Protein AF-0000000084547534 (afdb_homodimer)

Struc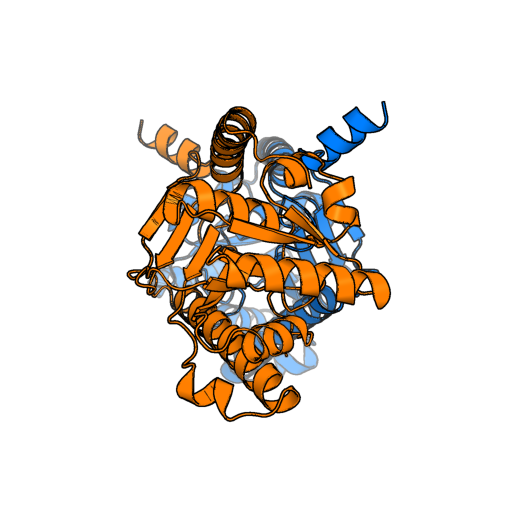ture (mmCIF, N/CA/C/O backbone):
data_AF-0000000084547534-model_v1
#
loop_
_entity.id
_entity.type
_entity.pdbx_description
1 polymer 'Phospholipid/glycerol acyltransferase domain-containing protein'
#
loop_
_atom_site.group_PDB
_atom_site.id
_atom_site.type_symbol
_atom_site.label_atom_id
_atom_site.label_alt_id
_atom_site.label_comp_id
_atom_site.label_asym_id
_atom_site.label_entity_id
_atom_site.label_seq_id
_atom_site.pdbx_PDB_ins_code
_atom_site.Cartn_x
_atom_site.Cartn_y
_atom_site.Cartn_z
_atom_site.occupancy
_atom_site.B_iso_or_equiv
_atom_site.auth_seq_id
_atom_site.auth_comp_id
_atom_site.auth_asym_id
_atom_site.auth_atom_id
_atom_site.pdbx_PDB_model_num
ATOM 1 N N . MET A 1 1 ? -9.727 -26.359 -22.875 1 49.19 1 MET A N 1
ATOM 2 C CA . MET A 1 1 ? -8.852 -25.266 -22.438 1 49.19 1 MET A CA 1
ATOM 3 C C . MET A 1 1 ? -8.078 -24.688 -23.6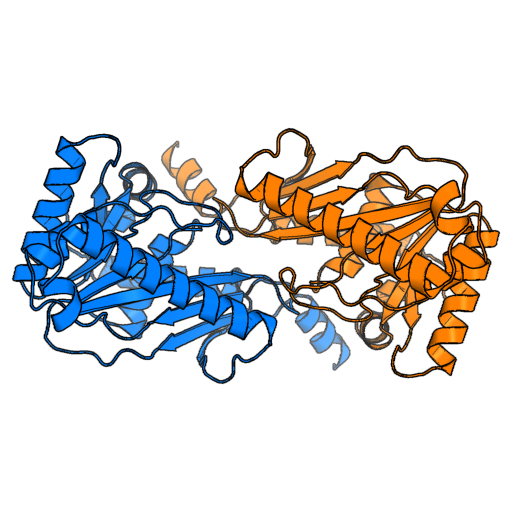25 1 49.19 1 MET A C 1
ATOM 5 O O . MET A 1 1 ? -7.5 -25.438 -24.406 1 49.19 1 MET A O 1
ATOM 9 N N . ASN A 1 2 ? -8.359 -23.5 -23.969 1 57.09 2 ASN A N 1
ATOM 10 C CA . ASN A 1 2 ? -7.879 -22.953 -25.234 1 57.09 2 ASN A CA 1
ATOM 11 C C . ASN A 1 2 ? -6.355 -22.969 -25.328 1 57.09 2 ASN A C 1
ATOM 13 O O . ASN A 1 2 ? -5.672 -22.922 -24.297 1 57.09 2 ASN A O 1
ATOM 17 N N . LYS A 1 3 ? -5.879 -23.359 -26.438 1 71.62 3 LYS A N 1
ATOM 18 C CA . LYS A 1 3 ? -4.461 -23.422 -26.766 1 71.62 3 LYS A CA 1
ATOM 19 C C . LYS A 1 3 ? -3.783 -22.062 -26.547 1 71.62 3 LYS A C 1
ATOM 21 O O . LYS A 1 3 ? -4.312 -21.031 -26.938 1 71.62 3 LYS A O 1
ATOM 26 N N . LYS A 1 4 ? -2.705 -22.062 -25.75 1 78.81 4 LYS A N 1
ATOM 27 C CA . LYS A 1 4 ? -1.879 -20.875 -25.547 1 78.81 4 LYS A CA 1
ATOM 28 C C . LYS A 1 4 ? -1.469 -20.25 -26.891 1 78.81 4 LYS A C 1
ATOM 30 O O . LYS A 1 4 ? -1.21 -20.969 -27.859 1 78.81 4 LYS A O 1
ATOM 35 N N . SER A 1 5 ? -1.654 -18.984 -27.047 1 79.81 5 SER A N 1
ATOM 36 C CA . SER A 1 5 ? -1.338 -18.25 -28.266 1 79.81 5 SER A CA 1
ATOM 37 C C . SER A 1 5 ? -0.101 -17.375 -28.078 1 79.81 5 SER A C 1
ATOM 39 O O . SER A 1 5 ? -0.114 -16.438 -27.281 1 79.81 5 SER A O 1
ATOM 41 N N . SER A 1 6 ? 0.976 -17.688 -28.812 1 81.5 6 SER A N 1
ATOM 42 C CA . SER A 1 6 ? 2.236 -16.953 -28.703 1 81.5 6 SER A CA 1
ATOM 43 C C . SER A 1 6 ? 2.053 -15.477 -29.047 1 81.5 6 SER A C 1
ATOM 45 O O . SER A 1 6 ? 2.682 -14.617 -28.438 1 81.5 6 SER A O 1
ATOM 47 N N . ARG A 1 7 ? 1.226 -15.227 -30.047 1 82.69 7 ARG A N 1
ATOM 48 C CA . ARG A 1 7 ? 0.942 -13.852 -30.438 1 82.69 7 ARG A CA 1
ATOM 49 C C . ARG A 1 7 ? 0.243 -13.094 -29.312 1 82.69 7 ARG A C 1
ATOM 51 O O . ARG A 1 7 ? 0.61 -11.961 -29 1 82.69 7 ARG A O 1
ATOM 58 N N . THR A 1 8 ? -0.712 -13.68 -28.766 1 83.12 8 THR A N 1
ATOM 59 C CA . THR A 1 8 ? -1.431 -13.078 -27.641 1 83.12 8 THR A CA 1
ATOM 60 C C . THR A 1 8 ? -0.485 -12.805 -26.484 1 83.12 8 THR A C 1
ATOM 62 O O . THR A 1 8 ? -0.557 -11.742 -25.859 1 83.12 8 THR A O 1
ATOM 65 N N . GLU A 1 9 ? 0.395 -13.727 -26.266 1 87.5 9 GLU A N 1
ATOM 66 C CA . GLU A 1 9 ? 1.342 -13.578 -25.156 1 87.5 9 GLU A CA 1
ATOM 67 C C . GLU A 1 9 ? 2.268 -12.383 -25.391 1 87.5 9 GLU A C 1
ATOM 69 O O . GLU A 1 9 ? 2.584 -11.648 -24.453 1 87.5 9 GLU A O 1
ATOM 74 N N . LEU A 1 10 ? 2.645 -12.219 -26.625 1 89.5 10 LEU A N 1
ATOM 75 C CA . LEU A 1 10 ? 3.541 -11.117 -26.953 1 89.5 10 LEU A CA 1
ATOM 76 C C . LEU A 1 10 ? 2.834 -9.773 -26.797 1 89.5 10 LEU A C 1
ATOM 78 O O . LEU A 1 10 ? 3.381 -8.852 -26.188 1 89.5 10 LEU A O 1
ATOM 82 N N . ILE A 1 11 ? 1.666 -9.656 -27.281 1 91.12 11 ILE A N 1
ATOM 83 C CA . ILE A 1 11 ? 0.901 -8.414 -27.234 1 91.12 11 ILE A CA 1
ATOM 84 C C . ILE A 1 11 ? 0.574 -8.055 -25.797 1 91.12 11 ILE A C 1
ATOM 86 O O . ILE A 1 11 ? 0.793 -6.922 -25.359 1 91.12 11 ILE A O 1
ATOM 90 N N . LEU A 1 12 ? 0.089 -9.07 -25.109 1 90.31 12 LEU A N 1
ATOM 91 C CA . LEU A 1 12 ? -0.252 -8.836 -23.719 1 90.31 12 LEU A CA 1
ATOM 92 C C . LEU A 1 12 ? 0.99 -8.492 -22.906 1 90.31 12 LEU A C 1
ATOM 94 O O . LEU A 1 12 ? 0.939 -7.633 -22.016 1 90.31 12 LEU A O 1
ATOM 98 N N . GLY A 1 13 ? 2.074 -9.18 -23.172 1 94 13 GLY A N 1
ATOM 99 C CA . GLY A 1 13 ? 3.324 -8.898 -22.484 1 94 13 GLY A CA 1
ATOM 100 C C . GLY A 1 13 ? 3.775 -7.457 -22.641 1 94 13 GLY A C 1
ATOM 101 O O . GLY A 1 13 ? 4.137 -6.809 -21.656 1 94 13 GLY A O 1
ATOM 102 N N . ASN A 1 14 ? 3.725 -6.953 -23.859 1 94.62 14 ASN A N 1
ATOM 103 C CA . ASN A 1 14 ? 4.121 -5.574 -24.125 1 94.62 14 ASN A CA 1
ATOM 104 C C . ASN A 1 14 ? 3.162 -4.578 -23.484 1 94.62 14 ASN A C 1
ATOM 106 O O . ASN A 1 14 ? 3.594 -3.568 -22.922 1 94.62 14 ASN A O 1
ATOM 110 N N . TYR A 1 15 ? 1.937 -4.887 -23.641 1 93.19 15 TYR A N 1
ATOM 111 C CA . TYR A 1 15 ? 0.923 -4.039 -23.031 1 93.19 15 TYR A CA 1
ATOM 112 C C . TYR A 1 15 ? 1.113 -3.973 -21.516 1 93.19 15 TYR A C 1
ATOM 114 O O . TYR A 1 15 ? 1.048 -2.895 -20.922 1 93.19 15 TYR A O 1
ATOM 122 N N . LEU A 1 16 ? 1.377 -5.121 -20.906 1 94.06 16 LEU A N 1
ATOM 123 C CA . LEU A 1 16 ? 1.543 -5.176 -19.453 1 94.06 16 LEU A CA 1
ATOM 124 C C . LEU A 1 16 ? 2.816 -4.453 -19.031 1 94.06 16 LEU A C 1
ATOM 126 O O . LEU A 1 16 ? 2.861 -3.844 -17.969 1 94.06 16 LEU A O 1
ATOM 130 N N . THR A 1 17 ? 3.836 -4.582 -19.844 1 96.88 17 THR A N 1
ATOM 131 C CA . THR A 1 17 ? 5.043 -3.814 -19.547 1 96.88 17 THR A CA 1
ATOM 132 C C . THR A 1 17 ? 4.73 -2.322 -19.469 1 96.88 17 THR A C 1
ATOM 134 O O . THR A 1 17 ? 5.148 -1.642 -18.531 1 96.88 17 THR A O 1
ATOM 137 N N . TRP A 1 18 ? 3.971 -1.902 -20.422 1 96.56 18 TRP A N 1
ATOM 138 C CA . TRP A 1 18 ? 3.562 -0.502 -20.453 1 96.56 18 TRP A CA 1
ATOM 139 C C . TRP A 1 18 ? 2.734 -0.153 -19.219 1 96.56 18 TRP A C 1
ATOM 141 O O . TRP A 1 18 ? 2.957 0.88 -18.578 1 96.56 18 TRP A O 1
ATOM 151 N N . GLN A 1 19 ? 1.779 -0.971 -18.891 1 95.38 19 GLN A N 1
ATOM 152 C CA . GLN A 1 19 ? 0.917 -0.733 -17.734 1 95.38 19 GLN A CA 1
ATOM 153 C C . GLN A 1 19 ? 1.727 -0.697 -16.453 1 95.38 19 GLN A C 1
ATOM 155 O O . GLN A 1 19 ? 1.469 0.13 -15.57 1 95.38 19 GLN A O 1
ATOM 160 N N . LEU A 1 20 ? 2.672 -1.656 -16.312 1 97.31 20 LEU A N 1
ATOM 161 C CA . LEU A 1 20 ? 3.502 -1.689 -15.102 1 97.31 20 LEU A CA 1
ATOM 162 C C . LEU A 1 20 ? 4.352 -0.427 -14.992 1 97.31 20 LEU A C 1
ATOM 164 O O . LEU A 1 20 ? 4.469 0.155 -13.914 1 97.31 20 LEU A O 1
ATOM 168 N N . LYS A 1 21 ? 4.898 0.03 -16.094 1 97.25 21 LYS A N 1
ATOM 169 C CA . LYS A 1 21 ? 5.688 1.258 -16.094 1 97.25 21 LYS A CA 1
ATOM 170 C C . LYS A 1 21 ? 4.828 2.465 -15.727 1 97.25 21 LYS A C 1
ATOM 172 O O . LYS A 1 21 ? 5.297 3.389 -15.062 1 97.25 21 LYS A O 1
ATOM 177 N N . LYS A 1 22 ? 3.662 2.457 -16.141 1 96.12 22 LYS A N 1
ATOM 178 C CA . LYS A 1 22 ? 2.738 3.57 -15.945 1 96.12 22 LYS A CA 1
ATOM 179 C C . LYS A 1 22 ? 2.266 3.648 -14.5 1 96.12 22 LYS A C 1
ATOM 181 O O . LYS A 1 22 ? 2.121 4.738 -13.945 1 96.12 22 LYS A O 1
ATOM 186 N N . HIS A 1 23 ? 2.066 2.543 -13.914 1 96.75 23 HIS A N 1
ATOM 187 C CA . HIS A 1 23 ? 1.337 2.539 -12.648 1 96.75 23 HIS A CA 1
ATOM 188 C C . HIS A 1 23 ? 2.283 2.352 -11.469 1 96.75 23 HIS A C 1
ATOM 190 O O . HIS A 1 23 ? 1.92 2.641 -10.328 1 96.75 23 HIS A O 1
ATOM 196 N N . PHE A 1 24 ? 3.467 1.826 -11.672 1 97.88 24 PHE A N 1
ATOM 197 C CA . PHE A 1 24 ? 4.418 1.584 -10.594 1 97.88 24 PHE A CA 1
ATOM 198 C C . PHE A 1 24 ? 5.707 2.363 -10.828 1 97.88 24 PHE A C 1
ATOM 200 O O . PHE A 1 24 ? 6.184 2.469 -11.961 1 97.88 24 PHE A O 1
ATOM 207 N N . TYR A 1 25 ? 6.223 2.945 -9.719 1 97.5 25 TYR A N 1
ATOM 208 C CA . TYR A 1 25 ? 7.52 3.607 -9.82 1 97.5 25 TYR A CA 1
ATOM 209 C C . TYR A 1 25 ? 8.625 2.607 -10.141 1 97.5 25 TYR A C 1
ATOM 211 O O . TYR A 1 25 ? 9.484 2.873 -10.984 1 97.5 25 TYR A O 1
ATOM 219 N N . ARG A 1 26 ? 8.586 1.495 -9.414 1 97.94 26 ARG A N 1
ATOM 220 C CA . ARG A 1 26 ? 9.508 0.391 -9.641 1 97.94 26 ARG A CA 1
ATOM 221 C C . ARG A 1 26 ? 8.867 -0.946 -9.289 1 97.94 26 ARG A C 1
ATOM 223 O O . ARG A 1 26 ? 8.039 -1.02 -8.383 1 97.94 26 ARG A O 1
ATOM 230 N N . VAL A 1 27 ? 9.227 -1.935 -10.008 1 98.69 27 VAL A N 1
ATOM 231 C CA . VAL A 1 27 ? 8.945 -3.322 -9.656 1 98.69 27 VAL A CA 1
ATOM 232 C C . VAL A 1 27 ? 10.25 -4.047 -9.344 1 98.69 27 VAL A C 1
ATOM 234 O O . VAL A 1 27 ? 11.164 -4.082 -10.172 1 98.69 27 VAL A O 1
ATOM 237 N N . TYR A 1 28 ? 10.32 -4.59 -8.141 1 98.75 28 TYR A N 1
ATOM 238 C CA . TYR A 1 28 ? 11.516 -5.277 -7.676 1 98.75 28 TYR A CA 1
ATOM 239 C C . TYR A 1 28 ? 11.273 -6.777 -7.551 1 98.75 28 TYR A C 1
ATOM 241 O O . TYR A 1 28 ? 10.172 -7.207 -7.199 1 98.75 28 TYR A O 1
ATOM 249 N N . VAL A 1 29 ? 12.352 -7.562 -7.82 1 98.69 29 VAL A N 1
ATOM 250 C CA . VAL A 1 29 ? 12.25 -9.016 -7.672 1 98.69 29 VAL A CA 1
ATOM 251 C C . VAL A 1 29 ? 13.438 -9.539 -6.867 1 98.69 29 VAL A C 1
ATOM 253 O O . VAL A 1 29 ? 14.586 -9.172 -7.137 1 98.69 29 VAL A O 1
ATOM 256 N N . LYS A 1 30 ? 13.148 -10.211 -5.855 1 98.56 30 LYS A N 1
ATOM 257 C CA . LYS A 1 30 ? 14.109 -11.07 -5.164 1 98.56 30 LYS A CA 1
ATOM 258 C C . LYS A 1 30 ? 13.875 -12.539 -5.508 1 98.56 30 LYS A C 1
ATOM 260 O O . LYS A 1 30 ? 12.852 -13.117 -5.141 1 98.56 30 LYS A O 1
ATOM 265 N N . ASN A 1 31 ? 14.734 -13.078 -6.223 1 96.88 31 ASN A N 1
ATOM 266 C CA . ASN A 1 31 ? 14.609 -14.453 -6.68 1 96.88 31 ASN A CA 1
ATOM 267 C C . ASN A 1 31 ? 15.617 -15.367 -6 1 96.88 31 ASN A C 1
ATOM 269 O O . ASN A 1 31 ? 16.812 -15.312 -6.305 1 96.88 31 ASN A O 1
ATOM 273 N N . GLU A 1 32 ? 15.141 -16.203 -5.113 1 94.12 32 GLU A N 1
ATOM 274 C CA . GLU A 1 32 ? 16 -17.141 -4.391 1 94.12 32 GLU A CA 1
ATOM 275 C C . GLU A 1 32 ? 15.836 -18.562 -4.918 1 94.12 32 GLU A C 1
ATOM 277 O O . GLU A 1 32 ? 16.484 -19.484 -4.418 1 94.12 32 GLU A O 1
ATOM 282 N N . TYR A 1 33 ? 15.008 -18.703 -5.875 1 91.12 33 TYR A N 1
ATOM 283 C CA . TYR A 1 33 ? 14.688 -20.016 -6.422 1 91.12 33 TYR A CA 1
ATOM 284 C C . TYR A 1 33 ? 15.641 -20.391 -7.547 1 91.12 33 TYR A C 1
ATOM 286 O O . TYR A 1 33 ? 15.898 -19.578 -8.445 1 91.12 33 TYR A O 1
ATOM 294 N N . GLN A 1 34 ? 16.172 -21.641 -7.445 1 86.56 34 GLN A N 1
ATOM 295 C CA . GLN A 1 34 ? 16.953 -22.219 -8.531 1 86.56 34 GLN A CA 1
ATOM 296 C C . GLN A 1 34 ? 16.125 -23.188 -9.359 1 86.56 34 GLN A C 1
ATOM 298 O O . GLN A 1 34 ? 15.719 -24.234 -8.867 1 86.56 34 GLN A O 1
ATOM 303 N N . SER A 1 35 ? 15.906 -22.875 -10.562 1 83.75 35 SER A N 1
ATOM 304 C CA . SER A 1 35 ? 15.039 -23.656 -11.445 1 83.75 35 SER A CA 1
ATOM 305 C C . SER A 1 35 ? 15.492 -25.094 -11.547 1 83.75 35 SER A C 1
ATOM 307 O O . SER A 1 35 ? 16.688 -25.391 -11.469 1 83.75 35 SER A O 1
ATOM 309 N N . SER A 1 36 ? 14.547 -25.969 -11.656 1 90.5 36 SER A N 1
ATOM 310 C CA . SER A 1 36 ? 14.781 -27.406 -11.836 1 90.5 36 SER A CA 1
ATOM 311 C C . SER A 1 36 ? 13.836 -27.984 -12.883 1 90.5 36 SER A C 1
ATOM 313 O O . SER A 1 36 ? 13 -27.281 -13.438 1 90.5 36 SER A O 1
ATOM 315 N N . GLU A 1 37 ? 14.055 -29.281 -13.125 1 92.31 37 GLU A N 1
ATOM 316 C CA . GLU A 1 37 ? 13.211 -29.953 -14.109 1 92.31 37 GLU A CA 1
ATOM 317 C C . GLU A 1 37 ? 11.969 -30.547 -13.453 1 92.31 37 GLU A C 1
ATOM 319 O O . GLU A 1 37 ? 11.109 -31.109 -14.133 1 92.31 37 GLU A O 1
ATOM 324 N N . ARG A 1 38 ? 11.891 -30.375 -12.219 1 94.44 38 ARG A N 1
ATOM 325 C CA . ARG A 1 38 ? 10.734 -30.906 -11.5 1 94.44 38 ARG A CA 1
ATOM 326 C C . ARG A 1 38 ? 9.492 -30.047 -11.75 1 94.44 38 ARG A C 1
ATOM 328 O O . ARG A 1 38 ? 9.602 -28.891 -12.172 1 94.44 38 ARG A O 1
ATOM 335 N N . ALA A 1 39 ? 8.406 -30.734 -11.562 1 96.19 39 ALA A N 1
ATOM 336 C CA . ALA A 1 39 ? 7.164 -29.953 -11.562 1 96.19 39 ALA A CA 1
ATOM 337 C C . ALA A 1 39 ? 7.18 -28.891 -10.469 1 96.19 39 ALA A C 1
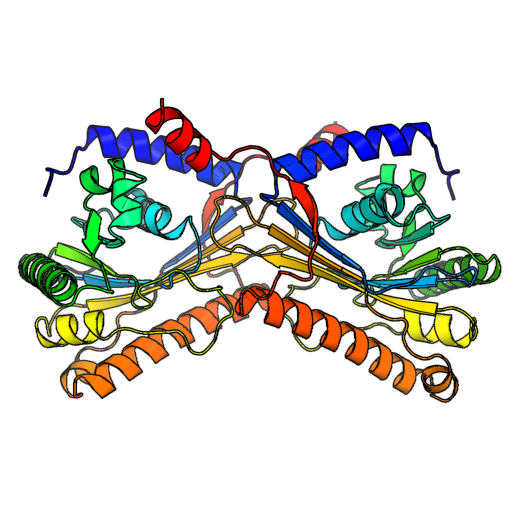ATOM 339 O O . ALA A 1 39 ? 7.75 -29.109 -9.398 1 96.19 39 ALA A O 1
ATOM 340 N N . LYS A 1 40 ? 6.598 -27.734 -10.766 1 97.81 40 LYS A N 1
ATOM 341 C CA . LYS A 1 40 ? 6.586 -26.625 -9.812 1 97.81 40 LYS A CA 1
ATOM 342 C C . LYS A 1 40 ? 5.156 -26.219 -9.469 1 97.81 40 LYS A C 1
ATOM 344 O O . LYS A 1 40 ? 4.324 -26.047 -10.359 1 97.81 40 LYS A O 1
ATOM 349 N N . LEU A 1 41 ? 4.902 -26.219 -8.258 1 98.19 41 LEU A N 1
ATOM 350 C CA . LEU A 1 41 ? 3.689 -25.609 -7.719 1 98.19 41 LEU A CA 1
ATOM 351 C C . LEU A 1 41 ? 4 -24.281 -7.035 1 98.19 41 LEU A C 1
ATOM 353 O O . LEU A 1 41 ? 4.531 -24.266 -5.922 1 98.19 41 LEU A O 1
ATOM 357 N N . TYR A 1 42 ? 3.662 -23.172 -7.719 1 98.38 42 TYR A N 1
ATOM 358 C CA . TYR A 1 42 ? 3.824 -21.844 -7.145 1 98.38 42 TYR A CA 1
ATOM 359 C C . TYR A 1 42 ? 2.604 -21.453 -6.32 1 98.38 42 TYR A C 1
ATOM 361 O O . TYR A 1 42 ? 1.476 -21.484 -6.82 1 98.38 42 TYR A O 1
ATOM 369 N N . ILE A 1 43 ? 2.816 -21.141 -5.07 1 98.56 43 ILE A N 1
ATOM 370 C CA . ILE A 1 43 ? 1.754 -20.594 -4.23 1 98.56 43 ILE A CA 1
ATOM 371 C C . ILE A 1 43 ? 2.02 -19.125 -3.953 1 98.56 43 ILE A C 1
ATOM 373 O O . ILE A 1 43 ? 3.084 -18.766 -3.443 1 98.56 43 ILE A O 1
ATOM 377 N N . MET A 1 44 ? 1.051 -18.25 -4.273 1 98.56 44 MET A N 1
ATOM 378 C CA . MET A 1 44 ? 1.232 -16.797 -4.203 1 98.56 44 MET A CA 1
ATOM 379 C C . MET A 1 44 ? 0.115 -16.156 -3.395 1 98.56 44 MET A C 1
ATOM 381 O O . MET A 1 44 ? -1.038 -16.578 -3.463 1 98.56 44 MET A O 1
ATOM 385 N N . ASN A 1 45 ? 0.481 -15.125 -2.59 1 98.38 45 ASN A N 1
ATOM 386 C CA . ASN A 1 45 ? -0.57 -14.375 -1.908 1 98.38 45 ASN A CA 1
ATOM 387 C C . ASN A 1 45 ? -1.462 -13.633 -2.898 1 98.38 45 ASN A C 1
ATOM 389 O O . ASN A 1 45 ? -1.023 -13.289 -3.998 1 98.38 45 ASN A O 1
ATOM 393 N N . HIS A 1 46 ? -2.672 -13.414 -2.535 1 97 46 HIS A N 1
ATOM 394 C CA . HIS A 1 46 ? -3.68 -12.805 -3.395 1 97 46 HIS A CA 1
ATOM 395 C C . HIS A 1 46 ? -4.285 -11.562 -2.738 1 97 46 HIS A C 1
ATOM 397 O O . HIS A 1 46 ? -5.25 -11.672 -1.978 1 97 46 HIS A O 1
ATOM 403 N N . SER A 1 47 ? -3.744 -10.383 -3.154 1 96.88 47 SER A N 1
ATOM 404 C CA . SER A 1 47 ? -4.18 -9.203 -2.416 1 96.88 47 SER A CA 1
ATOM 405 C C . SER A 1 47 ? -4.551 -8.062 -3.363 1 96.88 47 SER A C 1
ATOM 407 O O . SER A 1 47 ? -4.938 -6.98 -2.92 1 96.88 47 SER A O 1
ATOM 409 N N . SER A 1 48 ? -4.449 -8.297 -4.66 1 94.94 48 SER A N 1
ATOM 410 C CA . SER A 1 48 ? -4.625 -7.168 -5.566 1 94.94 48 SER A CA 1
ATOM 411 C C . SER A 1 48 ? -5.164 -7.621 -6.918 1 94.94 48 SER A C 1
ATOM 413 O O . SER A 1 48 ? -4.98 -8.773 -7.312 1 94.94 48 SER A O 1
ATOM 415 N N . TRP A 1 49 ? -5.699 -6.648 -7.625 1 91.81 49 TRP A N 1
ATOM 416 C CA . TRP A 1 49 ? -6.133 -6.793 -9.008 1 91.81 49 TRP A CA 1
ATOM 417 C C . TRP A 1 49 ? -4.969 -7.207 -9.906 1 91.81 49 TRP A C 1
ATOM 419 O O . TRP A 1 49 ? -5.156 -7.938 -10.883 1 91.81 49 TRP A O 1
ATOM 429 N N . TRP A 1 50 ? -3.793 -6.938 -9.586 1 94.75 50 TRP A N 1
ATOM 430 C CA . TRP A 1 50 ? -2.584 -7.109 -10.383 1 94.75 50 TRP A CA 1
ATOM 431 C C . TRP A 1 50 ? -2.09 -8.555 -10.32 1 94.75 50 TRP A C 1
ATOM 433 O O . TRP A 1 50 ? -1.315 -8.992 -11.172 1 94.75 50 TRP A O 1
ATOM 443 N N . ASP A 1 51 ? -2.506 -9.305 -9.391 1 95.62 51 ASP A N 1
ATOM 444 C CA . ASP A 1 51 ? -1.859 -10.57 -9.055 1 95.62 51 ASP A CA 1
ATOM 445 C C . ASP A 1 51 ? -1.856 -11.523 -10.25 1 95.62 51 ASP A C 1
ATOM 447 O O . ASP A 1 51 ? -0.81 -12.055 -10.617 1 95.62 51 ASP A O 1
ATOM 451 N N . GLY A 1 52 ? -3.031 -11.695 -10.859 1 93.44 52 GLY A N 1
ATOM 452 C CA . GLY A 1 52 ? -3.086 -12.586 -12.008 1 93.44 52 GLY A CA 1
ATOM 453 C C . GLY A 1 52 ? -2.211 -12.125 -13.156 1 93.44 52 GLY A C 1
ATOM 454 O O . GLY A 1 52 ? -1.57 -12.938 -13.82 1 93.44 52 GLY A O 1
ATOM 455 N N . LEU A 1 53 ? -2.119 -10.859 -13.391 1 94 53 LEU A N 1
ATOM 456 C CA . LEU A 1 53 ? -1.316 -10.266 -14.461 1 94 53 LEU A CA 1
ATOM 457 C C . LEU A 1 53 ? 0.172 -10.391 -14.156 1 94 53 LEU A C 1
ATOM 459 O O . LEU A 1 53 ? 0.979 -10.617 -15.062 1 94 53 LEU A O 1
ATOM 463 N N . ILE A 1 54 ? 0.504 -10.305 -12.867 1 96.62 54 ILE A N 1
ATOM 464 C CA . ILE A 1 54 ? 1.894 -10.43 -12.438 1 96.62 54 ILE A CA 1
ATOM 465 C C . ILE A 1 54 ? 2.369 -11.867 -12.641 1 96.62 54 ILE A C 1
ATOM 467 O O . ILE A 1 54 ? 3.516 -12.102 -13.031 1 96.62 54 ILE A O 1
ATOM 471 N N . VAL A 1 55 ? 1.467 -12.852 -12.367 1 96.56 55 VAL A N 1
ATOM 472 C CA . VAL A 1 55 ? 1.797 -14.25 -12.625 1 96.56 55 VAL A CA 1
ATOM 473 C C . VAL A 1 55 ? 2.186 -14.43 -14.094 1 96.56 55 VAL A C 1
ATOM 475 O O . VAL A 1 55 ? 3.236 -15 -14.398 1 96.56 55 VAL A O 1
ATOM 478 N N . PHE A 1 56 ? 1.366 -13.914 -14.977 1 94.06 56 PHE A N 1
ATOM 479 C CA . PHE A 1 56 ? 1.658 -14 -16.406 1 94.06 56 PHE A CA 1
ATOM 480 C C . PHE A 1 56 ? 2.979 -13.312 -16.734 1 94.06 56 PHE A C 1
ATOM 482 O O . PHE A 1 56 ? 3.812 -13.867 -17.453 1 94.06 56 PHE A O 1
ATOM 489 N N . TYR A 1 57 ? 3.131 -12.172 -16.203 1 96.06 57 TYR A N 1
ATOM 490 C CA . TYR A 1 57 ? 4.301 -11.359 -16.516 1 96.06 57 TYR A CA 1
ATOM 491 C C . TYR A 1 57 ? 5.582 -12.047 -16.047 1 96.06 57 TYR A C 1
ATOM 493 O O . TYR A 1 57 ? 6.57 -12.094 -16.781 1 96.06 57 TYR A O 1
ATOM 501 N N . LEU A 1 58 ? 5.59 -12.555 -14.836 1 96.62 58 LEU A N 1
ATOM 502 C CA . LEU A 1 58 ? 6.73 -13.281 -14.297 1 96.62 58 LEU A CA 1
ATOM 503 C C . LEU A 1 58 ? 7.059 -14.5 -15.156 1 96.62 58 LEU A C 1
ATOM 505 O O . LEU A 1 58 ? 8.227 -14.766 -15.438 1 96.62 58 LEU A O 1
ATOM 509 N N . ASN A 1 59 ? 5.984 -15.203 -15.5 1 94.94 59 ASN A N 1
ATOM 510 C CA . ASN A 1 59 ? 6.234 -16.406 -16.297 1 94.94 59 ASN A CA 1
ATOM 511 C C . ASN A 1 59 ? 6.84 -16.047 -17.656 1 94.94 59 ASN A C 1
ATOM 513 O O . ASN A 1 59 ? 7.754 -16.734 -18.125 1 94.94 59 ASN A O 1
ATOM 517 N N . ARG A 1 60 ? 6.367 -15.023 -18.281 1 94.25 60 ARG A N 1
ATOM 518 C CA . ARG A 1 60 ? 6.801 -14.641 -19.609 1 94.25 60 ARG A CA 1
ATOM 519 C C . ARG A 1 60 ? 8.234 -14.117 -19.594 1 94.25 60 ARG A C 1
ATOM 521 O O . ARG A 1 60 ? 9.023 -14.438 -20.484 1 94.25 60 ARG A O 1
ATOM 528 N N . TYR A 1 61 ? 8.562 -13.359 -18.578 1 96.19 61 TYR A N 1
ATOM 529 C CA . TYR A 1 61 ? 9.789 -12.586 -18.703 1 96.19 61 TYR A CA 1
ATOM 530 C C . TYR A 1 61 ? 10.844 -13.07 -17.719 1 96.19 61 TYR A C 1
ATOM 532 O O . TYR A 1 61 ? 12.008 -12.695 -17.812 1 96.19 61 TYR A O 1
ATOM 540 N N . LEU A 1 62 ? 10.469 -13.938 -16.828 1 95.56 62 LEU A N 1
ATOM 541 C CA . LEU A 1 62 ? 11.445 -14.406 -15.852 1 95.56 62 LEU A CA 1
ATOM 542 C C . LEU A 1 62 ? 11.57 -15.922 -15.891 1 95.56 62 LEU A C 1
ATOM 544 O O . LEU A 1 62 ? 12.641 -16.453 -16.203 1 95.56 62 LEU A O 1
ATOM 548 N N . PHE A 1 63 ? 10.414 -16.641 -15.688 1 94.62 63 PHE A N 1
ATOM 549 C CA . PHE A 1 63 ? 10.461 -18.078 -15.508 1 94.62 63 PHE A CA 1
ATOM 550 C C . PHE A 1 63 ? 10.516 -18.797 -16.859 1 94.62 63 PHE A C 1
ATOM 552 O O . PHE A 1 63 ? 11.227 -19.781 -17.016 1 94.62 63 PHE A O 1
ATOM 559 N N . GLN A 1 64 ? 9.695 -18.312 -17.859 1 93.12 64 GLN A N 1
ATOM 560 C CA . GLN A 1 64 ? 9.602 -18.875 -19.203 1 93.12 64 GLN A CA 1
ATOM 561 C C . GLN A 1 64 ? 9.312 -20.375 -19.141 1 93.12 64 GLN A C 1
ATOM 563 O O . GLN A 1 64 ? 9.992 -21.172 -19.797 1 93.12 64 GLN A O 1
ATOM 568 N N . GLU A 1 65 ? 8.367 -20.734 -18.375 1 94.12 65 GLU A N 1
ATOM 569 C CA . GLU A 1 65 ? 7.949 -22.125 -18.203 1 94.12 65 GLU A CA 1
ATOM 570 C C . GLU A 1 65 ? 6.609 -22.391 -18.875 1 94.12 65 GLU A C 1
ATOM 572 O O . GLU A 1 65 ? 5.922 -21.453 -19.297 1 94.12 65 GLU A O 1
ATOM 577 N N . ASP A 1 66 ? 6.363 -23.672 -19.156 1 94.25 66 ASP A N 1
ATOM 578 C CA . ASP A 1 66 ? 5.004 -24.078 -19.516 1 94.25 66 ASP A CA 1
ATOM 579 C C . ASP A 1 66 ? 4.098 -24.109 -18.281 1 94.25 66 ASP A C 1
ATOM 581 O O . ASP A 1 66 ? 4.016 -25.125 -17.594 1 94.25 66 ASP A O 1
ATOM 585 N N . ALA A 1 67 ? 3.426 -22.953 -18.062 1 95.12 67 ALA A N 1
ATOM 586 C CA . ALA A 1 67 ? 2.752 -22.766 -16.781 1 95.12 67 ALA A CA 1
ATOM 587 C C . ALA A 1 67 ? 1.249 -22.578 -16.969 1 95.12 67 ALA A C 1
ATOM 589 O O . ALA A 1 67 ? 0.806 -22.109 -18.016 1 95.12 67 ALA A O 1
ATOM 590 N N . TYR A 1 68 ? 0.552 -22.969 -15.977 1 95.81 68 TYR A N 1
ATOM 591 C CA . TYR A 1 68 ? -0.892 -22.812 -15.859 1 95.81 68 TYR A CA 1
ATOM 592 C C . TYR A 1 68 ? -1.254 -22.156 -14.531 1 95.81 68 TYR A C 1
ATOM 594 O O . TYR A 1 68 ? -0.635 -22.438 -13.5 1 95.81 68 TYR A O 1
ATOM 602 N N . ALA A 1 69 ? -2.295 -21.266 -14.586 1 96.12 69 ALA A N 1
ATOM 603 C CA . ALA A 1 69 ? -2.666 -20.547 -13.367 1 96.12 69 ALA A CA 1
ATOM 604 C C . ALA A 1 69 ? -4.152 -20.719 -13.055 1 96.12 69 ALA A C 1
ATOM 606 O O . ALA A 1 69 ? -5 -20.516 -13.93 1 96.12 69 ALA A O 1
ATOM 607 N N . MET A 1 70 ? -4.422 -21.188 -11.859 1 93.88 70 MET A N 1
ATOM 608 C CA . MET A 1 70 ? -5.797 -21.297 -11.391 1 93.88 70 MET A CA 1
ATOM 609 C C . MET A 1 70 ? -6.344 -19.922 -10.977 1 93.88 70 MET A C 1
ATOM 611 O O . MET A 1 70 ? -5.801 -19.281 -10.078 1 93.88 70 MET A O 1
ATOM 615 N N . MET A 1 71 ? -7.422 -19.516 -11.625 1 90.25 71 MET A N 1
ATOM 616 C CA . MET A 1 71 ? -8.016 -18.203 -11.391 1 90.25 71 MET A CA 1
ATOM 617 C C . MET A 1 71 ? -9.531 -18.297 -11.234 1 90.25 71 MET A C 1
ATOM 619 O O . MET A 1 71 ? -10.141 -19.25 -11.727 1 90.25 71 MET A O 1
ATOM 623 N N . SER A 1 72 ? -10.023 -17.297 -10.508 1 88.12 72 SER A N 1
ATOM 624 C CA . SER A 1 72 ? -11.469 -17.312 -10.32 1 88.12 72 SER A CA 1
ATOM 625 C C . SER A 1 72 ? -12.203 -17.281 -11.656 1 88.12 72 SER A C 1
ATOM 627 O O . SER A 1 72 ? -11.766 -16.625 -12.594 1 88.12 72 SER A O 1
ATOM 629 N N . LYS A 1 73 ? -13.312 -18 -11.617 1 85.06 73 LYS A N 1
ATOM 630 C CA . LYS A 1 73 ? -14.148 -18.016 -12.812 1 85.06 73 LYS A CA 1
ATOM 631 C C . LYS A 1 73 ? -14.547 -16.609 -13.234 1 85.06 73 LYS A C 1
ATOM 633 O O . LYS A 1 73 ? -14.484 -16.266 -14.414 1 85.06 73 LYS A O 1
ATOM 638 N N . ASP A 1 74 ? -14.891 -15.859 -12.312 1 81.69 74 ASP A N 1
ATOM 639 C CA . ASP A 1 74 ? -15.312 -14.484 -12.57 1 81.69 74 ASP A CA 1
ATOM 640 C C . ASP A 1 74 ? -14.18 -13.672 -13.203 1 81.69 74 ASP A C 1
ATOM 642 O O . ASP A 1 74 ? -14.406 -12.883 -14.117 1 81.69 74 ASP A O 1
ATOM 646 N N . GLY A 1 75 ? -12.977 -13.836 -12.75 1 80.69 75 GLY A N 1
ATOM 647 C CA . GLY A 1 75 ? -11.82 -13.156 -13.305 1 80.69 75 GLY A CA 1
ATOM 648 C C . GLY A 1 75 ? -11.555 -13.516 -14.758 1 80.69 75 GLY A C 1
ATOM 649 O O . GLY A 1 75 ? -11.305 -12.633 -15.586 1 80.69 75 GLY A O 1
ATOM 650 N N . ILE A 1 76 ? -11.711 -14.758 -15.023 1 84.06 76 ILE A N 1
ATOM 651 C CA . ILE A 1 76 ? -11.453 -15.227 -16.375 1 84.06 76 ILE A CA 1
ATOM 652 C C . ILE A 1 76 ? -12.555 -14.734 -17.312 1 84.06 76 ILE A C 1
ATOM 654 O O . ILE A 1 76 ? -12.289 -14.383 -18.469 1 84.06 76 ILE A O 1
ATOM 658 N N . GLU A 1 77 ? -13.734 -14.773 -16.75 1 81 77 GLU A N 1
ATOM 659 C CA . GLU A 1 77 ? -14.852 -14.289 -17.562 1 81 77 GLU A CA 1
ATOM 660 C C . GLU A 1 77 ? -14.719 -12.797 -17.844 1 81 77 GLU A C 1
ATOM 662 O O . GLU A 1 77 ? -15.031 -12.336 -18.938 1 81 77 GLU A O 1
ATOM 667 N N . LYS A 1 78 ? -14.234 -12.117 -16.906 1 78.75 78 LYS A N 1
ATOM 668 C CA . LYS A 1 78 ? -14.062 -10.68 -17.047 1 78.75 78 LYS A CA 1
ATOM 669 C C . LYS A 1 78 ? -12.906 -10.359 -18 1 78.75 78 LYS A C 1
ATOM 671 O O . LYS A 1 78 ? -12.977 -9.398 -18.766 1 78.75 78 LYS A O 1
ATOM 676 N N . PHE A 1 79 ? -11.906 -11.18 -17.875 1 80.75 79 PHE A N 1
ATOM 677 C CA . PHE A 1 79 ? -10.734 -10.984 -18.719 1 80.75 79 PHE A CA 1
ATOM 678 C C . PHE A 1 79 ? -10.422 -12.242 -19.516 1 80.75 79 PHE A C 1
ATOM 680 O O . PHE A 1 79 ? -9.57 -13.047 -19.125 1 80.75 79 PHE A O 1
ATOM 687 N N . SER A 1 80 ? -10.953 -12.367 -20.703 1 78.94 80 SER A N 1
ATOM 688 C CA . SER A 1 80 ? -10.961 -13.609 -21.469 1 78.94 80 SER A CA 1
ATOM 689 C C . SER A 1 80 ? -9.562 -13.953 -21.969 1 78.94 80 SER A C 1
ATOM 691 O O . SER A 1 80 ? -9.273 -15.109 -22.266 1 78.94 80 SER A O 1
ATOM 693 N N . PHE A 1 81 ? -8.734 -12.891 -22.016 1 79.75 81 PHE A N 1
ATOM 694 C CA . PHE A 1 81 ? -7.383 -13.172 -22.484 1 79.75 81 PHE A CA 1
ATOM 695 C C . PHE A 1 81 ? -6.656 -14.109 -21.531 1 79.75 81 PHE A C 1
ATOM 697 O O . PHE A 1 81 ? -5.672 -14.75 -21.906 1 79.75 81 PHE A O 1
ATOM 704 N N . PHE A 1 82 ? -7.105 -14.195 -20.297 1 83.69 82 PHE A N 1
ATOM 705 C CA . PHE A 1 82 ? -6.453 -15.055 -19.312 1 83.69 82 PHE A CA 1
ATOM 706 C C . PHE A 1 82 ? -6.484 -16.516 -19.766 1 83.69 82 PHE A C 1
ATOM 708 O O . PHE A 1 82 ? -5.535 -17.266 -19.531 1 83.69 82 PHE A O 1
ATOM 715 N N . SER A 1 83 ? -7.52 -16.891 -20.469 1 80.94 83 SER A N 1
ATOM 716 C CA . SER A 1 83 ? -7.637 -18.266 -20.938 1 80.94 83 SER A CA 1
ATOM 717 C C . SER A 1 83 ? -6.602 -18.562 -22.031 1 80.94 83 SER A C 1
ATOM 719 O O . SER A 1 83 ? -6.133 -19.703 -22.141 1 80.94 83 SER A O 1
ATOM 721 N N . LYS A 1 84 ? -6.203 -17.594 -22.656 1 81.94 84 LYS A N 1
ATOM 722 C CA . LYS A 1 84 ? -5.285 -17.766 -23.781 1 81.94 84 LYS A CA 1
ATOM 723 C C . LYS A 1 84 ? -3.838 -17.812 -23.297 1 81.94 84 LYS A C 1
ATOM 725 O O . LYS A 1 84 ? -2.926 -18.062 -24.094 1 81.94 84 LYS A O 1
ATOM 730 N N . ILE A 1 85 ? -3.729 -17.656 -22.047 1 80.94 85 ILE A N 1
ATOM 731 C CA . ILE A 1 85 ? -2.359 -17.641 -21.547 1 80.94 85 ILE A CA 1
ATOM 732 C C . ILE A 1 85 ? -2.215 -18.656 -20.422 1 80.94 85 ILE A C 1
ATOM 734 O O . ILE A 1 85 ? -1.338 -18.531 -19.562 1 80.94 85 ILE A O 1
ATOM 738 N N . GLY A 1 86 ? -3.105 -19.578 -20.344 1 87.06 86 GLY A N 1
ATOM 739 C CA . GLY A 1 86 ? -2.902 -20.719 -19.484 1 87.06 86 GLY A CA 1
ATOM 740 C C . GLY A 1 86 ? -3.67 -20.641 -18.172 1 87.06 86 GLY A C 1
ATOM 741 O O . GLY A 1 86 ? -3.453 -21.438 -17.266 1 87.06 86 GLY A O 1
ATOM 742 N N . ALA A 1 87 ? -4.59 -19.703 -18.078 1 90.75 87 ALA A N 1
ATOM 743 C CA . ALA A 1 87 ? -5.449 -19.641 -16.906 1 90.75 87 ALA A CA 1
ATOM 744 C C . ALA A 1 87 ? -6.609 -20.625 -17.016 1 90.75 87 ALA A C 1
ATOM 746 O O . ALA A 1 87 ? -7.141 -20.844 -18.109 1 90.75 87 ALA A O 1
ATOM 747 N N . PHE A 1 88 ? -6.918 -21.281 -15.938 1 91.75 88 PHE A N 1
ATOM 748 C CA . PHE A 1 88 ? -8.078 -22.156 -15.891 1 91.75 88 PHE A CA 1
ATOM 749 C C . PHE A 1 88 ? -8.953 -21.844 -14.688 1 91.75 88 PHE A C 1
ATOM 751 O O . PHE A 1 88 ? -8.453 -21.438 -13.633 1 91.75 88 PHE A O 1
ATOM 758 N N . PRO A 1 89 ? -10.227 -21.984 -14.828 1 91.31 89 PRO A N 1
ATOM 759 C CA . PRO A 1 89 ? -11.172 -21.422 -13.867 1 91.31 89 PRO A CA 1
ATOM 760 C C . PRO A 1 89 ? -11.367 -22.312 -12.641 1 91.31 89 PRO A C 1
ATOM 762 O O . PRO A 1 89 ? -11.25 -23.531 -12.734 1 91.31 89 PRO A O 1
ATOM 765 N N . VAL A 1 90 ? -11.664 -21.609 -11.609 1 92.94 90 VAL A N 1
ATOM 766 C CA . VAL A 1 90 ? -12.125 -22.266 -10.391 1 92.94 90 VAL A CA 1
ATOM 767 C C . VAL A 1 90 ? -13.242 -21.453 -9.75 1 92.94 90 VAL A C 1
ATOM 769 O O . VAL A 1 90 ? -13.25 -20.219 -9.852 1 92.94 90 VAL A O 1
ATOM 772 N N . ASP A 1 91 ? -14.211 -22.125 -9.18 1 90.69 91 ASP A N 1
ATOM 773 C CA . ASP A 1 91 ? -15.211 -21.531 -8.297 1 90.69 91 ASP A CA 1
ATOM 774 C C . ASP A 1 91 ? -15.148 -22.156 -6.906 1 90.69 91 ASP A C 1
ATOM 776 O O . ASP A 1 91 ? -15.656 -23.266 -6.691 1 90.69 91 ASP A O 1
ATOM 780 N N . PRO A 1 92 ? -14.602 -21.391 -6.023 1 86.5 92 PRO A N 1
ATOM 781 C CA . PRO A 1 92 ? -14.391 -21.984 -4.699 1 86.5 92 PRO A CA 1
ATOM 782 C C . PRO A 1 92 ? -15.703 -22.281 -3.969 1 86.5 92 PRO A C 1
ATOM 784 O O . PRO A 1 92 ? -15.703 -23 -2.977 1 86.5 92 PRO A O 1
ATOM 787 N N . SER A 1 93 ? -16.766 -21.734 -4.434 1 89.06 93 SER A N 1
ATOM 788 C CA . SER A 1 93 ? -18.062 -21.969 -3.795 1 89.06 93 SER A CA 1
ATOM 789 C C . SER A 1 93 ? -18.719 -23.234 -4.328 1 89.06 93 SER A C 1
ATOM 791 O O . SER A 1 93 ? -19.734 -23.688 -3.783 1 89.06 93 SER A O 1
ATOM 793 N N . SER A 1 94 ? -18.109 -23.844 -5.332 1 92.44 94 SER A N 1
ATOM 794 C CA . SER A 1 94 ? -18.625 -25.078 -5.945 1 92.44 94 SER A CA 1
ATOM 795 C C . SER A 1 94 ? -17.641 -26.234 -5.75 1 92.44 94 SER A C 1
ATOM 797 O O . SER A 1 94 ? -16.594 -26.281 -6.383 1 92.44 94 SER A O 1
ATOM 799 N N . PRO A 1 95 ? -18.078 -27.188 -4.938 1 92.31 95 PRO A N 1
ATOM 800 C CA . PRO A 1 95 ? -17.203 -28.328 -4.719 1 92.31 95 PRO A CA 1
ATOM 801 C C . PRO A 1 95 ? -16.812 -29.047 -6.02 1 92.31 95 PRO A C 1
ATOM 803 O O . PRO A 1 95 ? -15.664 -29.438 -6.199 1 92.31 95 PRO A O 1
ATOM 806 N N . LYS A 1 96 ? -17.781 -29.172 -6.871 1 94 96 LYS A N 1
ATOM 807 C CA . LYS A 1 96 ? -17.516 -29.828 -8.148 1 94 96 LYS A CA 1
ATOM 808 C C . LYS A 1 96 ? -16.484 -29.062 -8.953 1 94 96 LYS A C 1
ATOM 810 O O . LYS A 1 96 ? -15.57 -29.656 -9.531 1 94 96 LYS A O 1
ATOM 815 N N . SER A 1 97 ? -16.609 -27.781 -9 1 92.5 97 SER A N 1
ATOM 816 C CA . SER A 1 97 ? -15.656 -26.938 -9.711 1 92.5 97 SER A CA 1
ATOM 817 C C . SER A 1 97 ? -14.266 -27.016 -9.086 1 92.5 97 SER A C 1
ATOM 819 O O . SER A 1 97 ? -13.266 -27.094 -9.797 1 92.5 97 SER A O 1
ATOM 821 N N . LEU A 1 98 ? -14.258 -27.047 -7.812 1 93.25 98 LEU A N 1
ATOM 822 C CA . LEU A 1 98 ? -12.992 -27.125 -7.094 1 93.25 98 LEU A CA 1
ATOM 823 C C . LEU A 1 98 ? -12.266 -28.422 -7.426 1 93.25 98 LEU A C 1
ATOM 825 O O . LEU A 1 98 ? -11.078 -28.406 -7.742 1 93.25 98 LEU A O 1
ATOM 829 N N . ILE A 1 99 ? -12.977 -29.484 -7.414 1 94.75 99 ILE A N 1
ATOM 830 C CA . ILE A 1 99 ? -12.398 -30.797 -7.68 1 94.75 99 ILE A CA 1
ATOM 831 C C . ILE A 1 99 ? -11.883 -30.844 -9.117 1 94.75 99 ILE A C 1
ATOM 833 O O . ILE A 1 99 ? -10.766 -31.312 -9.367 1 94.75 99 ILE A O 1
ATOM 837 N N . ARG A 1 100 ? -12.672 -30.359 -9.992 1 95.5 100 ARG A N 1
ATOM 838 C CA . ARG A 1 100 ? -12.281 -30.359 -11.398 1 95.5 100 ARG A CA 1
ATOM 839 C C . ARG A 1 100 ? -11 -29.562 -11.609 1 95.5 100 ARG A C 1
ATOM 841 O O . ARG A 1 100 ? -10.102 -30 -12.328 1 95.5 100 ARG A O 1
ATOM 848 N N . SER A 1 101 ? -10.969 -28.406 -11.047 1 95.81 101 SER A N 1
ATOM 849 C CA . SER A 1 101 ? -9.797 -27.547 -11.188 1 95.81 101 SER A CA 1
ATOM 850 C C . SER A 1 101 ? -8.562 -28.203 -10.578 1 95.81 101 SER A C 1
ATOM 852 O O . SER A 1 101 ? -7.477 -28.141 -11.164 1 95.81 101 SER A O 1
ATOM 854 N N . LEU A 1 102 ? -8.75 -28.844 -9.461 1 97.19 102 LEU A N 1
ATOM 855 C CA . LEU A 1 102 ? -7.625 -29.5 -8.805 1 97.19 102 LEU A CA 1
ATOM 856 C C . LEU A 1 102 ? -7.141 -30.703 -9.609 1 97.19 102 LEU A C 1
ATOM 858 O O . LEU A 1 102 ? -5.941 -30.969 -9.672 1 97.19 102 LEU A O 1
ATOM 862 N N . GLN A 1 103 ? -8.055 -31.391 -10.188 1 97.56 103 GLN A N 1
ATOM 863 C CA . GLN A 1 103 ? -7.688 -32.531 -11.039 1 97.56 103 GLN A CA 1
ATOM 864 C C . GLN A 1 103 ? -6.891 -32.062 -12.258 1 97.56 103 GLN A C 1
ATOM 866 O O . GLN A 1 103 ? -5.918 -32.719 -12.648 1 97.56 103 GLN A O 1
ATOM 871 N N . PHE A 1 104 ? -7.348 -31.016 -12.797 1 96.69 104 PHE A N 1
ATOM 872 C CA . PHE A 1 104 ? -6.613 -30.438 -13.922 1 96.69 104 PHE A CA 1
ATOM 873 C C . PHE A 1 104 ? -5.203 -30.047 -13.508 1 96.69 104 PHE A C 1
ATOM 875 O O . PHE A 1 104 ? -4.23 -30.391 -14.18 1 96.69 104 PHE A O 1
ATOM 882 N N . ALA A 1 105 ? -5.07 -29.359 -12.422 1 97.81 105 ALA A N 1
ATOM 883 C CA . ALA A 1 105 ? -3.764 -28.969 -11.906 1 97.81 105 ALA A CA 1
ATOM 884 C C . ALA A 1 105 ? -2.881 -30.188 -11.641 1 97.81 105 ALA A C 1
ATOM 886 O O . ALA A 1 105 ? -1.691 -30.172 -11.969 1 97.81 105 ALA A O 1
ATOM 887 N N . ASP A 1 106 ? -3.484 -31.188 -11.078 1 98.19 106 ASP A N 1
ATOM 888 C CA . ASP A 1 106 ? -2.785 -32.438 -10.812 1 98.19 106 ASP A CA 1
ATOM 889 C C . ASP A 1 106 ? -2.221 -33.031 -12.094 1 98.19 106 ASP A C 1
ATOM 891 O O . ASP A 1 106 ? -1.054 -33.438 -12.141 1 98.19 106 ASP A O 1
ATOM 895 N N . GLN A 1 107 ? -3.057 -33.094 -13.086 1 98.06 107 GLN A N 1
ATOM 896 C CA . GLN A 1 107 ? -2.639 -33.625 -14.375 1 98.06 107 GLN A CA 1
ATOM 897 C C . GLN A 1 107 ? -1.469 -32.844 -14.953 1 98.06 107 GLN A C 1
ATOM 899 O O . GLN A 1 107 ? -0.511 -33.406 -15.469 1 98.06 107 GLN A O 1
ATOM 904 N N . LYS A 1 108 ? -1.505 -31.516 -14.891 1 97.25 108 LYS A N 1
ATOM 905 C CA . LYS A 1 108 ? -0.442 -30.672 -15.422 1 97.25 108 LYS A CA 1
ATOM 906 C C . LYS A 1 108 ? 0.862 -30.875 -14.656 1 97.25 108 LYS A C 1
ATOM 908 O O . LYS A 1 108 ? 1.94 -30.906 -15.25 1 97.25 108 LYS A O 1
ATOM 913 N N . LEU A 1 109 ? 0.784 -31.016 -13.359 1 98 109 LEU A N 1
ATOM 914 C CA . LEU A 1 109 ? 1.971 -31.281 -12.555 1 98 109 LEU A CA 1
ATOM 915 C C . LEU A 1 109 ? 2.6 -32.625 -12.93 1 98 109 LEU A C 1
ATOM 917 O O . LEU A 1 109 ? 3.824 -32.719 -13.016 1 98 109 LEU A O 1
ATOM 921 N N . LYS A 1 110 ? 1.787 -33.594 -13.203 1 97.75 110 LYS A N 1
ATOM 922 C CA . LYS A 1 110 ? 2.283 -34.906 -13.602 1 97.75 110 LYS A CA 1
ATOM 923 C C . LYS A 1 110 ? 2.977 -34.844 -14.961 1 97.75 110 LYS A C 1
ATOM 925 O O . LYS A 1 110 ? 3.881 -35.625 -15.234 1 97.75 110 LYS A O 1
ATOM 930 N N . GLU A 1 111 ? 2.537 -33.906 -15.742 1 96.62 111 GLU A N 1
ATOM 931 C CA . GLU A 1 111 ? 3.172 -33.656 -17.031 1 96.62 111 GLU A CA 1
ATOM 932 C C . GLU A 1 111 ? 4.414 -32.812 -16.891 1 96.62 111 GLU A C 1
ATOM 934 O O . GLU A 1 111 ? 4.961 -32.312 -17.875 1 96.62 111 GLU A O 1
ATOM 939 N N . LYS A 1 112 ? 4.832 -32.469 -15.648 1 96 112 LYS A N 1
ATOM 940 C CA . LYS A 1 112 ? 6.012 -31.703 -15.289 1 96 112 LYS A CA 1
ATOM 941 C C . LYS A 1 112 ? 5.859 -30.234 -15.711 1 96 112 LYS A C 1
ATOM 943 O O . LYS A 1 112 ? 6.84 -29.594 -16.094 1 96 112 LYS A O 1
ATOM 948 N N . LYS A 1 113 ? 4.613 -29.812 -15.773 1 95.56 113 LYS A N 1
ATOM 949 C CA . LYS A 1 113 ? 4.332 -28.391 -16.016 1 95.56 113 LYS A CA 1
ATOM 950 C C . LYS A 1 113 ? 4.242 -27.625 -14.711 1 95.56 113 LYS A C 1
ATOM 952 O O . LYS A 1 113 ? 4.191 -28.219 -13.633 1 95.56 113 LYS A O 1
ATOM 957 N N . SER A 1 114 ? 4.348 -26.297 -14.836 1 96.81 114 SER A N 1
ATOM 958 C CA . SER A 1 114 ? 4.234 -25.438 -13.664 1 96.81 114 SER A CA 1
ATOM 959 C C . SER A 1 114 ? 2.789 -25 -13.43 1 96.81 114 SER A C 1
ATOM 961 O O . SER A 1 114 ? 2.062 -24.719 -14.391 1 96.81 114 SER A O 1
ATOM 963 N N . VAL A 1 115 ? 2.406 -24.984 -12.164 1 98.06 115 VAL A N 1
ATOM 964 C CA . VAL A 1 115 ? 1.056 -24.562 -11.805 1 98.06 115 VAL A CA 1
ATOM 965 C C . VAL A 1 115 ? 1.123 -23.453 -10.758 1 98.06 115 VAL A C 1
ATOM 967 O O . VAL A 1 115 ? 1.891 -23.531 -9.797 1 98.06 115 VAL A O 1
ATOM 970 N N . TRP A 1 116 ? 0.339 -22.375 -10.992 1 98.19 116 TRP A N 1
ATOM 971 C CA . TRP A 1 116 ? 0.201 -21.266 -10.047 1 98.19 116 TRP A CA 1
ATOM 972 C C . TRP A 1 116 ? -1.151 -21.328 -9.344 1 98.19 116 TRP A C 1
ATOM 974 O O . TRP A 1 116 ? -2.186 -21.516 -9.992 1 98.19 116 TRP A O 1
ATOM 984 N N . ILE A 1 117 ? -1.122 -21.156 -8.039 1 97.5 117 ILE A N 1
ATOM 985 C CA . ILE A 1 117 ? -2.365 -21.141 -7.273 1 97.5 117 ILE A CA 1
ATOM 986 C C . ILE A 1 117 ? -2.312 -20.031 -6.223 1 97.5 117 ILE A C 1
ATOM 988 O O . ILE A 1 117 ? -1.255 -19.766 -5.652 1 97.5 117 ILE A O 1
ATOM 992 N N . PHE A 1 118 ? -3.459 -19.422 -6.02 1 97.31 118 PHE A N 1
ATOM 993 C CA . PHE A 1 118 ? -3.678 -18.531 -4.887 1 97.31 118 PHE A CA 1
ATOM 994 C C . PHE A 1 118 ? -4.398 -19.266 -3.758 1 97.31 118 PHE A C 1
ATOM 996 O O . PHE A 1 118 ? -5.629 -19.359 -3.758 1 97.31 118 PHE A O 1
ATOM 1003 N N . PRO A 1 119 ? -3.666 -19.625 -2.764 1 97.19 119 PRO A N 1
ATOM 1004 C CA . PRO A 1 119 ? -4.258 -20.5 -1.748 1 97.19 119 PRO A CA 1
ATOM 1005 C C . PRO A 1 119 ? -5.387 -19.828 -0.976 1 97.19 119 PRO A C 1
ATOM 1007 O O . PRO A 1 119 ? -6.227 -20.5 -0.381 1 97.19 119 PRO A O 1
ATOM 1010 N N . GLN A 1 120 ? -5.406 -18.516 -0.979 1 95.75 120 GLN A N 1
ATOM 1011 C CA . GLN A 1 120 ? -6.441 -17.781 -0.257 1 95.75 120 GLN A CA 1
ATOM 1012 C C . GLN A 1 120 ? -7.816 -18.016 -0.886 1 95.75 120 GLN A C 1
ATOM 1014 O O . GLN A 1 120 ? -8.844 -17.891 -0.212 1 95.75 120 GLN A O 1
ATOM 1019 N N . GLY A 1 121 ? -7.883 -18.219 -2.154 1 92.56 121 GLY A N 1
ATOM 1020 C CA . GLY A 1 121 ? -9.117 -18.453 -2.879 1 92.56 121 GLY A CA 1
ATOM 1021 C C . GLY A 1 121 ? -9.844 -17.172 -3.258 1 92.56 121 GLY A C 1
ATOM 1022 O O . GLY A 1 121 ? -10.75 -17.203 -4.098 1 92.56 121 GLY A O 1
ATOM 1023 N N . LYS A 1 122 ? -9.5 -16.109 -2.58 1 91.88 122 LYS A N 1
ATOM 1024 C CA . LYS A 1 122 ? -10.055 -14.781 -2.85 1 91.88 122 LYS A CA 1
ATOM 1025 C C . LYS A 1 122 ? -9.039 -13.688 -2.518 1 91.88 122 LYS A C 1
ATOM 1027 O O . LYS A 1 122 ? -8.078 -13.922 -1.783 1 91.88 122 LYS A O 1
ATOM 1032 N N . GLU A 1 123 ? -9.297 -12.594 -3.115 1 93.56 123 GLU A N 1
ATOM 1033 C CA . GLU A 1 123 ? -8.453 -11.445 -2.793 1 93.56 123 GLU A CA 1
ATOM 1034 C C . GLU A 1 123 ? -8.727 -10.945 -1.377 1 93.56 123 GLU A C 1
ATOM 1036 O O . GLU A 1 123 ? -9.875 -10.727 -1.002 1 93.56 123 GLU A O 1
ATOM 1041 N N . GLU A 1 124 ? -7.738 -10.898 -0.608 1 95.56 124 GLU A N 1
ATOM 1042 C CA . GLU A 1 124 ? -7.805 -10.305 0.724 1 95.56 124 GLU A CA 1
ATOM 1043 C C . GLU A 1 124 ? -6.742 -9.227 0.899 1 95.56 124 GLU A C 1
ATOM 1045 O O . GLU A 1 124 ? -5.711 -9.242 0.221 1 95.56 124 GLU A O 1
ATOM 1050 N N . HIS A 1 125 ? -7.043 -8.328 1.85 1 97.75 125 HIS A N 1
ATOM 1051 C CA . HIS A 1 125 ? -6.094 -7.242 2.064 1 97.75 125 HIS A CA 1
ATOM 1052 C C . HIS A 1 125 ? -4.707 -7.781 2.408 1 97.75 125 HIS A C 1
ATOM 1054 O O . HIS A 1 125 ? -4.582 -8.75 3.162 1 97.75 125 HIS A O 1
ATOM 1060 N N . LEU A 1 126 ? -3.719 -7.105 1.957 1 97.75 126 LEU A N 1
ATOM 1061 C CA . LEU A 1 126 ? -2.318 -7.504 2.043 1 97.75 126 LEU A CA 1
ATOM 1062 C C . LEU A 1 126 ? -1.903 -7.723 3.494 1 97.75 126 LEU A C 1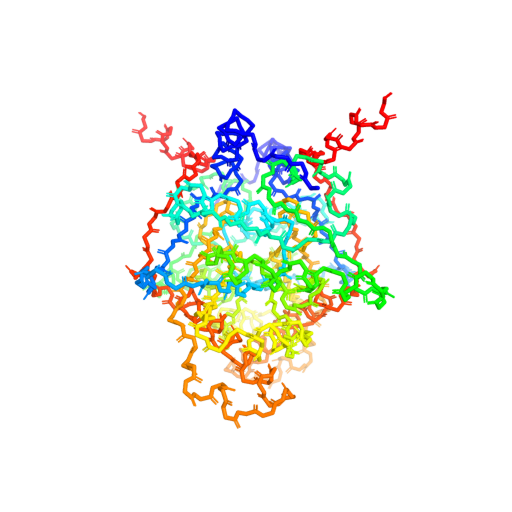
ATOM 1064 O O . LEU A 1 126 ? -1.05 -8.57 3.779 1 97.75 126 LEU A O 1
ATOM 1068 N N . GLU A 1 127 ? -2.535 -6.973 4.461 1 97.81 127 GLU A N 1
ATOM 1069 C CA . GLU A 1 127 ? -2.113 -6.992 5.859 1 97.81 127 GLU A CA 1
ATOM 1070 C C . GLU A 1 127 ? -2.998 -7.914 6.691 1 97.81 127 GLU A C 1
ATOM 1072 O O . GLU A 1 127 ? -2.801 -8.047 7.898 1 97.81 127 GLU A O 1
ATOM 1077 N N . LYS A 1 128 ? -3.969 -8.523 6.09 1 97.62 128 LYS A N 1
ATOM 1078 C CA . LYS A 1 128 ? -4.832 -9.422 6.852 1 97.62 128 LYS A CA 1
ATOM 1079 C C . LYS A 1 128 ? -4.062 -10.648 7.332 1 97.62 128 LYS A C 1
ATOM 1081 O O . LYS A 1 128 ? -3.314 -11.258 6.566 1 97.62 128 LYS A O 1
ATOM 1086 N N . ARG A 1 129 ? -4.277 -10.992 8.633 1 96.88 129 ARG A N 1
ATOM 1087 C CA . ARG A 1 129 ? -3.678 -12.164 9.266 1 96.88 129 ARG A CA 1
ATOM 1088 C C . ARG A 1 129 ? -4.68 -12.867 10.164 1 96.88 129 ARG A C 1
ATOM 1090 O O . ARG A 1 129 ? -5.543 -12.227 10.766 1 96.88 129 ARG A O 1
ATOM 1097 N N . PRO A 1 130 ? -4.531 -14.109 10.305 1 97 130 PRO A N 1
ATOM 1098 C CA . PRO A 1 130 ? -3.686 -14.969 9.477 1 97 130 PRO A CA 1
ATOM 1099 C C . PRO A 1 130 ? -4.16 -15.055 8.031 1 97 130 PRO A C 1
ATOM 1101 O O . PRO A 1 130 ? -5.297 -14.695 7.727 1 97 130 PRO A O 1
ATOM 1104 N N . LEU A 1 131 ? -3.266 -15.438 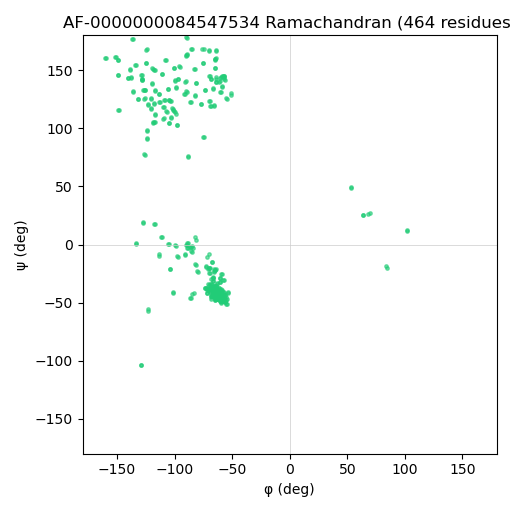7.137 1 97.25 131 LEU A N 1
ATOM 1105 C CA . LEU A 1 131 ? -3.688 -15.68 5.762 1 97.25 131 LEU A CA 1
ATOM 1106 C C . LEU A 1 131 ? -4.738 -16.781 5.699 1 97.25 131 LEU A C 1
ATOM 1108 O O . LEU A 1 131 ? -4.598 -17.828 6.355 1 97.25 131 LEU A O 1
ATOM 1112 N N . SER A 1 132 ? -5.781 -16.469 4.98 1 94.94 132 SER A N 1
ATOM 1113 C CA . SER A 1 132 ? -6.664 -17.562 4.602 1 94.94 132 SER A CA 1
ATOM 1114 C C . SER A 1 132 ? -5.953 -18.562 3.695 1 94.94 132 SER A C 1
ATOM 1116 O O . SER A 1 132 ? -5.156 -18.172 2.84 1 94.94 132 SER A O 1
ATOM 1118 N N . PHE A 1 133 ? -6.277 -19.812 3.906 1 96.25 133 PHE A N 1
ATOM 1119 C CA . PHE A 1 133 ? -5.559 -20.828 3.141 1 96.25 133 PHE A CA 1
ATOM 1120 C C . PHE A 1 133 ? -6.449 -22.031 2.871 1 96.25 133 PHE A C 1
ATOM 1122 O O . PHE A 1 133 ? -6.84 -22.75 3.801 1 96.25 133 PHE A O 1
ATOM 1129 N N . MET A 1 134 ? -6.75 -22.297 1.635 1 94.75 134 MET A N 1
ATOM 1130 C CA . MET A 1 134 ? -7.539 -23.469 1.233 1 94.75 134 MET A CA 1
ATOM 1131 C C . MET A 1 134 ? -6.652 -24.688 1.067 1 94.75 134 MET A C 1
ATOM 1133 O O . MET A 1 134 ? -5.43 -24.578 0.95 1 94.75 134 MET A O 1
ATOM 1137 N N . ASN A 1 135 ? -7.234 -25.859 0.937 1 95 135 ASN A N 1
ATOM 1138 C CA . ASN A 1 135 ? -6.504 -27.125 1.007 1 95 135 ASN A CA 1
ATOM 1139 C C . ASN A 1 135 ? -5.98 -27.547 -0.364 1 95 135 ASN A C 1
ATOM 1141 O O . ASN A 1 135 ? -5.281 -28.547 -0.482 1 95 135 ASN A O 1
ATOM 1145 N N . GLY A 1 136 ? -6.223 -26.75 -1.354 1 96 136 GLY A N 1
ATOM 1146 C CA . GLY A 1 136 ? -5.82 -27.094 -2.711 1 96 136 GLY A CA 1
ATOM 1147 C C . GLY A 1 136 ? -4.344 -27.406 -2.832 1 96 136 GLY A C 1
ATOM 1148 O O . GLY A 1 136 ? -3.977 -28.5 -3.301 1 96 136 GLY A O 1
ATOM 1149 N N . PRO A 1 137 ? -3.525 -26.562 -2.344 1 97.25 137 PRO A N 1
ATOM 1150 C CA . PRO A 1 137 ? -2.09 -26.828 -2.443 1 97.25 137 PRO A CA 1
ATOM 1151 C C . PRO A 1 137 ? -1.677 -28.109 -1.712 1 97.25 137 PRO A C 1
ATOM 1153 O O . PRO A 1 137 ? -0.85 -28.875 -2.215 1 97.25 137 PRO A O 1
ATOM 1156 N N . ALA A 1 138 ? -2.238 -28.359 -0.523 1 97.44 138 ALA A N 1
ATOM 1157 C CA . ALA A 1 138 ? -1.921 -29.562 0.226 1 97.44 138 ALA A CA 1
ATOM 1158 C C . ALA A 1 138 ? -2.354 -30.812 -0.54 1 97.44 138 ALA A C 1
ATOM 1160 O O . ALA A 1 138 ? -1.626 -31.812 -0.576 1 97.44 138 ALA A O 1
ATOM 1161 N N . TYR A 1 139 ? -3.492 -30.797 -1.135 1 97.19 139 TYR A N 1
ATOM 1162 C CA . TYR A 1 139 ? -3.98 -31.891 -1.975 1 97.19 139 TYR A CA 1
ATOM 1163 C C . TYR A 1 139 ? -3.012 -32.188 -3.115 1 97.19 139 TYR A C 1
ATOM 1165 O O . TYR A 1 139 ? -2.639 -33.344 -3.346 1 97.19 139 TYR A O 1
ATOM 1173 N N . LEU A 1 140 ? -2.605 -31.125 -3.797 1 97.88 140 LEU A N 1
ATOM 1174 C CA . LEU A 1 140 ? -1.708 -31.281 -4.938 1 97.88 140 LEU A CA 1
ATOM 1175 C C . LEU A 1 140 ? -0.342 -31.781 -4.492 1 97.88 140 LEU A C 1
ATOM 1177 O O . LEU A 1 140 ? 0.277 -32.594 -5.184 1 97.88 140 LEU A O 1
ATOM 1181 N N . ALA A 1 141 ? 0.09 -31.281 -3.355 1 96.94 141 ALA A N 1
ATOM 1182 C CA . ALA A 1 141 ? 1.36 -31.75 -2.809 1 96.94 141 ALA A CA 1
ATOM 1183 C C . ALA A 1 141 ? 1.311 -33.25 -2.502 1 96.94 141 ALA A C 1
ATOM 1185 O O . ALA A 1 141 ? 2.289 -33.969 -2.723 1 96.94 141 ALA A O 1
ATOM 1186 N N . GLU A 1 142 ? 0.225 -33.656 -1.984 1 96.44 142 GLU A N 1
ATOM 1187 C CA . GLU A 1 142 ? 0.042 -35.062 -1.658 1 96.44 142 GLU A CA 1
ATOM 1188 C C . GLU A 1 142 ? 0.084 -35.938 -2.912 1 96.44 142 GLU A C 1
ATOM 1190 O O . GLU A 1 142 ? 0.665 -37.031 -2.904 1 96.44 142 GLU A O 1
ATOM 1195 N N . LYS A 1 143 ? -0.484 -35.5 -3.961 1 96.88 143 LYS A N 1
ATOM 1196 C CA . LYS A 1 143 ? -0.591 -36.25 -5.207 1 96.88 143 LYS A CA 1
ATOM 1197 C C . LYS A 1 143 ? 0.701 -36.156 -6.016 1 96.88 143 LYS A C 1
ATOM 1199 O O . LYS A 1 143 ? 0.937 -37 -6.906 1 96.88 143 LYS A O 1
ATOM 1204 N N . ASN A 1 144 ? 1.47 -35.125 -5.766 1 97.19 144 ASN A N 1
ATOM 1205 C CA . ASN A 1 144 ? 2.707 -34.875 -6.496 1 97.19 144 ASN A CA 1
ATOM 1206 C C . ASN A 1 144 ? 3.889 -34.688 -5.547 1 97.19 144 ASN A C 1
ATOM 1208 O O . ASN A 1 144 ? 4.422 -33.562 -5.418 1 97.19 144 ASN A O 1
ATOM 1212 N N . GLN A 1 145 ? 4.418 -35.719 -5.008 1 95.38 145 GLN A N 1
ATOM 1213 C CA . GLN A 1 145 ? 5.367 -35.688 -3.898 1 95.38 145 GLN A CA 1
ATOM 1214 C C . GLN A 1 145 ? 6.73 -35.188 -4.348 1 95.38 145 GLN A C 1
ATOM 1216 O O . GLN A 1 145 ? 7.508 -34.688 -3.531 1 95.38 145 GLN A O 1
ATOM 1221 N N . ASP A 1 146 ? 6.965 -35.219 -5.617 1 95.25 146 ASP A N 1
ATOM 1222 C CA . ASP A 1 146 ? 8.266 -34.781 -6.121 1 95.25 146 ASP A CA 1
ATOM 1223 C C . ASP A 1 146 ? 8.219 -33.344 -6.609 1 95.25 146 ASP A C 1
ATOM 1225 O O . ASP A 1 146 ? 9.258 -32.75 -6.91 1 95.25 146 ASP A O 1
ATOM 1229 N N . ALA A 1 147 ? 7.051 -32.781 -6.711 1 96.81 147 ALA A N 1
ATOM 1230 C CA . ALA A 1 147 ? 6.91 -31.422 -7.195 1 96.81 147 ALA A CA 1
ATOM 1231 C C . ALA A 1 147 ? 7.48 -30.422 -6.191 1 96.81 147 ALA A C 1
ATOM 1233 O O . ALA A 1 147 ? 7.363 -30.609 -4.977 1 96.81 147 ALA A O 1
ATOM 1234 N N . GLU A 1 148 ? 8.109 -29.375 -6.652 1 97.5 148 GLU A N 1
ATOM 1235 C CA . GLU A 1 148 ? 8.57 -28.281 -5.801 1 97.5 148 GLU A CA 1
ATOM 1236 C C . GLU A 1 148 ? 7.441 -27.297 -5.516 1 97.5 148 GLU A C 1
ATOM 1238 O O . GLU A 1 148 ? 6.734 -26.875 -6.434 1 97.5 148 GLU A O 1
ATOM 1243 N N . ILE A 1 149 ? 7.266 -27.016 -4.254 1 97.94 149 ILE A N 1
ATOM 1244 C CA . ILE A 1 149 ? 6.285 -26.016 -3.852 1 97.94 149 ILE A CA 1
ATOM 1245 C C . ILE A 1 149 ? 6.996 -24.719 -3.498 1 97.94 149 ILE A C 1
ATOM 1247 O O . ILE A 1 149 ? 7.777 -24.656 -2.543 1 97.94 149 ILE A O 1
ATOM 1251 N N . ILE A 1 150 ? 6.75 -23.656 -4.207 1 98.25 150 ILE A N 1
ATOM 1252 C CA . ILE A 1 150 ? 7.535 -22.422 -4.121 1 98.25 150 ILE A CA 1
ATOM 1253 C C . ILE A 1 150 ? 6.633 -21.266 -3.713 1 98.25 150 ILE A C 1
ATOM 1255 O O . ILE A 1 150 ? 5.715 -20.891 -4.445 1 98.25 150 ILE A O 1
ATOM 1259 N N . PRO A 1 151 ? 6.898 -20.672 -2.562 1 98.56 151 PRO A N 1
ATOM 1260 C CA . PRO A 1 151 ? 6.152 -19.469 -2.186 1 98.56 151 PRO A CA 1
ATOM 1261 C C . PRO A 1 151 ? 6.57 -18.234 -2.984 1 98.56 151 PRO A C 1
ATOM 1263 O O . PRO A 1 151 ? 7.766 -18 -3.174 1 98.56 151 PRO A O 1
ATOM 1266 N N . VAL A 1 152 ? 5.609 -17.516 -3.471 1 98.81 152 VAL A N 1
ATOM 1267 C CA . VAL A 1 152 ? 5.836 -16.25 -4.172 1 98.81 152 VAL A CA 1
ATOM 1268 C C . VAL A 1 152 ? 5.012 -15.141 -3.523 1 98.81 152 VAL A C 1
ATOM 1270 O O . VAL A 1 152 ? 3.836 -15.336 -3.211 1 98.81 152 VAL A O 1
ATOM 1273 N N . ILE A 1 153 ? 5.66 -14.023 -3.289 1 98.88 153 ILE A N 1
ATOM 1274 C CA . ILE A 1 153 ? 4.996 -12.906 -2.621 1 98.88 153 ILE A CA 1
ATOM 1275 C C . ILE A 1 153 ? 4.93 -11.711 -3.564 1 98.88 153 ILE A C 1
ATOM 1277 O O . ILE A 1 153 ? 5.902 -11.398 -4.254 1 98.88 153 ILE A O 1
ATOM 1281 N N . ALA A 1 154 ? 3.811 -11.109 -3.666 1 98.75 154 ALA A N 1
ATOM 1282 C CA . ALA A 1 154 ? 3.664 -9.758 -4.203 1 98.75 154 ALA A CA 1
ATOM 1283 C C . ALA A 1 154 ? 3.285 -8.766 -3.107 1 98.75 154 ALA A C 1
ATOM 1285 O O . ALA A 1 154 ? 2.264 -8.938 -2.438 1 98.75 154 ALA A O 1
ATOM 1286 N N . TYR A 1 155 ? 4.105 -7.809 -2.865 1 98.81 155 TYR A N 1
ATOM 1287 C CA . TYR A 1 155 ? 3.916 -6.797 -1.831 1 98.81 155 TYR A CA 1
ATOM 1288 C C . TYR A 1 155 ? 3.807 -5.406 -2.441 1 98.81 155 TYR A C 1
ATOM 1290 O O . TYR A 1 155 ? 4.809 -4.832 -2.879 1 98.81 155 TYR A O 1
ATOM 1298 N N . TYR A 1 156 ? 2.605 -4.859 -2.486 1 98.69 156 TYR A N 1
ATOM 1299 C CA . TYR A 1 156 ? 2.305 -3.537 -3.031 1 98.69 156 TYR A CA 1
ATOM 1300 C C . TYR A 1 156 ? 2.377 -2.471 -1.944 1 98.69 156 TYR A C 1
ATOM 1302 O O . TYR A 1 156 ? 1.742 -2.6 -0.896 1 98.69 156 TYR A O 1
ATOM 1310 N N . THR A 1 157 ? 3.127 -1.382 -2.209 1 98.12 157 THR A N 1
ATOM 1311 C CA . THR A 1 157 ? 3.27 -0.403 -1.137 1 98.12 157 THR A CA 1
ATOM 1312 C C . THR A 1 157 ? 3.689 0.954 -1.695 1 98.12 157 THR A C 1
ATOM 1314 O O . THR A 1 157 ? 4.113 1.052 -2.85 1 98.12 157 THR A O 1
ATOM 1317 N N . PHE A 1 158 ? 3.441 1.957 -0.88 1 97.5 158 PHE A N 1
ATOM 1318 C CA . PHE A 1 158 ? 4.02 3.277 -1.104 1 97.5 158 PHE A CA 1
ATOM 1319 C C . PHE A 1 158 ? 5.27 3.469 -0.254 1 97.5 158 PHE A C 1
ATOM 1321 O O . PHE A 1 158 ? 5.328 3.01 0.889 1 97.5 158 PHE A O 1
ATOM 1328 N N . ARG A 1 159 ? 6.246 4.117 -0.785 1 94.56 159 ARG A N 1
ATOM 1329 C CA . ARG A 1 159 ? 7.43 4.535 -0.046 1 94.56 159 ARG A CA 1
ATOM 1330 C C . ARG A 1 159 ? 7.715 6.02 -0.263 1 94.56 159 ARG A C 1
ATOM 1332 O O . ARG A 1 159 ? 6.938 6.875 0.165 1 94.56 159 ARG A O 1
ATOM 1339 N N . HIS A 1 160 ? 8.672 6.383 -1.061 1 92.38 160 HIS A N 1
ATOM 1340 C CA . HIS A 1 160 ? 9.141 7.762 -1.069 1 92.38 160 HIS A CA 1
ATOM 1341 C C . HIS A 1 160 ? 8.781 8.461 -2.377 1 92.38 160 HIS A C 1
ATOM 1343 O O . HIS A 1 160 ? 9.25 9.57 -2.643 1 92.38 160 HIS A O 1
ATOM 1349 N N . ASP A 1 161 ? 8 7.816 -3.252 1 93.12 161 ASP A N 1
ATOM 1350 C CA . ASP A 1 161 ? 7.727 8.375 -4.57 1 93.12 161 ASP A CA 1
ATOM 1351 C C . ASP A 1 161 ? 6.223 8.508 -4.812 1 93.12 161 ASP A C 1
ATOM 1353 O O . ASP A 1 161 ? 5.418 8.008 -4.02 1 93.12 161 ASP A O 1
ATOM 1357 N N . GLN A 1 162 ? 5.895 9.219 -5.863 1 94.56 162 GLN A N 1
ATOM 1358 C CA . GLN A 1 162 ? 4.516 9.516 -6.246 1 94.56 162 GLN A CA 1
ATOM 1359 C C . GLN A 1 162 ? 3.75 8.227 -6.555 1 94.56 162 GLN A C 1
ATOM 1361 O O . GLN A 1 162 ? 2.588 8.086 -6.168 1 94.56 162 GLN A O 1
ATOM 1366 N N . ARG A 1 163 ? 4.402 7.355 -7.203 1 97.06 163 ARG A N 1
ATOM 1367 C CA . ARG A 1 163 ? 3.766 6.094 -7.562 1 97.06 163 ARG A CA 1
ATOM 1368 C C . ARG A 1 163 ? 4.176 4.98 -6.609 1 97.06 163 ARG A C 1
ATOM 1370 O O . ARG A 1 163 ? 5.246 5.039 -6 1 97.06 163 ARG A O 1
ATOM 1377 N N . PRO A 1 164 ? 3.275 3.965 -6.441 1 97.94 164 PRO A N 1
ATOM 1378 C CA . PRO A 1 164 ? 3.631 2.844 -5.57 1 97.94 164 PRO A CA 1
ATOM 1379 C C . PRO A 1 164 ? 4.73 1.962 -6.164 1 97.94 164 PRO A C 1
ATOM 1381 O O . PRO A 1 164 ? 5.105 2.139 -7.324 1 97.94 164 PRO A O 1
ATOM 1384 N N . GLU A 1 165 ? 5.262 1.14 -5.367 1 98.38 165 GLU A N 1
ATOM 1385 C CA . GLU A 1 165 ? 6.238 0.128 -5.758 1 98.38 165 GLU A CA 1
ATOM 1386 C C . GLU A 1 165 ? 5.707 -1.279 -5.504 1 98.38 165 GLU A C 1
ATOM 1388 O O . GLU A 1 165 ? 4.859 -1.48 -4.629 1 98.38 165 GLU A O 1
ATOM 1393 N N . LEU A 1 166 ? 6.16 -2.174 -6.301 1 98.81 166 LEU A N 1
ATOM 1394 C CA . LEU A 1 166 ? 5.832 -3.59 -6.164 1 98.81 166 LEU A CA 1
ATOM 1395 C C . LEU A 1 166 ? 7.086 -4.414 -5.891 1 98.81 166 LEU A C 1
ATOM 1397 O O . LEU A 1 166 ? 8.055 -4.352 -6.652 1 98.81 166 LEU A O 1
ATOM 1401 N N . PHE A 1 167 ? 7.078 -5.117 -4.75 1 98.88 167 PHE A N 1
ATOM 1402 C CA . PHE A 1 167 ? 8.141 -6.055 -4.414 1 98.88 167 PHE A CA 1
ATOM 1403 C C . PHE A 1 167 ? 7.676 -7.496 -4.598 1 98.88 167 PHE A C 1
ATOM 1405 O O . PHE A 1 167 ? 6.66 -7.902 -4.031 1 98.88 167 PHE A O 1
ATOM 1412 N N . ILE A 1 168 ? 8.391 -8.227 -5.375 1 98.88 168 ILE A N 1
ATOM 1413 C CA . ILE A 1 168 ? 8.109 -9.641 -5.609 1 98.88 168 ILE A CA 1
ATOM 1414 C C . ILE A 1 168 ? 9.234 -10.492 -5.035 1 98.88 168 ILE A C 1
ATOM 1416 O O . ILE A 1 168 ? 10.414 -10.219 -5.277 1 98.88 168 ILE A O 1
ATOM 1420 N N . SER A 1 169 ? 8.891 -11.469 -4.258 1 98.81 169 SER A N 1
ATOM 1421 C CA . SER A 1 169 ? 9.875 -12.391 -3.699 1 98.81 169 SER A CA 1
ATOM 1422 C C . SER A 1 169 ? 9.562 -13.836 -4.078 1 98.81 169 SER A C 1
ATOM 1424 O O . SER A 1 169 ? 8.453 -14.312 -3.834 1 98.81 169 SER A O 1
ATOM 1426 N N . ILE A 1 170 ? 10.453 -14.453 -4.73 1 98.56 170 ILE A N 1
ATOM 1427 C CA . ILE A 1 170 ? 10.391 -15.883 -5.039 1 98.56 170 ILE A CA 1
ATOM 1428 C C . ILE A 1 170 ? 11.258 -16.656 -4.055 1 98.56 170 ILE A C 1
ATOM 1430 O O . ILE A 1 170 ? 12.484 -16.562 -4.082 1 98.56 170 ILE A O 1
ATOM 1434 N N . GLY A 1 171 ? 10.578 -17.453 -3.25 1 97.56 171 GLY A N 1
ATOM 1435 C CA . GLY A 1 171 ? 11.281 -18.094 -2.154 1 97.56 171 GLY A CA 1
ATOM 1436 C C . GLY A 1 171 ? 11.859 -19.453 -2.537 1 97.56 171 GLY A C 1
ATOM 1437 O O . GLY A 1 171 ? 11.703 -19.906 -3.672 1 97.56 171 GLY A O 1
ATOM 1438 N N . HIS A 1 172 ? 12.586 -20.109 -1.524 1 96.12 172 HIS A N 1
ATOM 1439 C CA . HIS A 1 172 ? 13.023 -21.484 -1.666 1 96.12 172 HIS A CA 1
ATOM 1440 C C . HIS A 1 172 ? 11.844 -22.453 -1.609 1 96.12 172 HIS A C 1
ATOM 1442 O O . HIS A 1 172 ? 10.859 -22.188 -0.915 1 96.12 172 HIS A O 1
ATOM 1448 N N . PRO A 1 173 ? 11.977 -23.531 -2.408 1 97.06 173 PRO A N 1
ATOM 1449 C CA . PRO A 1 173 ? 10.922 -24.531 -2.275 1 97.06 173 PRO A CA 1
ATOM 1450 C C . PRO A 1 173 ? 10.773 -25.047 -0.846 1 97.06 173 PRO A C 1
ATOM 1452 O O . PRO A 1 173 ? 11.773 -25.203 -0.131 1 97.06 173 PRO A O 1
ATOM 1455 N N . VAL A 1 174 ? 9.484 -25.266 -0.49 1 97.06 174 VAL A N 1
ATOM 1456 C CA . VAL A 1 174 ? 9.242 -25.969 0.764 1 97.06 174 VAL A CA 1
ATOM 1457 C C . VAL A 1 174 ? 9.797 -27.391 0.676 1 97.06 174 VAL A C 1
ATOM 1459 O O . VAL A 1 174 ? 9.625 -28.062 -0.342 1 97.06 174 VAL A O 1
ATOM 1462 N N . ARG A 1 175 ? 10.414 -27.922 1.724 1 92.81 175 ARG A N 1
ATOM 1463 C CA . ARG A 1 175 ? 11.07 -29.219 1.72 1 92.81 175 ARG A CA 1
ATOM 1464 C C . ARG A 1 175 ? 10.055 -30.359 1.597 1 92.81 175 ARG A C 1
ATOM 1466 O O . ARG A 1 175 ? 9.25 -30.578 2.502 1 92.81 175 ARG A O 1
ATOM 1473 N N . ASN A 1 176 ? 10.234 -31.047 0.559 1 92.94 176 ASN A N 1
ATOM 1474 C CA . ASN A 1 176 ? 9.32 -32.156 0.319 1 92.94 176 ASN A CA 1
ATOM 1475 C C . ASN A 1 176 ? 9.414 -33.219 1.419 1 92.94 176 ASN A C 1
ATOM 1477 O O . ASN A 1 176 ? 8.414 -33.844 1.785 1 92.94 176 ASN A O 1
ATOM 1481 N N . GLU A 1 177 ? 10.602 -33.375 1.924 1 93.38 177 GLU A N 1
ATOM 1482 C CA . GLU A 1 177 ? 10.828 -34.375 2.959 1 93.38 177 GLU A CA 1
ATOM 1483 C C . GLU A 1 177 ? 9.977 -34.094 4.191 1 93.38 177 GLU A C 1
ATOM 1485 O O . GLU A 1 177 ? 9.594 -35.031 4.91 1 93.38 177 GLU A O 1
ATOM 1490 N N . VAL A 1 178 ? 9.695 -32.875 4.387 1 93.06 178 VAL A N 1
ATOM 1491 C CA . VAL A 1 178 ? 8.883 -32.469 5.531 1 93.06 178 VAL A CA 1
ATOM 1492 C C . VAL A 1 178 ? 7.402 -32.562 5.18 1 93.06 178 VAL A C 1
ATOM 1494 O O . VAL A 1 178 ? 6.633 -33.219 5.906 1 93.06 178 VAL A O 1
ATOM 1497 N N . THR A 1 179 ? 7.039 -32.062 4.035 1 93.75 179 THR A N 1
ATOM 1498 C CA . THR A 1 179 ? 5.633 -32 3.656 1 93.75 179 THR A CA 1
ATOM 1499 C C . THR A 1 179 ? 5.082 -33.406 3.416 1 93.75 179 THR A C 1
ATOM 1501 O O . THR A 1 179 ? 3.928 -33.688 3.74 1 93.75 179 THR A O 1
ATOM 1504 N N . ASN A 1 180 ? 5.926 -34.281 2.898 1 94.38 180 ASN A N 1
ATOM 1505 C CA . ASN A 1 180 ? 5.457 -35.594 2.52 1 94.38 180 ASN A CA 1
ATOM 1506 C C . ASN A 1 180 ? 5.102 -36.438 3.744 1 94.38 180 ASN A C 1
ATOM 1508 O O . ASN A 1 180 ? 4.34 -37.406 3.643 1 94.38 180 ASN A O 1
ATOM 1512 N N . LYS A 1 181 ? 5.598 -36.094 4.871 1 95.31 181 LYS A N 1
ATOM 1513 C CA . LYS A 1 181 ? 5.375 -36.875 6.09 1 95.31 181 LYS A CA 1
ATOM 1514 C C . LYS A 1 181 ? 4.137 -36.375 6.832 1 95.31 181 LYS A C 1
ATOM 1516 O O . LYS A 1 181 ? 3.68 -37 7.785 1 95.31 181 LYS A O 1
ATOM 1521 N N . LEU A 1 182 ? 3.648 -35.344 6.398 1 95.81 182 LEU A N 1
ATOM 1522 C CA . LEU A 1 182 ? 2.549 -34.719 7.121 1 95.81 182 LEU A CA 1
ATOM 1523 C C . LEU A 1 182 ? 1.203 -35.125 6.535 1 95.81 182 LEU A C 1
ATOM 1525 O O . LEU A 1 182 ? 1.115 -35.469 5.352 1 95.81 182 LEU A O 1
ATOM 1529 N N . LYS A 1 183 ? 0.231 -35.062 7.418 1 94.81 183 LYS A N 1
ATOM 1530 C CA . LYS A 1 183 ? -1.146 -35.219 6.953 1 94.81 183 LYS A CA 1
ATOM 1531 C C . LYS A 1 183 ? -1.626 -33.938 6.254 1 94.81 183 LYS A C 1
ATOM 1533 O O . LYS A 1 183 ? -0.981 -32.906 6.34 1 94.81 183 LYS A O 1
ATOM 1538 N N . ARG A 1 184 ? -2.723 -34.094 5.621 1 93.62 184 ARG A N 1
ATOM 1539 C CA . ARG A 1 184 ? -3.197 -33.031 4.738 1 93.62 184 ARG A CA 1
ATOM 1540 C C . ARG A 1 184 ? -3.363 -31.719 5.504 1 93.62 184 ARG A C 1
ATOM 1542 O O . ARG A 1 184 ? -2.863 -30.672 5.074 1 93.62 184 ARG A O 1
ATOM 1549 N N . ASN A 1 185 ? -4.02 -31.781 6.652 1 94.12 185 ASN A N 1
ATOM 1550 C CA . ASN A 1 185 ? -4.262 -30.562 7.418 1 94.12 185 ASN A CA 1
ATOM 1551 C C . ASN A 1 185 ? -2.957 -29.953 7.918 1 94.12 185 ASN A C 1
ATOM 1553 O O . ASN A 1 185 ? -2.805 -28.719 7.918 1 94.12 185 ASN A O 1
ATOM 1557 N N . GLU A 1 186 ? -2.076 -30.766 8.328 1 96.81 186 GLU A N 1
ATOM 1558 C CA . GLU A 1 186 ? -0.766 -30.297 8.773 1 96.81 186 GLU A CA 1
ATOM 1559 C C . GLU A 1 186 ? 0.043 -29.734 7.613 1 96.81 186 GLU A C 1
ATOM 1561 O O . GLU A 1 186 ? 0.79 -28.766 7.785 1 96.81 186 GLU A O 1
ATOM 1566 N N . LYS A 1 187 ? -0.107 -30.375 6.473 1 96.81 187 LYS A N 1
ATOM 1567 C CA . LYS A 1 187 ? 0.543 -29.891 5.258 1 96.81 187 LYS A CA 1
ATOM 1568 C C . LYS A 1 187 ? 0.051 -28.5 4.891 1 96.81 187 LYS A C 1
ATOM 1570 O O . LYS A 1 187 ? 0.851 -27.609 4.578 1 96.81 187 LYS A O 1
ATOM 1575 N N . SER A 1 188 ? -1.247 -28.344 4.984 1 97.19 188 SER A N 1
ATOM 1576 C CA . SER A 1 188 ? -1.849 -27.047 4.695 1 97.19 188 SER A CA 1
ATOM 1577 C C . SER A 1 188 ? -1.327 -25.969 5.641 1 97.19 188 SER A C 1
ATOM 1579 O O . SER A 1 188 ? -0.979 -24.875 5.207 1 97.19 188 SER A O 1
ATOM 1581 N N . ASP A 1 189 ? -1.225 -26.328 6.914 1 97.5 189 ASP A N 1
ATOM 1582 C CA . ASP A 1 189 ? -0.735 -25.391 7.914 1 97.5 189 ASP A CA 1
ATOM 1583 C C . ASP A 1 189 ? 0.723 -25.016 7.652 1 97.5 189 ASP A C 1
ATOM 1585 O O . ASP A 1 189 ? 1.105 -23.844 7.785 1 97.5 189 ASP A O 1
ATOM 1589 N N . LEU A 1 190 ? 1.47 -25.984 7.32 1 97.69 190 LEU A N 1
ATOM 1590 C CA . LEU A 1 190 ? 2.879 -25.734 7.027 1 97.69 190 LEU A CA 1
ATOM 1591 C C . LEU A 1 190 ? 3.037 -24.812 5.828 1 97.69 190 LEU A C 1
ATOM 1593 O O . LEU A 1 190 ? 3.846 -23.891 5.859 1 97.69 190 LEU A O 1
ATOM 1597 N N . LEU A 1 191 ? 2.283 -25.016 4.754 1 98.12 191 LEU A N 1
ATOM 1598 C CA . LEU A 1 191 ? 2.357 -24.203 3.545 1 98.12 191 LEU A CA 1
ATOM 1599 C C . LEU A 1 191 ? 1.879 -22.781 3.816 1 98.12 191 LEU A C 1
ATOM 1601 O O . LEU A 1 191 ? 2.467 -21.828 3.32 1 98.12 191 LEU A O 1
ATOM 1605 N N . ARG A 1 192 ? 0.839 -22.703 4.621 1 98.19 192 ARG A N 1
ATOM 1606 C CA . ARG A 1 192 ? 0.356 -21.391 5.023 1 98.19 192 ARG A CA 1
ATOM 1607 C C . ARG A 1 192 ? 1.436 -20.609 5.77 1 98.19 192 ARG A C 1
ATOM 1609 O O . ARG A 1 192 ? 1.673 -19.438 5.484 1 98.19 192 ARG A O 1
ATOM 1616 N N . GLN A 1 193 ? 2.037 -21.281 6.723 1 98 193 GLN A N 1
ATOM 1617 C CA . GLN A 1 193 ? 3.086 -20.656 7.52 1 98 193 GLN A CA 1
ATOM 1618 C C . GLN A 1 193 ? 4.266 -20.234 6.645 1 98 193 GLN A C 1
ATOM 1620 O O . GLN A 1 193 ? 4.836 -19.156 6.836 1 98 193 GLN A O 1
ATOM 1625 N N . ALA A 1 194 ? 4.602 -21.031 5.688 1 98 194 ALA A N 1
ATOM 1626 C CA . ALA A 1 194 ? 5.703 -20.719 4.777 1 98 194 ALA A CA 1
ATOM 1627 C C . ALA A 1 194 ? 5.402 -19.469 3.963 1 98 194 ALA A C 1
ATOM 1629 O O . ALA A 1 194 ? 6.258 -18.594 3.82 1 98 194 ALA A O 1
ATOM 1630 N N . LEU A 1 195 ? 4.188 -19.406 3.467 1 98.44 195 LEU A N 1
ATOM 1631 C CA . LEU A 1 195 ? 3.783 -18.25 2.688 1 98.44 195 LEU A CA 1
ATOM 1632 C C . LEU A 1 195 ? 3.736 -17 3.559 1 98.44 195 LEU A C 1
ATOM 1634 O O . LEU A 1 195 ? 4.227 -15.938 3.16 1 98.44 195 LEU A O 1
ATOM 1638 N N . GLU A 1 196 ? 3.225 -17.125 4.75 1 98.38 196 GLU A N 1
ATOM 1639 C CA . GLU A 1 196 ? 3.115 -16.016 5.676 1 98.38 196 GLU A CA 1
ATOM 1640 C C . GLU A 1 196 ? 4.492 -15.516 6.113 1 98.38 196 GLU A C 1
ATOM 1642 O O . GLU A 1 196 ? 4.727 -14.312 6.203 1 98.38 196 GLU A O 1
ATOM 1647 N N . GLU A 1 197 ? 5.332 -16.453 6.41 1 98.19 197 GLU A N 1
ATOM 1648 C CA . GLU A 1 197 ? 6.691 -16.078 6.797 1 98.19 197 GLU A CA 1
ATOM 1649 C C . GLU A 1 197 ? 7.406 -15.336 5.676 1 98.19 197 GLU A C 1
ATOM 1651 O O . GLU A 1 197 ? 8.117 -14.367 5.926 1 98.19 197 GLU A O 1
ATOM 1656 N N . SER A 1 198 ? 7.242 -15.781 4.461 1 98.31 198 SER A N 1
ATOM 1657 C CA . SER A 1 198 ? 7.812 -15.094 3.307 1 98.31 198 SER A CA 1
ATOM 1658 C C . SER A 1 198 ? 7.246 -13.688 3.166 1 98.31 198 SER A C 1
ATOM 1660 O O . SER A 1 198 ? 7.992 -12.734 2.916 1 98.31 198 SER A O 1
ATOM 1662 N N . LEU A 1 199 ? 5.961 -13.547 3.342 1 98.62 199 LEU A N 1
ATOM 1663 C CA . LEU A 1 199 ? 5.301 -12.25 3.262 1 98.62 199 LEU A CA 1
ATOM 1664 C C . LEU A 1 199 ? 5.82 -11.305 4.344 1 98.62 199 LEU A C 1
ATOM 1666 O O . LEU A 1 199 ? 6.105 -10.141 4.066 1 98.62 199 LEU A O 1
ATOM 1670 N N . ASN A 1 200 ? 5.969 -11.836 5.547 1 98.38 200 ASN A N 1
ATOM 1671 C CA . ASN A 1 200 ? 6.477 -11.039 6.66 1 98.38 200 ASN A CA 1
ATOM 1672 C C . ASN A 1 200 ? 7.918 -10.609 6.422 1 98.38 200 ASN A C 1
ATOM 1674 O O . ASN A 1 200 ? 8.312 -9.508 6.824 1 98.38 200 ASN A O 1
ATOM 1678 N N . GLN A 1 201 ? 8.664 -11.453 5.84 1 98.38 201 GLN A N 1
ATOM 1679 C CA . GLN A 1 201 ? 10.055 -11.109 5.547 1 98.38 201 GLN A CA 1
ATOM 1680 C C . GLN A 1 201 ? 10.141 -9.977 4.527 1 98.38 201 GLN A C 1
ATOM 1682 O O . GLN A 1 201 ? 10.938 -9.055 4.684 1 98.38 201 GLN A O 1
ATOM 1687 N N . VAL A 1 202 ? 9.328 -10.031 3.479 1 98.62 202 VAL A N 1
ATOM 1688 C CA . VAL A 1 202 ? 9.312 -8.961 2.486 1 98.62 202 VAL A CA 1
ATOM 1689 C C . VAL A 1 202 ? 8.891 -7.648 3.15 1 98.62 202 VAL A C 1
ATOM 1691 O O . VAL A 1 202 ? 9.516 -6.609 2.936 1 98.62 202 VAL A O 1
ATOM 1694 N N . LYS A 1 203 ? 7.844 -7.746 3.93 1 98.5 203 LYS A N 1
ATOM 1695 C CA . LYS A 1 203 ? 7.375 -6.578 4.676 1 98.5 203 LYS A CA 1
ATOM 1696 C C . LYS A 1 203 ? 8.492 -5.984 5.523 1 98.5 203 LYS A C 1
ATOM 1698 O O . LYS A 1 203 ? 8.711 -4.773 5.516 1 98.5 203 LYS A O 1
ATOM 1703 N N . ALA A 1 204 ? 9.188 -6.836 6.238 1 98.5 204 ALA A N 1
ATOM 1704 C CA . ALA A 1 204 ? 10.273 -6.387 7.102 1 98.5 204 ALA A CA 1
ATOM 1705 C C . ALA A 1 204 ? 11.383 -5.723 6.289 1 98.5 204 ALA A C 1
ATOM 1707 O O . ALA A 1 204 ? 11.93 -4.695 6.695 1 98.5 204 ALA A O 1
ATOM 1708 N N . ASP A 1 205 ? 11.734 -6.301 5.176 1 98.56 205 ASP A N 1
ATOM 1709 C CA . ASP A 1 205 ? 12.758 -5.734 4.301 1 98.56 205 ASP A CA 1
ATOM 1710 C C . ASP A 1 205 ? 12.367 -4.332 3.84 1 98.56 205 ASP A C 1
ATOM 1712 O O . ASP A 1 205 ? 13.188 -3.412 3.865 1 98.56 205 ASP A O 1
ATOM 1716 N N . VAL A 1 206 ? 11.102 -4.199 3.449 1 98.31 206 VAL A N 1
ATOM 1717 C CA . VAL A 1 206 ? 10.617 -2.936 2.908 1 98.31 206 VAL A CA 1
ATOM 1718 C C . VAL A 1 206 ? 10.578 -1.88 4.008 1 98.31 206 VAL A C 1
ATOM 1720 O O . VAL A 1 206 ? 11.039 -0.753 3.812 1 98.31 206 VAL A O 1
ATOM 1723 N N . ILE A 1 207 ? 10.086 -2.256 5.191 1 97.81 207 ILE A N 1
ATOM 1724 C CA . ILE A 1 207 ? 9.961 -1.341 6.324 1 97.81 207 ILE A CA 1
ATOM 1725 C C . ILE A 1 207 ? 11.344 -0.839 6.73 1 97.81 207 ILE A C 1
ATOM 1727 O O . ILE A 1 207 ? 11.523 0.346 7.02 1 97.81 207 ILE A O 1
ATOM 1731 N N . SER A 1 208 ? 12.312 -1.714 6.695 1 97.25 208 SER A N 1
ATOM 1732 C CA . SER A 1 208 ? 13.648 -1.377 7.16 1 97.25 208 SER A CA 1
ATOM 1733 C C . SER A 1 208 ? 14.5 -0.802 6.027 1 97.25 208 SER A C 1
ATOM 1735 O O . SER A 1 208 ? 15.672 -0.476 6.223 1 97.25 208 SER A O 1
ATOM 1737 N N . GLU A 1 209 ? 13.93 -0.761 4.859 1 96.88 209 GLU A N 1
ATOM 1738 C CA . GLU A 1 209 ? 14.609 -0.263 3.67 1 96.88 209 GLU A CA 1
ATOM 1739 C C . GLU A 1 209 ? 15.812 -1.133 3.32 1 96.88 209 GLU A C 1
ATOM 1741 O O . GLU A 1 209 ? 16.828 -0.629 2.844 1 96.88 209 GLU A O 1
ATOM 1746 N N . ASN A 1 210 ? 15.766 -2.381 3.74 1 97.44 210 ASN A N 1
ATOM 1747 C CA . ASN A 1 210 ? 16.766 -3.373 3.354 1 97.44 210 ASN A CA 1
ATOM 1748 C C . ASN A 1 210 ? 16.391 -4.07 2.051 1 97.44 210 ASN A C 1
ATOM 1750 O O . ASN A 1 210 ? 15.977 -5.23 2.061 1 97.44 210 ASN A O 1
ATOM 1754 N N . ILE A 1 211 ? 16.578 -3.326 0.929 1 97.56 211 ILE A N 1
ATOM 1755 C CA . ILE A 1 211 ? 16.031 -3.834 -0.325 1 97.56 211 ILE A CA 1
ATOM 1756 C C . ILE A 1 211 ? 17.172 -4.109 -1.309 1 97.56 211 ILE A C 1
ATOM 1758 O O . ILE A 1 211 ? 16.938 -4.262 -2.51 1 97.56 211 ILE A O 1
ATOM 1762 N N . ASP A 1 212 ? 18.391 -4.203 -0.819 1 96.94 212 ASP A N 1
ATOM 1763 C CA . ASP A 1 212 ? 19.547 -4.41 -1.674 1 96.94 212 ASP A CA 1
ATOM 1764 C C . ASP A 1 212 ? 19.5 -5.773 -2.359 1 96.94 212 ASP A C 1
ATOM 1766 O O . ASP A 1 212 ? 20.109 -5.965 -3.416 1 96.94 212 ASP A O 1
ATOM 1770 N N . HIS A 1 213 ? 18.766 -6.68 -1.754 1 96.31 213 HIS A N 1
ATOM 1771 C CA . HIS A 1 213 ? 18.703 -8.031 -2.291 1 96.31 213 HIS A CA 1
ATOM 1772 C C . HIS A 1 213 ? 17.641 -8.141 -3.379 1 96.31 213 HIS A C 1
ATOM 1774 O O . HIS A 1 213 ? 17.453 -9.195 -3.982 1 96.31 213 HIS A O 1
ATOM 1780 N N . TYR A 1 214 ? 16.953 -7.043 -3.623 1 98.19 214 TYR A N 1
ATOM 1781 C CA . TYR A 1 214 ? 15.961 -6.992 -4.691 1 98.19 214 TYR A CA 1
ATOM 1782 C C . TYR A 1 214 ? 16.531 -6.34 -5.941 1 98.19 214 TYR A C 1
ATOM 1784 O O . TYR A 1 214 ? 17.219 -5.312 -5.859 1 98.19 214 TYR A O 1
ATOM 1792 N N . LYS A 1 215 ? 16.312 -6.898 -7.059 1 98 215 LYS A N 1
ATOM 1793 C CA . LYS A 1 215 ? 16.75 -6.332 -8.328 1 98 215 LYS A CA 1
ATOM 1794 C C . LYS A 1 215 ? 15.602 -5.609 -9.031 1 98 215 LYS A C 1
ATOM 1796 O O . LYS A 1 215 ? 14.469 -6.09 -9.023 1 98 215 LYS A O 1
ATOM 1801 N N . LYS A 1 216 ? 15.938 -4.52 -9.625 1 97.44 216 LYS A N 1
ATOM 1802 C CA . LYS A 1 216 ? 14.938 -3.803 -10.406 1 97.44 216 LYS A CA 1
ATOM 1803 C C . LYS A 1 216 ? 14.508 -4.621 -11.625 1 97.44 216 LYS A C 1
ATOM 1805 O O . LYS A 1 216 ? 15.336 -4.992 -12.453 1 97.44 216 LYS A O 1
ATOM 1810 N N . PHE A 1 217 ? 13.266 -4.941 -11.719 1 97.88 217 PHE A N 1
ATOM 1811 C CA . PHE A 1 217 ? 12.695 -5.758 -12.781 1 97.88 217 PHE A CA 1
ATOM 1812 C C . PHE A 1 217 ? 11.992 -4.887 -13.812 1 97.88 217 PHE A C 1
ATOM 1814 O O . PHE A 1 217 ? 12.086 -5.145 -15.016 1 97.88 217 PHE A O 1
ATOM 1821 N N . VAL A 1 218 ? 11.242 -3.848 -13.383 1 97.19 218 VAL A N 1
ATOM 1822 C CA . VAL A 1 218 ? 10.594 -2.838 -14.219 1 97.19 218 VAL A CA 1
ATOM 1823 C C . VAL A 1 218 ? 10.812 -1.453 -13.609 1 97.19 218 VAL A C 1
ATOM 1825 O O . VAL A 1 218 ? 10.656 -1.269 -12.398 1 97.19 218 VAL A O 1
ATOM 1828 N N . SER A 1 219 ? 11.234 -0.475 -14.391 1 95.62 219 SER A N 1
ATOM 1829 C CA . SER A 1 219 ? 11.328 0.921 -13.969 1 95.62 219 SER A CA 1
ATOM 1830 C C . SER A 1 219 ? 10.18 1.744 -14.547 1 95.62 219 SER A C 1
ATOM 1832 O O . SER A 1 219 ? 9.969 1.764 -15.758 1 95.62 219 SER A O 1
ATOM 1834 N N . GLY A 1 220 ? 9.5 2.34 -13.664 1 93.06 220 GLY A N 1
ATOM 1835 C CA . GLY A 1 220 ? 8.383 3.162 -14.094 1 93.06 220 GLY A CA 1
ATOM 1836 C C . GLY A 1 220 ? 8.805 4.355 -14.93 1 93.06 220 GLY A C 1
ATOM 1837 O O . GLY A 1 220 ? 9.992 4.68 -15.008 1 93.06 220 GLY A O 1
ATOM 1838 N N . PHE A 1 221 ? 7.789 4.98 -15.57 1 88.88 221 PHE A N 1
ATOM 1839 C CA . PHE A 1 221 ? 8.023 6.242 -16.266 1 88.88 221 PHE A CA 1
ATOM 1840 C C . PHE A 1 221 ? 8.414 7.332 -15.273 1 88.88 221 PHE A C 1
ATOM 1842 O O . PHE A 1 221 ? 8.18 7.199 -14.07 1 88.88 221 PHE A O 1
ATOM 1849 N N . LYS A 1 222 ? 9.031 8.375 -15.742 1 82.31 222 LYS A N 1
ATOM 1850 C CA . LYS A 1 222 ? 9.375 9.5 -14.875 1 82.31 222 LYS A CA 1
ATOM 1851 C C . LYS A 1 222 ? 8.125 10.125 -14.266 1 82.31 222 LYS A C 1
ATOM 1853 O O . LYS A 1 222 ? 7.094 10.25 -14.93 1 82.31 222 LYS A O 1
ATOM 1858 N N . THR A 1 223 ? 8.203 10.516 -13.016 1 80 223 THR A N 1
ATOM 1859 C CA . THR A 1 223 ? 7.086 11.117 -12.305 1 80 223 THR A CA 1
ATOM 1860 C C . THR A 1 223 ? 7.074 12.633 -12.484 1 80 223 THR A C 1
ATOM 1862 O O . THR A 1 223 ? 8.039 13.211 -12.984 1 80 223 THR A O 1
ATOM 1865 N N . SER A 1 224 ? 5.863 13.188 -12.141 1 69.5 224 SER A N 1
ATOM 1866 C CA . SER A 1 224 ? 5.734 14.641 -12.242 1 69.5 224 SER A CA 1
ATOM 1867 C C . SER A 1 224 ? 6.832 15.352 -11.461 1 69.5 224 SER A C 1
ATOM 1869 O O . SER A 1 224 ? 7.391 16.344 -11.93 1 69.5 224 SER A O 1
ATOM 1871 N N . SER A 1 225 ? 7.086 14.82 -10.289 1 64.38 225 SER A N 1
ATOM 1872 C CA . SER A 1 225 ? 8.125 15.445 -9.477 1 64.38 225 SER A CA 1
ATOM 1873 C C . SER A 1 225 ? 9.477 15.383 -10.172 1 64.38 225 SER A C 1
ATOM 1875 O O . SER A 1 225 ? 10.227 16.359 -10.164 1 64.38 225 SER A O 1
ATOM 1877 N N . GLU A 1 226 ? 9.688 14.312 -10.672 1 69.81 226 GLU A N 1
ATOM 1878 C CA . GLU A 1 226 ? 10.961 14.141 -11.367 1 69.81 226 GLU A CA 1
ATOM 1879 C C . GLU A 1 226 ? 11.031 15.008 -12.617 1 69.81 226 GLU A C 1
ATOM 1881 O O . GLU A 1 226 ? 12.086 15.539 -12.953 1 69.81 226 GLU A O 1
ATOM 1886 N N . TRP A 1 227 ? 9.766 15.156 -13.062 1 55.12 227 TRP A N 1
ATOM 1887 C CA . TRP A 1 227 ? 9.727 16.016 -14.242 1 55.12 227 TRP A CA 1
ATOM 1888 C C . TRP A 1 227 ? 10 17.469 -13.875 1 55.12 227 TRP A C 1
ATOM 1890 O O . TRP A 1 227 ? 10.766 18.141 -14.562 1 55.12 227 TRP A O 1
ATOM 1900 N N . LEU A 1 228 ? 9.391 17.828 -12.766 1 57.88 228 LEU A N 1
ATOM 1901 C CA . LEU A 1 228 ? 9.602 19.203 -12.305 1 57.88 228 LEU A CA 1
ATOM 1902 C C . LEU A 1 228 ? 11.055 19.422 -11.914 1 57.88 228 LEU A C 1
ATOM 1904 O O . LEU A 1 228 ? 11.617 20.484 -12.18 1 57.88 228 LEU A O 1
ATOM 1908 N N . GLU A 1 229 ? 11.68 18.422 -11.344 1 61.12 229 GLU A N 1
ATOM 1909 C CA . GLU A 1 229 ? 13.086 18.516 -10.977 1 61.12 229 GLU A CA 1
ATOM 1910 C C . GLU A 1 229 ? 13.977 18.609 -12.211 1 61.12 229 GLU A C 1
ATOM 1912 O O . GLU A 1 229 ? 14.945 19.375 -12.227 1 61.12 229 GLU A O 1
ATOM 1917 N N . VAL A 1 230 ? 13.602 17.844 -13.18 1 50.69 230 VAL A N 1
ATOM 1918 C CA . VAL A 1 230 ? 14.352 17.875 -14.43 1 50.69 230 VAL A CA 1
ATOM 1919 C C . VAL A 1 230 ? 14.219 19.25 -15.086 1 50.69 230 VAL A C 1
ATOM 1921 O O . VAL A 1 230 ? 15.195 19.781 -15.609 1 50.69 230 VAL A O 1
ATOM 1924 N N . LEU A 1 231 ? 13.086 19.703 -14.969 1 43.81 231 LEU A N 1
ATOM 1925 C CA . LEU A 1 231 ? 12.844 21.016 -15.555 1 43.81 231 LEU A CA 1
ATOM 1926 C C . LEU A 1 231 ? 13.57 22.109 -14.781 1 43.81 231 LEU A C 1
ATOM 1928 O O . LEU A 1 231 ? 14.023 23.094 -15.359 1 43.81 231 LEU A O 1
ATOM 1932 N N . LYS A 1 232 ? 13.711 22 -13.516 1 50 232 LYS A N 1
ATOM 1933 C CA . LYS A 1 232 ? 14.445 22.969 -12.695 1 50 232 LYS A CA 1
ATOM 1934 C C . LYS A 1 232 ? 15.938 22.906 -12.992 1 50 232 LYS A C 1
ATOM 1936 O O . LYS A 1 232 ? 16.641 23.922 -12.883 1 50 232 LYS A O 1
ATOM 1941 N N . ARG A 1 233 ? 16.516 21.703 -13.164 1 46.5 233 ARG A N 1
ATOM 1942 C CA . ARG A 1 233 ? 17.938 21.562 -13.43 1 46.5 233 ARG A CA 1
ATOM 1943 C C . ARG A 1 233 ? 18.297 22.062 -14.82 1 46.5 233 ARG A C 1
ATOM 1945 O O . ARG A 1 233 ? 19.469 22.219 -15.156 1 46.5 233 ARG A O 1
ATOM 1952 N N . LYS A 1 234 ? 17.219 22.344 -15.5 1 41.5 234 LYS A N 1
ATOM 1953 C CA . LYS A 1 234 ? 17.562 22.969 -16.766 1 41.5 234 LYS A CA 1
ATOM 1954 C C . LYS A 1 234 ? 17.406 24.5 -16.672 1 41.5 234 LYS A C 1
ATOM 1956 O O . LYS A 1 234 ? 18.25 25.234 -17.172 1 41.5 234 LYS A O 1
ATOM 1961 N N . MET B 1 1 ? 8.195 34.812 5.258 1 49.91 1 MET B N 1
ATOM 1962 C CA . MET B 1 1 ? 7.328 33.75 4.758 1 49.91 1 MET B CA 1
ATOM 1963 C C . MET B 1 1 ? 6.41 34.281 3.656 1 49.91 1 MET B C 1
ATOM 1965 O O . MET B 1 1 ? 5.816 35.344 3.791 1 49.91 1 MET B O 1
ATOM 1969 N N . ASN B 1 2 ? 6.598 33.719 2.508 1 56.75 2 ASN B N 1
ATOM 1970 C CA . ASN B 1 2 ? 5.93 34.312 1.346 1 56.75 2 ASN B CA 1
ATOM 1971 C C . ASN B 1 2 ? 4.414 34.344 1.52 1 56.75 2 ASN B C 1
ATOM 1973 O O . ASN B 1 2 ? 3.854 33.469 2.211 1 56.75 2 ASN B O 1
ATOM 1977 N N . LYS B 1 3 ? 3.838 35.438 1.179 1 70.25 3 LYS B N 1
ATOM 1978 C CA . LYS B 1 3 ? 2.396 35.656 1.203 1 70.25 3 LYS B CA 1
ATOM 1979 C C . LYS B 1 3 ? 1.657 34.594 0.4 1 70.25 3 LYS B C 1
ATOM 1981 O O . LYS B 1 3 ? 2.055 34.25 -0.721 1 70.25 3 LYS B O 1
ATOM 1986 N N . LYS B 1 4 ? 0.691 33.906 1.027 1 78.88 4 LYS B N 1
ATOM 1987 C CA . LYS B 1 4 ? -0.184 32.969 0.343 1 78.88 4 LYS B CA 1
ATOM 1988 C C . LYS B 1 4 ? -0.817 33.594 -0.895 1 78.88 4 LYS B C 1
ATOM 1990 O O . LYS B 1 4 ? -1.16 34.781 -0.889 1 78.88 4 LYS B O 1
ATOM 1995 N N . SER B 1 5 ? -0.74 32.969 -2.01 1 79.38 5 SER B N 1
ATOM 1996 C CA . SER B 1 5 ? -1.274 33.438 -3.285 1 79.38 5 SER B CA 1
ATOM 1997 C C . SER B 1 5 ? -2.529 32.656 -3.674 1 79.38 5 SER B C 1
ATOM 1999 O O . SER B 1 5 ? -2.471 31.438 -3.92 1 79.38 5 SER B O 1
ATOM 2001 N N . SER B 1 6 ? -3.682 33.344 -3.715 1 81.31 6 SER B N 1
ATOM 2002 C CA . SER B 1 6 ? -4.961 32.719 -4.043 1 81.31 6 SER B CA 1
ATOM 2003 C C . SER B 1 6 ? -4.926 32.062 -5.43 1 81.31 6 SER B C 1
ATOM 2005 O O . SER B 1 6 ? -5.52 31.016 -5.645 1 81.31 6 SER B O 1
ATOM 2007 N N . ARG B 1 7 ? -4.262 32.75 -6.344 1 82.19 7 ARG B N 1
ATOM 2008 C CA . ARG B 1 7 ? -4.129 32.219 -7.695 1 82.19 7 ARG B CA 1
ATOM 2009 C C . ARG B 1 7 ? -3.328 30.938 -7.695 1 82.19 7 ARG B C 1
ATOM 2011 O O . ARG B 1 7 ? -3.723 29.953 -8.336 1 82.19 7 ARG B O 1
ATOM 2018 N N . THR B 1 8 ? -2.271 30.922 -7.043 1 82.88 8 THR B N 1
ATOM 2019 C CA . THR B 1 8 ? -1.444 29.719 -6.934 1 82.88 8 THR B CA 1
ATOM 2020 C C . THR B 1 8 ? -2.232 28.578 -6.305 1 82.88 8 THR B C 1
ATOM 2022 O O . THR B 1 8 ? -2.141 27.438 -6.758 1 82.88 8 THR B O 1
ATOM 2025 N N . GLU B 1 9 ? -3.012 28.938 -5.328 1 87.38 9 GLU B N 1
ATOM 2026 C CA . GLU B 1 9 ? -3.801 27.906 -4.637 1 87.38 9 GLU B CA 1
ATOM 2027 C C . GLU B 1 9 ? -4.828 27.281 -5.574 1 87.38 9 GLU B C 1
ATOM 2029 O O . GLU B 1 9 ? -5.059 26.078 -5.535 1 87.38 9 GLU B O 1
ATOM 2034 N N . LEU B 1 10 ? -5.379 28.125 -6.406 1 89.5 10 LEU B N 1
ATOM 2035 C CA . LEU B 1 10 ? -6.383 27.641 -7.34 1 89.5 10 LEU B CA 1
ATOM 2036 C C . LEU B 1 10 ? -5.75 26.719 -8.383 1 89.5 10 LEU B C 1
ATOM 2038 O O . LEU B 1 10 ? -6.266 25.641 -8.656 1 89.5 10 LEU B O 1
ATOM 2042 N N . ILE B 1 11 ? -4.676 27.109 -8.938 1 91.06 11 ILE B N 1
ATOM 2043 C CA . ILE B 1 11 ? -3.998 26.344 -9.984 1 91.06 11 ILE B CA 1
ATOM 2044 C C . ILE B 1 11 ? -3.496 25.016 -9.43 1 91.06 11 ILE B C 1
ATOM 2046 O O . ILE B 1 11 ? -3.727 23.969 -10.016 1 91.06 11 ILE B O 1
ATOM 2050 N N . LEU B 1 12 ? -2.854 25.156 -8.297 1 90.56 12 LEU B N 1
ATOM 2051 C CA . LEU B 1 12 ? -2.336 23.938 -7.668 1 90.56 12 LEU B CA 1
ATOM 2052 C C . LEU B 1 12 ? -3.471 23.016 -7.266 1 90.56 12 LEU B C 1
ATOM 2054 O O . LEU B 1 12 ? -3.354 21.781 -7.402 1 90.56 12 LEU B O 1
ATOM 2058 N N . GLY B 1 13 ? -4.535 23.594 -6.75 1 94 13 GLY B N 1
ATOM 2059 C CA . GLY B 1 13 ? -5.691 22.797 -6.379 1 94 13 GLY B CA 1
ATOM 2060 C C . GLY B 1 13 ? -6.254 21.984 -7.531 1 94 13 GLY B C 1
ATOM 2061 O O . GLY B 1 13 ? -6.52 20.781 -7.387 1 94 13 GLY B O 1
ATOM 2062 N N . ASN B 1 14 ? -6.406 22.609 -8.68 1 94.62 14 ASN B N 1
ATOM 2063 C CA . ASN B 1 14 ? -6.926 21.938 -9.859 1 94.62 14 ASN B CA 1
ATOM 2064 C C . ASN B 1 14 ? -5.957 20.875 -10.375 1 94.62 14 ASN B C 1
ATOM 2066 O O . ASN B 1 14 ? -6.371 19.781 -10.758 1 94.62 14 ASN B O 1
ATOM 2070 N N . TYR B 1 15 ? -4.754 21.297 -10.398 1 93.25 15 TYR B N 1
ATOM 2071 C CA . TYR B 1 15 ? -3.721 20.344 -10.82 1 93.25 15 TYR B CA 1
ATOM 2072 C C . TYR B 1 15 ? -3.703 19.125 -9.922 1 93.25 15 TYR B C 1
ATOM 2074 O O . TYR B 1 15 ? -3.625 17.984 -10.414 1 93.25 15 TYR B O 1
ATOM 2082 N N . LEU B 1 16 ? -3.797 19.344 -8.633 1 94.12 16 LEU B N 1
ATOM 2083 C CA . LEU B 1 16 ? -3.754 18.234 -7.684 1 94.12 16 LEU B CA 1
ATOM 2084 C C . LEU B 1 16 ? -5 17.359 -7.805 1 94.12 16 LEU B C 1
ATOM 2086 O O . LEU B 1 16 ? -4.938 16.141 -7.621 1 94.12 16 LEU B O 1
ATOM 2090 N N . THR B 1 17 ? -6.117 18 -8.047 1 96.88 17 THR B N 1
ATOM 2091 C CA . THR B 1 17 ? -7.32 17.219 -8.305 1 96.88 17 THR B CA 1
ATOM 2092 C C . THR B 1 17 ? -7.098 16.25 -9.461 1 96.88 17 THR B C 1
ATOM 2094 O O . THR B 1 17 ? -7.426 15.07 -9.359 1 96.88 17 THR B O 1
ATOM 2097 N N . TRP B 1 18 ? -6.512 16.781 -10.477 1 96.56 18 TRP B N 1
ATOM 2098 C CA . TRP B 1 18 ? -6.203 15.953 -11.641 1 96.56 18 TRP B CA 1
ATOM 2099 C C . TRP B 1 18 ? -5.234 14.828 -11.273 1 96.56 18 TRP B C 1
ATOM 2101 O O . TRP B 1 18 ? -5.438 13.68 -11.664 1 96.56 18 TRP B O 1
ATOM 2111 N N . GLN B 1 19 ? -4.191 15.156 -10.57 1 95.5 19 GLN B N 1
ATOM 2112 C CA . GLN B 1 19 ? -3.195 14.164 -10.172 1 95.5 19 GLN B CA 1
ATOM 2113 C C . GLN B 1 19 ? -3.818 13.078 -9.297 1 95.5 19 GLN B C 1
ATOM 2115 O O . GLN B 1 19 ? -3.498 11.898 -9.445 1 95.5 19 GLN B O 1
ATOM 2120 N N . LEU B 1 20 ? -4.664 13.492 -8.336 1 97.38 20 LEU B N 1
ATOM 2121 C CA . LEU B 1 20 ? -5.316 12.523 -7.461 1 97.38 20 LEU B CA 1
ATOM 2122 C C . LEU B 1 20 ? -6.223 11.594 -8.258 1 97.38 20 LEU B C 1
ATOM 2124 O O . LEU B 1 20 ? 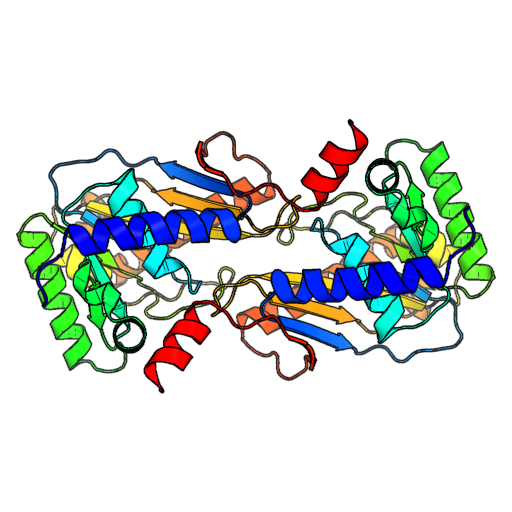-6.23 10.383 -8.039 1 97.38 20 LEU B O 1
ATOM 2128 N N . LYS B 1 21 ? -6.949 12.133 -9.203 1 97.19 21 LYS B N 1
ATOM 2129 C CA . LYS B 1 21 ? -7.812 11.32 -10.055 1 97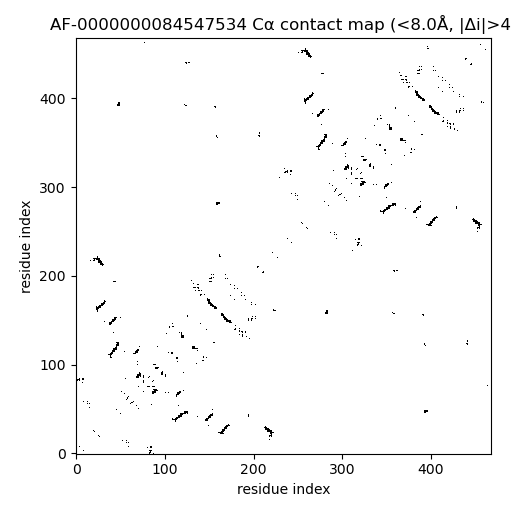.19 21 LYS B CA 1
ATOM 2130 C C . LYS B 1 21 ? -6.996 10.344 -10.898 1 97.19 21 LYS B C 1
ATOM 2132 O O . LYS B 1 21 ? -7.43 9.219 -11.148 1 97.19 21 LYS B O 1
ATOM 2137 N N . LYS B 1 22 ? -5.898 10.75 -11.305 1 96.12 22 LYS B N 1
ATOM 2138 C CA . LYS B 1 22 ? -5.035 9.969 -12.18 1 96.12 22 LYS B CA 1
ATOM 2139 C C . LYS B 1 22 ? -4.375 8.82 -11.422 1 96.12 22 LYS B C 1
ATOM 2141 O O . LYS B 1 22 ? -4.227 7.719 -11.961 1 96.12 22 LYS B O 1
ATOM 2146 N N . HIS B 1 23 ? -4.023 9.055 -10.234 1 96.81 23 HIS B N 1
ATOM 2147 C CA . HIS B 1 23 ? -3.131 8.117 -9.562 1 96.81 23 HIS B CA 1
ATOM 2148 C C . HIS B 1 23 ? -3.895 7.25 -8.57 1 96.81 23 HIS B C 1
ATOM 2150 O O . HIS B 1 23 ? -3.402 6.199 -8.148 1 96.81 23 HIS B O 1
ATOM 2156 N N . PHE B 1 24 ? -5.055 7.66 -8.117 1 97.88 24 PHE B N 1
ATOM 2157 C CA . PHE B 1 24 ? -5.832 6.906 -7.141 1 97.88 24 PHE B CA 1
ATOM 2158 C C . PHE B 1 24 ? -7.188 6.516 -7.711 1 97.88 24 PHE B C 1
ATOM 2160 O O . PHE B 1 24 ? -7.82 7.305 -8.414 1 97.88 24 PHE B O 1
ATOM 2167 N N . TYR B 1 25 ? -7.594 5.262 -7.418 1 97.44 25 TYR B N 1
ATOM 2168 C CA . TYR B 1 25 ? -8.938 4.836 -7.809 1 97.44 25 TYR B CA 1
ATOM 2169 C C . TYR B 1 25 ? -10 5.641 -7.07 1 97.44 25 TYR B C 1
ATOM 2171 O O . TYR B 1 25 ? -10.984 6.078 -7.668 1 97.44 25 TYR B O 1
ATOM 2179 N N . ARG B 1 26 ? -9.781 5.758 -5.758 1 97.94 26 ARG B N 1
ATOM 2180 C CA . ARG B 1 26 ? -10.648 6.562 -4.91 1 97.94 26 ARG B CA 1
ATOM 2181 C C . ARG B 1 26 ? -9.875 7.16 -3.74 1 97.94 26 ARG B C 1
ATOM 2183 O O . ARG B 1 26 ? -8.922 6.555 -3.246 1 97.94 26 ARG B O 1
ATOM 2190 N N . VAL B 1 27 ? -10.266 8.312 -3.365 1 98.69 27 VAL B N 1
ATOM 2191 C CA . VAL B 1 27 ? -9.852 8.922 -2.105 1 98.69 27 VAL B CA 1
ATOM 2192 C C . VAL B 1 27 ? -11.047 9.039 -1.167 1 98.69 27 VAL B C 1
ATOM 2194 O O . VAL B 1 27 ? -12.062 9.648 -1.518 1 98.69 27 VAL B O 1
ATOM 2197 N N . TYR B 1 28 ? -10.906 8.438 0.001 1 98.75 28 TYR B N 1
ATOM 2198 C CA . TYR B 1 28 ? -11.984 8.422 0.988 1 98.75 28 TYR B CA 1
ATOM 2199 C C . TYR B 1 28 ? -11.625 9.273 2.199 1 98.75 28 TYR B C 1
ATOM 2201 O O . TYR B 1 28 ? -10.461 9.336 2.598 1 98.75 28 TYR B O 1
ATOM 2209 N N . VAL B 1 29 ? -12.68 9.898 2.797 1 98.69 29 VAL B N 1
ATOM 2210 C CA . VAL B 1 29 ? -12.453 10.688 4.004 1 98.69 29 VAL B CA 1
ATOM 2211 C C . VAL B 1 29 ? -13.484 10.312 5.066 1 98.69 29 VAL B C 1
ATOM 2213 O O . VAL B 1 29 ? -14.68 10.211 4.777 1 98.69 29 VAL B O 1
ATOM 2216 N N . LYS B 1 30 ? -13.016 9.961 6.176 1 98.56 30 LYS B N 1
ATOM 2217 C CA . LYS B 1 30 ? -13.812 9.891 7.395 1 98.56 30 LYS B CA 1
ATOM 2218 C C . LYS B 1 30 ? -13.539 11.086 8.305 1 98.56 30 LYS B C 1
ATOM 2220 O O . LYS B 1 30 ? -12.438 11.234 8.828 1 98.56 30 LYS B O 1
ATOM 2225 N N . ASN B 1 31 ? -14.438 11.922 8.406 1 96.88 31 ASN B N 1
ATOM 2226 C CA . ASN B 1 31 ? -14.281 13.148 9.188 1 96.88 31 ASN B CA 1
ATOM 2227 C C . ASN B 1 31 ? -15.125 13.109 10.453 1 96.88 31 ASN B C 1
ATOM 2229 O O . ASN B 1 31 ? -16.359 13.234 10.398 1 96.88 31 ASN B O 1
ATOM 2233 N N . GLU B 1 32 ? -14.477 12.977 11.578 1 94.06 32 GLU B N 1
ATOM 2234 C CA . GLU B 1 32 ? -15.164 12.93 12.867 1 94.06 32 GLU B CA 1
ATOM 2235 C C . GLU B 1 32 ? -14.977 14.242 13.633 1 94.06 32 GLU B C 1
ATOM 2237 O O . GLU B 1 32 ? -15.469 14.383 14.758 1 94.06 32 GLU B O 1
ATOM 2242 N N . TYR B 1 33 ? -14.289 15.141 13.047 1 91.25 33 TYR B N 1
ATOM 2243 C CA . TYR B 1 33 ? -13.961 16.406 13.695 1 91.25 33 TYR B CA 1
ATOM 2244 C C . TYR B 1 33 ? -15.031 17.453 13.422 1 91.25 33 TYR B C 1
ATOM 2246 O O . TYR B 1 33 ? -15.453 17.625 12.273 1 91.25 33 TYR B O 1
ATOM 2254 N N . GLN B 1 34 ? -15.445 18.125 14.523 1 86.69 34 GLN B N 1
ATOM 2255 C CA . GLN B 1 34 ? -16.328 19.281 14.414 1 86.69 34 GLN B CA 1
ATOM 2256 C C . GLN B 1 34 ? -15.555 20.578 14.547 1 86.69 34 GLN B C 1
ATOM 2258 O O . GLN B 1 34 ? -15.016 20.875 15.617 1 86.69 34 GLN B O 1
ATOM 2263 N N . SER B 1 35 ? -15.531 21.344 13.547 1 84 35 SER B N 1
ATOM 2264 C CA . SER B 1 35 ? -14.734 22.578 13.484 1 84 35 SER B CA 1
ATOM 2265 C C . SER B 1 35 ? -15.109 23.531 14.617 1 84 35 SER B C 1
ATOM 2267 O O . SER B 1 35 ? -16.266 23.562 15.047 1 84 35 SER B O 1
ATOM 2269 N N . SER B 1 36 ? -14.133 24.203 15.109 1 90.69 36 SER B N 1
ATOM 2270 C CA . SER B 1 36 ? -14.297 25.219 16.141 1 90.69 36 SER B CA 1
ATOM 2271 C C . SER B 1 36 ? -13.469 26.469 15.828 1 90.69 36 SER B C 1
ATOM 2273 O O . SER B 1 36 ? -12.766 26.516 14.82 1 90.69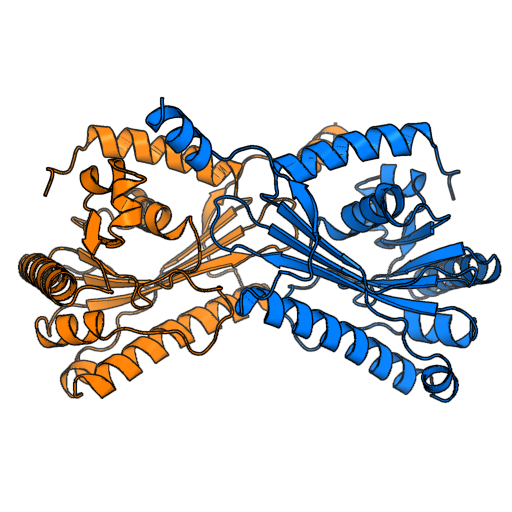 36 SER B O 1
ATOM 2275 N N . GLU B 1 37 ? -13.633 27.453 16.719 1 92.44 37 GLU B N 1
ATOM 2276 C CA . GLU B 1 37 ? -12.883 28.688 16.531 1 92.44 37 GLU B CA 1
ATOM 2277 C C . GLU B 1 37 ? -11.531 28.641 17.219 1 92.44 37 GLU B C 1
ATOM 2279 O O . GLU B 1 37 ? -10.734 29.578 17.141 1 92.44 37 GLU B O 1
ATOM 2284 N N . ARG B 1 38 ? -11.297 27.562 17.828 1 94.62 38 ARG B N 1
ATOM 2285 C CA . ARG B 1 38 ? -10.023 27.406 18.516 1 94.62 38 ARG B CA 1
ATOM 2286 C C . ARG B 1 38 ? -8.883 27.156 17.531 1 94.62 38 ARG B C 1
ATOM 2288 O O . ARG B 1 38 ? -9.125 26.766 16.391 1 94.62 38 ARG B O 1
ATOM 2295 N N . ALA B 1 39 ? -7.742 27.5 18.047 1 96.25 39 ALA B N 1
ATOM 2296 C CA . ALA B 1 39 ? -6.566 27.109 17.266 1 96.25 39 ALA B CA 1
ATOM 2297 C C . ALA B 1 39 ? -6.5 25.594 17.109 1 96.25 39 ALA B C 1
ATOM 2299 O O . ALA B 1 39 ? -6.902 24.844 18 1 96.25 39 ALA B O 1
ATOM 2300 N N . LYS B 1 40 ? -6.047 25.141 15.938 1 97.81 40 LYS B N 1
ATOM 2301 C CA . LYS B 1 40 ? -5.977 23.703 15.656 1 97.81 40 LYS B CA 1
ATOM 2302 C C . LYS B 1 40 ? -4.547 23.281 15.344 1 97.81 40 LYS B C 1
ATOM 2304 O O . LYS B 1 40 ? -3.855 23.922 14.555 1 97.81 40 LYS B O 1
ATOM 2309 N N . LEU B 1 41 ? -4.117 22.344 16.047 1 98.19 41 LEU B N 1
ATOM 2310 C CA . LEU B 1 41 ? -2.885 21.625 15.734 1 98.19 41 LEU B CA 1
ATOM 2311 C C . LEU B 1 41 ? -3.189 20.25 15.156 1 98.19 41 LEU B C 1
ATOM 2313 O O . LEU B 1 41 ? -3.564 19.344 15.898 1 98.19 41 LEU B O 1
ATOM 2317 N N . TYR B 1 42 ? -3.025 20.125 13.844 1 98.38 42 TYR B N 1
ATOM 2318 C CA . TYR B 1 42 ? -3.193 18.844 13.18 1 98.38 42 TYR B CA 1
ATOM 2319 C C . TYR B 1 42 ? -1.899 18.031 13.211 1 98.38 42 TYR B C 1
ATOM 2321 O O . TYR B 1 42 ? -0.852 18.516 12.773 1 98.38 42 TYR B O 1
ATOM 2329 N N . ILE B 1 43 ? -1.959 16.844 13.758 1 98.56 43 ILE B N 1
ATOM 2330 C CA . ILE B 1 43 ? -0.831 15.922 13.703 1 98.56 43 ILE B CA 1
ATOM 2331 C C . ILE B 1 43 ? -1.154 14.773 12.758 1 98.56 43 ILE B C 1
ATOM 2333 O O . ILE B 1 43 ? -2.158 14.078 12.93 1 98.56 43 ILE B O 1
ATOM 2337 N N . MET B 1 44 ? -0.303 14.539 11.742 1 98.56 44 MET B N 1
ATOM 2338 C CA . MET B 1 44 ? -0.57 13.578 10.68 1 98.56 44 MET B CA 1
ATOM 2339 C C . MET B 1 44 ? 0.601 12.609 10.516 1 98.56 44 MET B C 1
ATOM 2341 O O . MET B 1 44 ? 1.76 13.008 10.656 1 98.56 44 MET B O 1
ATOM 2345 N N . ASN B 1 45 ? 0.277 11.32 10.258 1 98.38 45 ASN B N 1
ATOM 2346 C CA . ASN B 1 45 ? 1.358 10.391 9.938 1 98.38 45 ASN B CA 1
ATOM 2347 C C . ASN B 1 45 ? 2.053 10.766 8.633 1 98.38 45 ASN B C 1
ATOM 2349 O O . ASN B 1 45 ? 1.446 11.383 7.754 1 98.38 45 ASN B O 1
ATOM 2353 N N . HIS B 1 46 ? 3.285 10.43 8.508 1 97 46 HIS B N 1
ATOM 2354 C CA . HIS B 1 46 ? 4.121 10.781 7.371 1 97 46 HIS B CA 1
ATOM 2355 C C . HIS B 1 46 ? 4.727 9.539 6.723 1 97 46 HIS B C 1
ATOM 2357 O O . HIS B 1 46 ? 5.789 9.078 7.145 1 97 46 HIS B O 1
ATOM 2363 N N . SER B 1 47 ? 4.062 9.094 5.617 1 96.88 47 SER B N 1
ATOM 2364 C CA . SER B 1 47 ? 4.512 7.809 5.09 1 96.88 47 SER B CA 1
ATOM 2365 C C . SER B 1 47 ? 4.68 7.859 3.576 1 96.88 47 SER B C 1
ATOM 2367 O O . SER B 1 47 ? 5.059 6.867 2.953 1 96.88 47 SER B O 1
ATOM 2369 N N . SER B 1 48 ? 4.41 9.008 2.986 1 95 48 SER B N 1
ATOM 2370 C CA . SER B 1 48 ? 4.387 9.023 1.527 1 95 48 SER B CA 1
ATOM 2371 C C . SER B 1 48 ? 4.766 10.391 0.978 1 95 48 SER B C 1
ATOM 2373 O O . SER B 1 48 ? 4.609 11.406 1.66 1 95 48 SER B O 1
ATOM 2375 N N . TRP B 1 49 ? 5.137 10.375 -0.289 1 91.81 49 TRP B N 1
ATOM 2376 C CA . TRP B 1 49 ? 5.387 11.57 -1.085 1 91.81 49 TRP B CA 1
ATOM 2377 C C . TRP B 1 49 ? 4.148 12.453 -1.146 1 91.81 49 TRP B C 1
ATOM 2379 O O . TRP B 1 49 ? 4.254 13.68 -1.201 1 91.81 49 TRP B O 1
ATOM 2389 N N . TRP B 1 50 ? 2.998 11.961 -0.997 1 94.88 50 TRP B N 1
ATOM 2390 C CA . TRP B 1 50 ? 1.708 12.617 -1.186 1 94.88 50 TRP B CA 1
ATOM 2391 C C . TRP B 1 50 ? 1.324 13.43 0.046 1 94.88 50 TRP B C 1
ATOM 2393 O O . TRP B 1 50 ? 0.472 14.32 -0.029 1 94.88 50 TRP B O 1
ATOM 2403 N N . ASP B 1 51 ? 1.914 13.211 1.143 1 95.69 51 ASP B N 1
ATOM 2404 C CA . ASP B 1 51 ? 1.405 13.688 2.424 1 95.69 51 ASP B CA 1
ATOM 2405 C C . ASP B 1 51 ? 1.299 15.211 2.436 1 95.69 51 ASP B C 1
ATOM 2407 O O . ASP B 1 51 ? 0.247 15.766 2.768 1 95.69 51 ASP B O 1
ATOM 2411 N N . GLY B 1 52 ? 2.385 15.875 2.035 1 93.5 52 GLY B N 1
ATOM 2412 C CA . GLY B 1 52 ? 2.336 17.328 2.02 1 93.5 52 GLY B CA 1
ATOM 2413 C C . GLY B 1 52 ? 1.282 17.875 1.079 1 93.5 52 GLY B C 1
ATOM 2414 O O . GLY B 1 52 ? 0.61 18.859 1.399 1 93.5 52 GLY B O 1
ATOM 2415 N N . LEU B 1 53 ? 1.074 17.266 -0.038 1 94 53 LEU B N 1
ATOM 2416 C CA . LEU B 1 53 ? 0.095 17.672 -1.038 1 94 53 LEU B CA 1
ATOM 2417 C C . LEU B 1 53 ? -1.325 17.422 -0.546 1 94 53 LEU B C 1
ATOM 2419 O O . LEU B 1 53 ? -2.234 18.203 -0.813 1 94 53 LEU B O 1
ATOM 2423 N N . ILE B 1 54 ? -1.48 16.344 0.221 1 96.69 54 ILE B N 1
ATOM 2424 C CA . ILE B 1 54 ? -2.785 15.992 0.772 1 96.69 54 ILE B CA 1
ATOM 2425 C C . ILE B 1 54 ? -3.186 17.016 1.837 1 96.69 54 ILE B C 1
ATOM 2427 O O . ILE B 1 54 ? -4.355 17.391 1.938 1 96.69 54 ILE B O 1
ATOM 2431 N N . VAL B 1 55 ? -2.191 17.469 2.646 1 96.56 55 VAL B N 1
ATOM 2432 C CA . VAL B 1 55 ? -2.457 18.516 3.627 1 96.56 55 VAL B CA 1
ATOM 2433 C C . VAL B 1 55 ? -3.029 19.75 2.926 1 96.56 55 VAL B C 1
ATOM 2435 O O . VAL B 1 55 ? -4.07 20.266 3.33 1 96.56 55 VAL B O 1
ATOM 2438 N N . PHE B 1 56 ? -2.373 20.188 1.868 1 94.12 56 PHE B N 1
ATOM 2439 C CA . PHE B 1 56 ? -2.852 21.328 1.104 1 94.12 56 PHE B CA 1
ATOM 2440 C C . PHE B 1 56 ? -4.246 21.062 0.553 1 94.12 56 PHE B C 1
ATOM 2442 O O . PHE B 1 56 ? -5.133 21.922 0.663 1 94.12 56 PHE B O 1
ATOM 2449 N N . TYR B 1 57 ? -4.402 19.922 0.007 1 96.06 57 TYR B N 1
ATOM 2450 C CA . TYR B 1 57 ? -5.66 19.594 -0.657 1 96.06 57 TYR B CA 1
ATOM 2451 C C . TYR B 1 57 ? -6.812 19.562 0.34 1 96.06 57 TYR B C 1
ATOM 2453 O O . TYR B 1 57 ? -7.891 20.109 0.069 1 96.06 57 TYR B O 1
ATOM 2461 N N . LEU B 1 58 ? -6.621 18.938 1.48 1 96.69 58 LEU B N 1
ATOM 2462 C CA . LEU B 1 58 ? -7.629 18.891 2.535 1 96.69 58 LEU B CA 1
ATOM 2463 C C . LEU B 1 58 ? -7.984 20.297 3.002 1 96.69 58 LEU B C 1
ATOM 2465 O O . LEU B 1 58 ? -9.164 20.609 3.201 1 96.69 58 LEU B O 1
ATOM 2469 N N . ASN B 1 59 ? -6.93 21.078 3.193 1 95 59 ASN B N 1
ATOM 2470 C CA . ASN B 1 59 ? -7.207 22.438 3.67 1 95 59 ASN B CA 1
ATOM 2471 C C . ASN B 1 59 ? -8.016 23.234 2.652 1 95 59 ASN B C 1
ATOM 2473 O O . ASN B 1 59 ? -8.938 23.969 3.02 1 95 59 ASN B O 1
ATOM 2477 N N . ARG B 1 60 ? -7.703 23.109 1.398 1 94.31 60 ARG B N 1
ATOM 2478 C CA . ARG B 1 60 ? -8.344 23.891 0.342 1 94.31 60 ARG B CA 1
ATOM 2479 C C . ARG B 1 60 ? -9.789 23.453 0.143 1 94.31 60 ARG B C 1
ATOM 2481 O O . ARG B 1 60 ? -10.672 24.297 -0.045 1 94.31 60 ARG B O 1
ATOM 2488 N N . TYR B 1 61 ? -10.016 22.172 0.228 1 96.19 61 TYR B N 1
ATOM 2489 C CA . TYR B 1 61 ? -11.305 21.688 -0.282 1 96.19 61 TYR B CA 1
ATOM 2490 C C . TYR B 1 61 ? -12.172 21.156 0.846 1 96.19 61 TYR B C 1
ATOM 2492 O O . TYR B 1 61 ? -13.367 20.906 0.656 1 96.19 61 TYR B O 1
ATOM 2500 N N . LEU B 1 62 ? -11.625 21.016 2.014 1 95.5 62 LEU B N 1
ATOM 2501 C CA . LEU B 1 62 ? -12.43 20.469 3.109 1 95.5 62 LEU B CA 1
ATOM 2502 C C . LEU B 1 62 ? -12.461 21.438 4.285 1 95.5 62 LEU B C 1
ATOM 2504 O O . LEU B 1 62 ? -13.523 21.938 4.66 1 95.5 62 LEU B O 1
ATOM 2508 N N . PHE B 1 63 ? -11.242 21.828 4.801 1 94.69 63 PHE B N 1
ATOM 2509 C CA . PHE B 1 63 ? -11.172 22.578 6.043 1 94.69 63 PHE B CA 1
ATOM 2510 C C . PHE B 1 63 ? -11.359 24.062 5.785 1 94.69 63 PHE B C 1
ATOM 2512 O O . PHE B 1 63 ? -12.023 24.766 6.555 1 94.69 63 PHE B O 1
ATOM 2519 N N . GLN B 1 64 ? -10.711 24.609 4.691 1 93.12 64 GLN B N 1
ATOM 2520 C CA . GLN B 1 64 ? -10.766 26.016 4.305 1 93.12 64 GLN B CA 1
ATOM 2521 C C . GLN B 1 64 ? -10.375 26.922 5.469 1 93.12 64 GLN B C 1
ATOM 2523 O O . GLN B 1 64 ? -11.086 27.875 5.777 1 93.12 64 GLN B O 1
ATOM 2528 N N . GLU B 1 65 ? -9.297 26.609 6.07 1 94.12 65 GLU B N 1
ATOM 2529 C CA . GLU B 1 65 ? -8.766 27.359 7.207 1 94.12 65 GLU B CA 1
ATOM 2530 C C . GLU B 1 65 ? -7.52 28.141 6.812 1 94.12 65 GLU B C 1
ATOM 2532 O O . GLU B 1 65 ? -6.961 27.938 5.734 1 94.12 65 GLU B O 1
ATOM 2537 N N . ASP B 1 66 ? -7.227 29.172 7.613 1 94.25 66 ASP B N 1
ATOM 2538 C CA . ASP B 1 66 ? -5.906 29.797 7.516 1 94.25 66 ASP B CA 1
ATOM 2539 C C . ASP B 1 66 ? -4.844 28.922 8.172 1 94.25 66 ASP B C 1
ATOM 2541 O O . ASP B 1 66 ? -4.594 29.016 9.375 1 94.25 66 ASP B O 1
ATOM 2545 N N . ALA B 1 67 ? -4.23 28.062 7.32 1 95.12 67 ALA B N 1
ATOM 2546 C CA . ALA B 1 67 ? -3.404 26.984 7.855 1 95.12 67 ALA B CA 1
ATOM 2547 C C . ALA B 1 67 ? -1.958 27.125 7.387 1 95.12 67 ALA B C 1
ATOM 2549 O O . ALA B 1 67 ? -1.695 27.688 6.32 1 95.12 67 ALA B O 1
ATOM 2550 N N . TYR B 1 68 ? -1.104 26.641 8.203 1 95.88 68 TYR B N 1
ATOM 2551 C CA . TYR B 1 68 ? 0.328 26.547 7.953 1 95.88 68 TYR B CA 1
ATOM 2552 C C . TYR B 1 68 ? 0.828 25.125 8.203 1 95.88 68 TYR B C 1
ATOM 2554 O O . TYR B 1 68 ? 0.381 24.469 9.141 1 95.88 68 TYR B O 1
ATOM 2562 N N . ALA B 1 69 ? 1.787 24.688 7.332 1 96.19 69 ALA B N 1
ATOM 2563 C CA . ALA B 1 69 ? 2.277 23.328 7.473 1 96.19 69 ALA B CA 1
ATOM 2564 C C . ALA B 1 69 ? 3.797 23.297 7.594 1 96.19 69 ALA B C 1
ATOM 2566 O O . ALA B 1 69 ? 4.504 23.891 6.777 1 96.19 69 ALA B O 1
ATOM 2567 N N . MET B 1 70 ? 4.258 22.656 8.648 1 93.94 70 MET B N 1
ATOM 2568 C CA . MET B 1 70 ? 5.691 22.453 8.836 1 93.94 70 MET B CA 1
ATOM 2569 C C . MET B 1 70 ? 6.199 21.328 7.945 1 93.94 70 MET B C 1
ATOM 2571 O O . MET B 1 70 ? 5.742 20.188 8.062 1 93.94 70 MET B O 1
ATOM 2575 N N . MET B 1 71 ? 7.16 21.641 7.082 1 90.31 71 MET B N 1
ATOM 2576 C CA . MET B 1 71 ? 7.695 20.688 6.121 1 90.31 71 MET B CA 1
ATOM 2577 C C . MET B 1 71 ? 9.219 20.734 6.098 1 90.31 71 MET B C 1
ATOM 2579 O O . MET B 1 71 ? 9.82 21.75 6.445 1 90.31 71 MET B O 1
ATOM 2583 N N . SER B 1 72 ? 9.742 19.578 5.684 1 88.38 72 SER B N 1
ATOM 2584 C CA . SER B 1 72 ? 11.203 19.547 5.613 1 88.38 72 SER B CA 1
ATOM 2585 C C . SER B 1 72 ? 11.734 20.609 4.672 1 88.38 72 SER B C 1
ATOM 2587 O O . SER B 1 72 ? 11.125 20.906 3.635 1 88.38 72 SER B O 1
ATOM 2589 N N . LYS B 1 73 ? 12.883 21.109 5.086 1 85.12 73 LYS B N 1
ATOM 2590 C CA . LYS B 1 73 ? 13.539 22.109 4.254 1 85.12 73 LYS B CA 1
ATOM 2591 C C . LYS B 1 73 ? 13.781 21.578 2.844 1 85.12 73 LYS B C 1
ATOM 2593 O O . LYS B 1 73 ? 13.523 22.281 1.858 1 85.12 73 LYS B O 1
ATOM 2598 N N . ASP B 1 74 ? 14.211 20.422 2.773 1 81.88 74 ASP B N 1
ATOM 2599 C CA . ASP B 1 74 ? 14.5 19.797 1.488 1 81.88 74 ASP B CA 1
ATOM 2600 C C . ASP B 1 74 ? 13.242 19.703 0.631 1 81.88 74 ASP B C 1
ATOM 2602 O O . ASP B 1 74 ? 13.289 19.922 -0.58 1 81.88 74 ASP B O 1
ATOM 2606 N N . GLY B 1 75 ? 12.125 19.359 1.208 1 80.88 75 GLY B N 1
ATOM 2607 C CA . GLY B 1 75 ? 10.867 19.281 0.496 1 80.88 75 GLY B CA 1
ATOM 2608 C C . GLY B 1 75 ? 10.414 20.609 -0.076 1 80.88 75 GLY B C 1
ATOM 2609 O O . GLY B 1 75 ? 9.992 20.688 -1.231 1 80.88 75 GLY B O 1
ATOM 2610 N N . ILE B 1 76 ? 10.602 21.609 0.706 1 84 76 ILE B N 1
ATOM 2611 C CA . ILE B 1 76 ? 10.18 22.938 0.277 1 84 76 ILE B CA 1
ATOM 2612 C C . ILE B 1 76 ? 11.102 23.438 -0.833 1 84 76 ILE B C 1
ATOM 2614 O O . ILE B 1 76 ? 10.648 24.094 -1.78 1 84 76 ILE B O 1
ATOM 2618 N N . GLU B 1 77 ? 12.359 23.109 -0.635 1 80.94 77 GLU B N 1
ATOM 2619 C CA . GLU B 1 77 ? 13.312 23.516 -1.664 1 80.94 77 GLU B CA 1
ATOM 2620 C C . GLU B 1 77 ? 13.047 22.797 -2.98 1 80.94 77 GLU B C 1
ATOM 2622 O O . GLU B 1 77 ? 13.164 23.391 -4.055 1 80.94 77 GLU B O 1
ATOM 2627 N N . LYS B 1 78 ? 12.664 21.594 -2.857 1 78.81 78 LYS B N 1
ATOM 2628 C CA . LYS B 1 78 ? 12.383 20.797 -4.043 1 78.81 78 LYS B CA 1
ATOM 2629 C C . LYS B 1 78 ? 11.086 21.266 -4.715 1 78.81 78 LYS B C 1
ATOM 2631 O O . LYS B 1 78 ? 10.984 21.25 -5.945 1 78.81 78 LYS B O 1
ATOM 2636 N N . PHE B 1 79 ? 10.172 21.609 -3.865 1 80.69 79 PHE B N 1
ATOM 2637 C CA . PHE B 1 79 ? 8.875 22.062 -4.367 1 80.69 79 PHE B CA 1
ATOM 2638 C C . PHE B 1 79 ? 8.531 23.453 -3.838 1 80.69 79 PHE B C 1
ATOM 2640 O O . PHE B 1 79 ? 7.805 23.578 -2.854 1 80.69 79 PHE B O 1
ATOM 2647 N N . SER B 1 80 ? 8.906 24.484 -4.547 1 78.69 80 SER B N 1
ATOM 2648 C CA . SER B 1 80 ? 8.891 25.844 -4.059 1 78.69 80 SER B CA 1
ATOM 2649 C C . SER B 1 80 ? 7.461 26.359 -3.906 1 78.69 80 SER B C 1
ATOM 2651 O O . SER B 1 80 ? 7.211 27.297 -3.145 1 78.69 80 SER B O 1
ATOM 2653 N N . PHE B 1 81 ? 6.574 25.656 -4.625 1 79.69 81 PHE B N 1
ATOM 2654 C CA . PHE B 1 81 ? 5.191 26.109 -4.508 1 79.69 81 PHE B CA 1
ATOM 2655 C C . PHE B 1 81 ? 4.676 25.922 -3.088 1 79.69 81 PHE B C 1
ATOM 2657 O O . PHE B 1 81 ? 3.691 26.547 -2.689 1 79.69 81 PHE B O 1
ATOM 2664 N N . PHE B 1 82 ? 5.293 25.047 -2.336 1 83.81 82 PHE B N 1
ATOM 2665 C CA . PHE B 1 82 ? 4.844 24.781 -0.974 1 83.81 82 PHE B CA 1
ATOM 2666 C C . PHE B 1 82 ? 4.918 26.047 -0.123 1 83.81 82 PHE B C 1
ATOM 2668 O O . PHE B 1 82 ? 4.066 26.266 0.741 1 83.81 82 PHE B O 1
ATOM 2675 N N . SER B 1 83 ? 5.855 26.891 -0.403 1 81 83 SER B N 1
ATOM 2676 C CA . SER B 1 83 ? 6.004 28.125 0.359 1 81 83 SER B CA 1
ATOM 2677 C C . SER B 1 83 ? 4.855 29.094 0.076 1 81 83 SER B C 1
ATOM 2679 O O . SER B 1 83 ? 4.457 29.875 0.949 1 81 83 SER B O 1
ATOM 2681 N N . LYS B 1 84 ? 4.293 28.938 -1.019 1 81.75 84 LYS B N 1
ATOM 2682 C CA . LYS B 1 84 ? 3.24 29.859 -1.446 1 81.75 84 LYS B CA 1
ATOM 2683 C C . LYS B 1 84 ? 1.878 29.422 -0.913 1 81.75 84 LYS B C 1
ATOM 2685 O O . LYS B 1 84 ? 0.884 30.141 -1.081 1 81.75 84 LYS B O 1
ATOM 2690 N N . ILE B 1 85 ? 1.937 28.344 -0.248 1 80.81 85 ILE B N 1
ATOM 2691 C CA . ILE B 1 85 ? 0.652 27.859 0.241 1 80.81 85 ILE B CA 1
ATOM 2692 C C . ILE B 1 85 ? 0.734 27.609 1.745 1 80.81 85 ILE B C 1
ATOM 2694 O O . ILE B 1 85 ? -0.019 26.797 2.287 1 80.81 85 ILE B O 1
ATOM 2698 N N . GLY B 1 86 ? 1.685 28.172 2.377 1 86.88 86 GLY B N 1
ATOM 2699 C CA . GLY B 1 86 ? 1.681 28.219 3.832 1 86.88 86 GLY B CA 1
ATOM 2700 C C . GLY B 1 86 ? 2.613 27.188 4.457 1 86.88 86 GLY B C 1
ATOM 2701 O O . GLY B 1 86 ? 2.576 26.969 5.668 1 86.88 86 GLY B O 1
ATOM 2702 N N . ALA B 1 87 ? 3.471 26.594 3.652 1 90.69 87 ALA B N 1
ATOM 2703 C CA . ALA B 1 87 ? 4.477 25.703 4.215 1 90.69 87 ALA B CA 1
ATOM 2704 C C . ALA B 1 87 ? 5.668 26.484 4.758 1 90.69 87 ALA B C 1
ATOM 2706 O O . ALA B 1 87 ? 6.062 27.5 4.188 1 90.69 87 ALA B O 1
ATOM 2707 N N . PHE B 1 88 ? 6.168 26.078 5.891 1 91.62 88 PHE B N 1
ATOM 2708 C CA . PHE B 1 88 ? 7.375 26.656 6.453 1 91.62 88 PHE B CA 1
ATOM 2709 C C . PHE B 1 88 ? 8.383 25.578 6.82 1 91.62 88 PHE B C 1
ATOM 2711 O O . PHE B 1 88 ? 8.008 24.484 7.211 1 91.62 88 PHE B O 1
ATOM 2718 N N . PRO B 1 89 ? 9.641 25.875 6.672 1 91.31 89 PRO B N 1
ATOM 2719 C CA . PRO B 1 89 ? 10.664 24.828 6.691 1 91.31 89 PRO B CA 1
ATOM 2720 C C . PRO B 1 89 ? 11.086 24.438 8.109 1 91.31 89 PRO B C 1
ATOM 2722 O O . PRO B 1 89 ? 11.039 25.266 9.016 1 91.31 89 PRO B O 1
ATOM 2725 N N . VAL B 1 90 ? 11.469 23.219 8.156 1 92.94 90 VAL B N 1
ATOM 2726 C CA . VAL B 1 90 ? 12.141 22.719 9.352 1 92.94 90 VAL B CA 1
ATOM 2727 C C . VAL B 1 90 ? 13.273 21.781 8.953 1 92.94 90 VAL B C 1
ATOM 2729 O O . VAL B 1 90 ? 13.188 21.078 7.93 1 92.94 90 VAL B O 1
ATOM 2732 N N . ASP B 1 91 ? 14.352 21.828 9.688 1 90.62 91 ASP B N 1
ATOM 2733 C CA . ASP B 1 91 ? 15.43 20.844 9.633 1 90.62 91 ASP B CA 1
ATOM 2734 C C . ASP B 1 91 ? 15.602 20.141 10.977 1 90.62 91 ASP B C 1
ATOM 2736 O O . ASP B 1 91 ? 16.203 20.688 11.898 1 90.62 91 ASP B O 1
ATOM 2740 N N . PRO B 1 92 ? 15.141 18.938 10.992 1 86.44 92 PRO B N 1
ATOM 2741 C CA . PRO B 1 92 ? 15.148 18.25 12.289 1 86.44 92 PRO B CA 1
ATOM 2742 C C . PRO B 1 92 ? 16.562 17.953 12.781 1 86.44 92 PRO B C 1
ATOM 2744 O O . PRO B 1 92 ? 16.75 17.641 13.961 1 86.44 92 PRO B O 1
ATOM 2747 N N . SER B 1 93 ? 17.516 18.047 11.93 1 88.88 93 SER B N 1
ATOM 2748 C CA . SER B 1 93 ? 18.906 17.797 12.32 1 88.88 93 SER B CA 1
ATOM 2749 C C . SER B 1 93 ? 19.562 19.031 12.898 1 88.88 93 SER B C 1
ATOM 2751 O O . SER B 1 93 ? 20.672 18.969 13.445 1 88.88 93 SER B O 1
ATOM 2753 N N . SER B 1 94 ? 18.859 20.172 12.852 1 92.44 94 SER B N 1
ATOM 2754 C CA . SER B 1 94 ? 19.359 21.453 13.359 1 92.44 94 SER B CA 1
ATOM 2755 C C . SER B 1 94 ? 18.5 21.953 14.516 1 92.44 94 SER B C 1
ATOM 2757 O O . SER B 1 94 ? 17.375 22.391 14.312 1 92.44 94 SER B O 1
ATOM 2759 N N . PRO B 1 95 ? 19.125 21.938 15.688 1 92.38 95 PRO B N 1
ATOM 2760 C CA . PRO B 1 95 ? 18.359 22.422 16.828 1 92.38 95 PRO B CA 1
ATOM 2761 C C . PRO B 1 95 ? 17.844 23.844 16.641 1 92.38 95 PRO B C 1
ATOM 2763 O O . PRO B 1 95 ? 16.703 24.156 17 1 92.38 95 PRO B O 1
ATOM 2766 N N . LYS B 1 96 ? 18.672 24.672 16.109 1 94 96 LYS B N 1
ATOM 2767 C CA . LYS B 1 96 ? 18.281 26.047 15.867 1 94 96 LYS B CA 1
ATOM 2768 C C . LYS B 1 96 ? 17.094 26.125 14.914 1 94 96 LYS B C 1
ATOM 2770 O O . LYS B 1 96 ? 16.141 26.891 15.156 1 94 96 LYS B O 1
ATOM 2775 N N . SER B 1 97 ? 17.141 25.375 13.867 1 92.62 97 SER B N 1
ATOM 2776 C CA . SER B 1 97 ? 16.047 25.328 12.906 1 92.62 97 SER B CA 1
ATOM 2777 C C . SER B 1 97 ? 14.758 24.812 13.547 1 92.62 97 SER B C 1
ATOM 2779 O O . SER B 1 97 ? 13.672 25.344 13.305 1 92.62 97 SER B O 1
ATOM 2781 N N . LEU B 1 98 ? 14.93 23.828 14.344 1 93.38 98 LEU B N 1
ATOM 2782 C CA . LEU B 1 98 ? 13.789 23.234 15.031 1 93.38 98 LEU B CA 1
ATOM 2783 C C . LEU B 1 98 ? 13.102 24.25 15.938 1 93.38 98 LEU B C 1
ATOM 2785 O O . LEU B 1 98 ? 11.883 24.406 15.898 1 93.38 98 LEU B O 1
ATOM 2789 N N . ILE B 1 99 ? 13.875 24.953 16.672 1 94.81 99 ILE B N 1
ATOM 2790 C CA . ILE B 1 99 ? 13.352 25.938 17.609 1 94.81 99 ILE B CA 1
ATOM 2791 C C . ILE B 1 99 ? 12.641 27.047 16.859 1 94.81 99 ILE B C 1
ATOM 2793 O O . ILE B 1 99 ? 11.531 27.453 17.219 1 94.81 99 ILE B O 1
ATOM 2797 N N . ARG B 1 100 ? 13.273 27.484 15.828 1 95.56 100 ARG B N 1
ATOM 2798 C CA . ARG B 1 100 ? 12.688 28.547 15.016 1 95.56 100 ARG B CA 1
ATOM 2799 C C . ARG B 1 100 ? 11.344 28.125 14.445 1 95.56 100 ARG B C 1
ATOM 2801 O O . ARG B 1 100 ? 10.375 28.891 14.469 1 95.56 100 ARG B O 1
ATOM 2808 N N . SER B 1 101 ? 11.32 26.953 13.891 1 95.88 101 SER B N 1
ATOM 2809 C CA . SER B 1 101 ? 10.086 26.453 13.297 1 95.88 101 SER B CA 1
ATOM 2810 C C . SER B 1 101 ? 8.992 26.297 14.352 1 95.88 101 SER B C 1
ATOM 2812 O O . SER B 1 101 ? 7.832 26.641 14.102 1 95.88 101 SER B O 1
ATOM 2814 N N . LEU B 1 102 ? 9.375 25.844 15.508 1 97.19 102 LEU B N 1
ATOM 2815 C CA . LEU B 1 102 ? 8.398 25.672 16.578 1 97.19 102 LEU B CA 1
ATOM 2816 C C . LEU B 1 102 ? 7.887 27.016 17.078 1 97.19 102 LEU B C 1
ATOM 2818 O O . LEU B 1 102 ? 6.711 27.141 17.422 1 97.19 102 LEU B O 1
ATOM 2822 N N . GLN B 1 103 ? 8.75 27.953 17.156 1 97.62 103 GLN B N 1
ATOM 2823 C CA . GLN B 1 103 ? 8.344 29.297 17.562 1 97.62 103 GLN B CA 1
ATOM 2824 C C . GLN B 1 103 ? 7.359 29.906 16.562 1 97.62 103 GLN B C 1
ATOM 2826 O O . GLN B 1 103 ? 6.387 30.547 16.969 1 97.62 103 GLN B O 1
ATOM 2831 N N . PHE B 1 104 ? 7.672 29.703 15.352 1 96.75 104 PHE B N 1
ATOM 2832 C CA . PHE B 1 104 ? 6.754 30.172 14.32 1 96.75 104 PHE B CA 1
ATOM 2833 C C . PHE B 1 104 ? 5.391 29.5 14.461 1 96.75 104 PHE B C 1
ATOM 2835 O O . PHE B 1 104 ? 4.359 30.172 14.445 1 96.75 104 PHE B O 1
ATOM 2842 N N . ALA B 1 105 ? 5.367 28.234 14.609 1 97.81 105 ALA B N 1
ATOM 2843 C CA . ALA B 1 105 ? 4.125 27.484 14.797 1 97.81 105 ALA B CA 1
ATOM 2844 C C . ALA B 1 105 ? 3.367 27.984 16.031 1 97.81 105 ALA B C 1
ATOM 2846 O O . ALA B 1 105 ? 2.146 28.156 15.984 1 97.81 105 ALA B O 1
ATOM 2847 N N . ASP B 1 106 ? 4.102 28.203 17.062 1 98.19 106 ASP B N 1
ATOM 2848 C CA . ASP B 1 106 ? 3.531 28.719 18.297 1 98.19 106 ASP B CA 1
ATOM 2849 C C . ASP B 1 106 ? 2.834 30.062 18.062 1 98.19 106 ASP B C 1
ATOM 2851 O O . ASP B 1 106 ? 1.701 30.266 18.5 1 98.19 106 ASP B O 1
ATOM 2855 N N . GLN B 1 107 ? 3.525 30.922 17.375 1 98.12 107 GLN B N 1
ATOM 2856 C CA . GLN B 1 107 ? 2.969 32.25 17.078 1 98.12 107 GLN B CA 1
ATOM 2857 C C . GLN B 1 107 ? 1.684 32.125 16.266 1 98.12 107 GLN B C 1
ATOM 2859 O O . GLN B 1 107 ? 0.703 32.812 16.531 1 98.12 107 GLN B O 1
ATOM 2864 N N . LYS B 1 108 ? 1.64 31.234 15.258 1 97.25 108 LYS B N 1
ATOM 2865 C CA . LYS B 1 108 ? 0.461 31.062 14.422 1 97.25 108 LYS B CA 1
ATOM 2866 C C . LYS B 1 108 ? -0.709 30.5 15.227 1 97.25 108 LYS B C 1
ATOM 2868 O O . LYS B 1 108 ? -1.854 30.922 15.031 1 97.25 108 LYS B O 1
ATOM 2873 N N . LEU B 1 109 ? -0.445 29.594 16.109 1 98 109 LEU B N 1
ATOM 2874 C CA . LEU B 1 109 ? -1.489 29.047 16.969 1 98 109 LEU B CA 1
ATOM 2875 C C . LEU B 1 109 ? -2.074 30.125 17.875 1 98 109 LEU B C 1
ATOM 2877 O O . LEU B 1 109 ? -3.291 30.188 18.078 1 98 109 LEU B O 1
ATOM 2881 N N . LYS B 1 110 ? -1.245 31 18.359 1 97.81 110 LYS B N 1
ATOM 2882 C CA . LYS B 1 110 ? -1.703 32.094 19.219 1 97.81 110 LYS B CA 1
ATOM 2883 C C . LYS B 1 110 ? -2.58 33.062 18.438 1 97.81 110 LYS B C 1
ATOM 2885 O O . LYS B 1 110 ? -3.463 33.719 19 1 97.81 110 LYS B O 1
ATOM 2890 N N . GLU B 1 111 ? -2.312 33.125 17.156 1 96.75 111 GLU B N 1
ATOM 2891 C CA . GLU B 1 111 ? -3.137 33.938 16.266 1 96.75 111 GLU B CA 1
ATOM 2892 C C . GLU B 1 111 ? -4.402 33.188 15.852 1 96.75 111 GLU B C 1
ATOM 2894 O O . GLU B 1 111 ? -5.109 33.625 14.938 1 96.75 111 GLU B O 1
ATOM 2899 N N . LYS B 1 112 ? -4.656 32 16.422 1 96.06 112 LYS B N 1
ATOM 2900 C CA . LYS B 1 112 ? -5.824 31.156 16.188 1 96.06 112 LYS B CA 1
ATOM 2901 C C . LYS B 1 112 ? -5.828 30.594 14.773 1 96.06 112 LYS B C 1
ATOM 2903 O O . LYS B 1 112 ? -6.891 30.406 14.172 1 96.06 112 LYS B O 1
ATOM 2908 N N . LYS B 1 113 ? -4.641 30.469 14.219 1 95.62 113 LYS B N 1
ATOM 2909 C CA . LYS B 1 113 ? -4.488 29.797 12.938 1 95.62 113 LYS B CA 1
ATOM 2910 C C . LYS B 1 113 ? -4.273 28.297 13.117 1 95.62 113 LYS B C 1
ATOM 2912 O O . LYS B 1 113 ? -4.039 27.828 14.234 1 95.62 113 LYS B O 1
ATOM 2917 N N . SER B 1 114 ? -4.48 27.578 12.023 1 96.81 114 SER B N 1
ATOM 2918 C CA . SER B 1 114 ? -4.258 26.125 12.047 1 96.81 114 SER B CA 1
ATOM 2919 C C . SER B 1 114 ? -2.828 25.781 11.656 1 96.81 114 SER B C 1
ATOM 2921 O O . SER B 1 114 ? -2.26 26.406 10.75 1 96.81 114 SER B O 1
ATOM 2923 N N . VAL B 1 115 ? -2.273 24.797 12.352 1 98.06 115 VAL B N 1
ATOM 2924 C CA . VAL B 1 115 ? -0.917 24.344 12.062 1 98.06 115 VAL B CA 1
ATOM 2925 C C . VAL B 1 115 ? -0.912 22.828 11.844 1 98.06 115 VAL B C 1
ATOM 2927 O O . VAL B 1 115 ? -1.531 22.094 12.602 1 98.06 115 VAL B O 1
ATOM 2930 N N . TRP B 1 116 ? -0.245 22.406 10.758 1 98.19 116 TRP B N 1
ATOM 2931 C CA . TRP B 1 116 ? -0.052 20.984 10.461 1 98.19 116 TRP B CA 1
ATOM 2932 C C . TRP B 1 116 ? 1.385 20.562 10.742 1 98.19 116 TRP B C 1
ATOM 2934 O O . TRP B 1 116 ? 2.33 21.25 10.359 1 98.19 116 TRP B O 1
ATOM 2944 N N . ILE B 1 117 ? 1.525 19.438 11.414 1 97.5 117 ILE B N 1
ATOM 2945 C CA . ILE B 1 117 ? 2.857 18.922 11.688 1 97.5 117 ILE B CA 1
ATOM 2946 C C . ILE B 1 117 ? 2.875 17.406 11.477 1 97.5 117 ILE B C 1
ATOM 2948 O O . ILE B 1 117 ? 1.888 16.719 11.758 1 97.5 117 ILE B O 1
ATOM 2952 N N . PHE B 1 118 ? 3.988 16.938 10.969 1 97.31 118 PHE B N 1
ATOM 2953 C CA . PHE B 1 118 ? 4.301 15.508 10.945 1 97.31 118 PHE B CA 1
ATOM 2954 C C . PHE B 1 118 ? 5.215 15.133 12.102 1 97.31 118 PHE B C 1
ATOM 2956 O O . PHE B 1 118 ? 6.434 15.273 12.008 1 97.31 118 PHE B O 1
ATOM 2963 N N . PRO B 1 119 ? 4.652 14.539 13.086 1 97.19 119 PRO B N 1
ATOM 2964 C CA . PRO B 1 119 ? 5.434 14.328 14.305 1 97.19 119 PRO B CA 1
ATOM 2965 C C . PRO B 1 119 ? 6.617 13.383 14.094 1 97.19 119 PRO B C 1
ATOM 2967 O O . PRO B 1 119 ? 7.57 13.398 14.875 1 97.19 119 PRO B O 1
ATOM 2970 N N . GLN B 1 120 ? 6.543 12.57 13.07 1 95.75 120 GLN B N 1
ATOM 2971 C CA . GLN B 1 120 ? 7.617 11.617 12.797 1 95.75 120 GLN B CA 1
ATOM 2972 C C . GLN B 1 120 ? 8.898 12.344 12.391 1 95.75 120 GLN B C 1
ATOM 2974 O O . GLN B 1 120 ? 10 11.805 12.562 1 95.75 120 GLN B O 1
ATOM 2979 N N . GLY B 1 121 ? 8.805 13.461 11.766 1 92.5 121 GLY B N 1
ATOM 2980 C CA . GLY B 1 121 ? 9.945 14.258 11.336 1 92.5 121 GLY B CA 1
ATOM 2981 C C . GLY B 1 121 ? 10.516 13.812 10.008 1 92.5 121 GLY B C 1
ATOM 2982 O O . GLY B 1 121 ? 11.281 14.547 9.375 1 92.5 121 GLY B O 1
ATOM 2983 N N . LYS B 1 122 ? 10.211 12.594 9.641 1 91.94 122 LYS B N 1
ATOM 2984 C CA . LYS B 1 122 ? 10.625 12.016 8.359 1 91.94 122 LYS B CA 1
ATOM 2985 C C . LYS B 1 122 ? 9.602 11.008 7.855 1 91.94 122 LYS B C 1
ATOM 2987 O O . LYS B 1 122 ? 8.773 10.516 8.625 1 91.94 122 LYS B O 1
ATOM 2992 N N . GLU B 1 123 ? 9.688 10.812 6.598 1 93.56 123 GLU B N 1
ATOM 2993 C CA . GLU B 1 123 ? 8.828 9.789 6.023 1 93.56 123 GLU B CA 1
ATOM 2994 C C . GLU B 1 123 ? 9.258 8.391 6.465 1 93.56 123 GLU B C 1
ATOM 2996 O O . GLU B 1 123 ? 10.438 8.039 6.371 1 93.56 123 GLU B O 1
ATOM 3001 N N . GLU B 1 124 ? 8.391 7.695 7.031 1 95.5 124 GLU B N 1
ATOM 3002 C CA . GLU B 1 124 ? 8.602 6.293 7.379 1 95.5 124 GLU B CA 1
ATOM 3003 C C . GLU B 1 124 ? 7.504 5.406 6.785 1 95.5 124 GLU B C 1
ATOM 3005 O O . GLU B 1 124 ? 6.395 5.875 6.531 1 95.5 124 GLU B O 1
ATOM 3010 N N . HIS B 1 125 ? 7.879 4.121 6.621 1 97.69 125 HIS B N 1
ATOM 3011 C CA . HIS B 1 125 ? 6.902 3.211 6.043 1 97.69 125 HIS B CA 1
ATOM 3012 C C . HIS B 1 125 ? 5.617 3.184 6.863 1 97.69 125 HIS B C 1
ATOM 3014 O O . HIS B 1 125 ? 5.664 3.191 8.094 1 97.69 125 HIS B O 1
ATOM 3020 N N . LEU B 1 126 ? 4.531 3.055 6.195 1 97.75 126 LEU B N 1
ATOM 3021 C CA . LEU B 1 126 ? 3.188 3.141 6.754 1 97.75 126 LEU B CA 1
ATOM 3022 C C . LEU B 1 126 ? 2.996 2.115 7.867 1 97.75 126 LEU B C 1
ATOM 3024 O O . LEU B 1 126 ? 2.25 2.359 8.82 1 97.75 126 LEU B O 1
ATOM 3028 N N . GLU B 1 127 ? 3.697 0.938 7.789 1 97.75 127 GLU B N 1
ATOM 3029 C CA . GLU B 1 127 ? 3.48 -0.173 8.711 1 97.75 127 GLU B CA 1
ATOM 3030 C C . GLU B 1 127 ? 4.531 -0.183 9.82 1 97.75 127 GLU B C 1
ATOM 3032 O O . GLU B 1 127 ? 4.512 -1.056 10.695 1 97.75 127 GLU B O 1
ATOM 3037 N N . LYS B 1 128 ? 5.441 0.731 9.789 1 97.62 128 LYS B N 1
ATOM 3038 C CA . LYS B 1 128 ? 6.465 0.756 10.836 1 97.62 128 LYS B CA 1
ATOM 3039 C C . LYS B 1 128 ? 5.855 1.099 12.188 1 97.62 128 LYS B C 1
ATOM 3041 O O . LYS B 1 128 ? 5.055 2.031 12.297 1 97.62 128 LYS B O 1
ATOM 3046 N N . ARG B 1 129 ? 6.254 0.314 13.234 1 96.88 129 ARG B N 1
ATOM 3047 C CA . ARG B 1 129 ? 5.82 0.514 14.609 1 96.88 129 ARG B CA 1
ATOM 3048 C C . ARG B 1 129 ? 6.98 0.319 15.578 1 96.88 129 ARG B C 1
ATOM 3050 O O . ARG B 1 129 ? 7.871 -0.497 15.336 1 96.88 129 ARG B O 1
ATOM 3057 N N . PRO B 1 130 ? 6.93 0.975 16.641 1 97.06 130 PRO B N 1
ATOM 3058 C CA . PRO B 1 130 ? 6.035 2.098 16.938 1 97.06 130 PRO B CA 1
ATOM 3059 C C . PRO B 1 130 ? 6.309 3.312 16.047 1 97.06 130 PRO B C 1
ATOM 3061 O O . PRO B 1 130 ? 7.371 3.402 15.43 1 97.06 130 PRO B O 1
ATOM 3064 N N . LEU B 1 131 ? 5.328 4.195 15.922 1 97.31 131 LEU B N 1
ATOM 3065 C CA . LEU B 1 131 ? 5.574 5.445 15.219 1 97.31 131 LEU B CA 1
ATOM 3066 C C . LEU B 1 131 ? 6.68 6.246 15.898 1 97.31 131 LEU B C 1
ATOM 3068 O O . LEU B 1 131 ? 6.695 6.371 17.125 1 97.31 131 LEU B O 1
ATOM 3072 N N . SER B 1 132 ? 7.598 6.684 15.078 1 95.12 132 SER B N 1
ATOM 3073 C CA . SER B 1 132 ? 8.492 7.719 15.586 1 95.12 132 SER B CA 1
ATOM 3074 C C . SER B 1 132 ? 7.73 9 15.906 1 95.12 132 SER B C 1
ATOM 3076 O O . SER B 1 132 ? 6.793 9.367 15.195 1 95.12 132 SER B O 1
ATOM 3078 N N . PHE B 1 133 ? 8.164 9.648 16.953 1 96.31 133 PHE B N 1
ATOM 3079 C CA . PHE B 1 133 ? 7.422 10.828 17.375 1 96.31 133 PHE B CA 1
ATOM 3080 C C . PHE B 1 133 ? 8.352 11.852 18.031 1 96.31 133 PHE B C 1
ATOM 3082 O O . PHE B 1 133 ? 8.906 11.594 19.094 1 96.31 133 PHE B O 1
ATOM 3089 N N . MET B 1 134 ? 8.492 12.992 17.438 1 94.81 134 MET B N 1
ATOM 3090 C CA . MET B 1 134 ? 9.289 14.078 17.984 1 94.81 134 MET B CA 1
ATOM 3091 C C . MET B 1 134 ? 8.477 14.914 18.969 1 94.81 134 MET B C 1
ATOM 3093 O O . MET B 1 134 ? 7.246 14.852 18.984 1 94.81 134 MET B O 1
ATOM 3097 N N . ASN B 1 135 ? 9.125 15.781 19.719 1 95.06 135 ASN B N 1
ATOM 3098 C CA . ASN B 1 135 ? 8.492 16.453 20.844 1 95.06 135 ASN B CA 1
ATOM 3099 C C . ASN B 1 135 ? 7.816 17.75 20.406 1 95.06 135 ASN B C 1
ATOM 3101 O O . ASN B 1 135 ? 7.172 18.422 21.219 1 95.06 135 ASN B O 1
ATOM 3105 N N . GLY B 1 136 ? 7.863 18.062 19.156 1 96 136 GLY B N 1
ATOM 3106 C CA . GLY B 1 136 ? 7.297 19.297 18.656 1 96 136 GLY B CA 1
ATOM 3107 C C . GLY B 1 136 ? 5.844 19.5 19.031 1 96 136 GLY B C 1
ATOM 3108 O O . GLY B 1 136 ? 5.484 20.5 19.641 1 96 136 GLY B O 1
ATOM 3109 N N . PRO B 1 137 ? 5.047 18.531 18.781 1 97.25 137 PRO B N 1
ATOM 3110 C CA . PRO B 1 137 ? 3.629 18.672 19.125 1 97.25 137 PRO B CA 1
ATOM 3111 C C . PRO B 1 137 ? 3.406 18.875 20.625 1 97.25 137 PRO B C 1
ATOM 3113 O O . PRO B 1 137 ? 2.566 19.688 21.016 1 97.25 137 PRO B O 1
ATOM 3116 N N . ALA B 1 138 ? 4.141 18.141 21.453 1 97.5 138 ALA B N 1
ATOM 3117 C CA . ALA B 1 138 ? 4.012 18.281 22.906 1 97.5 138 ALA B CA 1
ATOM 3118 C C . ALA B 1 138 ? 4.414 19.688 23.344 1 97.5 138 ALA B C 1
ATOM 3120 O O . ALA B 1 138 ? 3.754 20.281 24.203 1 97.5 138 ALA B O 1
ATOM 3121 N N . TYR B 1 139 ? 5.457 20.219 22.828 1 97.19 139 TYR B N 1
ATOM 3122 C CA . TYR B 1 139 ? 5.891 21.594 23.094 1 97.19 139 TYR B CA 1
ATOM 3123 C C . TYR B 1 139 ? 4.793 22.594 22.75 1 97.19 139 TYR B C 1
ATOM 3125 O O . TYR B 1 139 ? 4.469 23.469 23.562 1 97.19 139 TYR B O 1
ATOM 3133 N N . LEU B 1 140 ? 4.234 22.438 21.578 1 97.88 140 LEU B N 1
ATOM 3134 C CA . LEU B 1 140 ? 3.197 23.359 21.109 1 97.88 140 LEU B CA 1
ATOM 3135 C C . LEU B 1 140 ? 1.943 23.234 21.969 1 97.88 140 LEU B C 1
ATOM 3137 O O . LEU B 1 140 ? 1.29 24.234 22.281 1 97.88 140 LEU B O 1
ATOM 3141 N N . ALA B 1 141 ? 1.635 22 22.344 1 97 141 ALA B N 1
ATOM 3142 C CA . ALA B 1 141 ? 0.487 21.781 23.219 1 97 141 ALA B CA 1
ATOM 3143 C C . ALA B 1 141 ? 0.677 22.469 24.562 1 97 141 ALA B C 1
ATOM 3145 O O . ALA B 1 141 ? -0.272 23.031 25.125 1 97 141 ALA B O 1
ATOM 3146 N N . GLU B 1 142 ? 1.853 22.391 25.031 1 96.44 142 GLU B N 1
ATOM 3147 C CA . GLU B 1 142 ? 2.172 23.031 26.312 1 96.44 142 GLU B CA 1
ATOM 3148 C C . GLU B 1 142 ? 2.014 24.547 26.234 1 96.44 142 GLU B C 1
ATOM 3150 O O . GLU B 1 142 ? 1.513 25.172 27.156 1 96.44 142 GLU B O 1
ATOM 3155 N N . LYS B 1 143 ? 2.414 25.125 25.172 1 96.94 143 LYS B N 1
ATOM 3156 C CA . LYS B 1 143 ? 2.396 26.578 24.984 1 96.94 143 LYS B CA 1
ATOM 3157 C C . LYS B 1 143 ? 1.002 27.062 24.609 1 96.94 143 LYS B C 1
ATOM 3159 O O . LYS B 1 143 ? 0.699 28.25 24.734 1 96.94 143 LYS B O 1
ATOM 3164 N N . ASN B 1 144 ? 0.206 26.172 24.047 1 97.25 144 ASN B N 1
ATOM 3165 C CA . ASN B 1 144 ? -1.136 26.5 23.562 1 97.25 144 ASN B CA 1
ATOM 3166 C C . ASN B 1 144 ? -2.184 25.562 24.172 1 97.25 144 ASN B C 1
ATOM 3168 O O . ASN B 1 144 ? -2.766 24.734 23.469 1 97.25 144 ASN B O 1
ATOM 3172 N N . GLN B 1 145 ? -2.57 25.75 25.375 1 95.44 145 GLN B N 1
ATOM 3173 C CA . GLN B 1 145 ? -3.352 24.797 26.172 1 95.44 145 GLN B CA 1
ATOM 3174 C C . GLN B 1 145 ? -4.793 24.734 25.688 1 95.44 145 GLN B C 1
ATOM 3176 O O . GLN B 1 145 ? -5.484 23.734 25.906 1 95.44 145 GLN B O 1
ATOM 3181 N N . ASP B 1 146 ? -5.207 25.734 24.984 1 95.31 146 ASP B N 1
ATOM 3182 C CA . ASP B 1 146 ? -6.59 25.781 24.516 1 95.31 146 ASP B CA 1
ATOM 3183 C C . ASP B 1 146 ? -6.707 25.266 23.078 1 95.31 146 ASP B C 1
ATOM 3185 O O . ASP B 1 146 ? -7.812 25.062 22.578 1 95.31 146 ASP B O 1
ATOM 3189 N N . ALA B 1 147 ? -5.598 25.078 22.422 1 96.81 147 ALA B N 1
ATOM 3190 C CA . ALA B 1 147 ? -5.613 24.609 21.047 1 96.81 147 ALA B CA 1
ATOM 3191 C C . ALA B 1 147 ? -6.109 23.172 20.953 1 96.81 147 ALA B C 1
ATOM 3193 O O . ALA B 1 147 ? -5.82 22.359 21.828 1 96.81 147 ALA B O 1
ATOM 3194 N N . GLU B 1 148 ? -6.855 22.844 19.938 1 97.56 148 GLU B N 1
ATOM 3195 C CA . GLU B 1 148 ? -7.266 21.469 19.656 1 97.56 148 GLU B CA 1
ATOM 3196 C C . GLU B 1 148 ? -6.18 20.703 18.906 1 97.56 148 GLU B C 1
ATOM 3198 O O . GLU B 1 148 ? -5.645 21.203 17.906 1 97.56 148 GLU B O 1
ATOM 3203 N N . ILE B 1 149 ? -5.844 19.562 19.438 1 98 149 ILE B N 1
ATOM 3204 C CA . ILE B 1 149 ? -4.891 18.688 18.766 1 98 149 ILE B CA 1
ATOM 3205 C C . ILE B 1 149 ? -5.629 17.562 18.062 1 98 149 ILE B C 1
ATOM 3207 O O . ILE B 1 149 ? -6.266 16.734 18.719 1 98 149 ILE B O 1
ATOM 3211 N N . ILE B 1 150 ? -5.562 17.469 16.781 1 98.31 150 ILE B N 1
ATOM 3212 C CA . ILE B 1 150 ? -6.41 16.594 15.984 1 98.31 150 ILE B CA 1
ATOM 3213 C C . ILE B 1 150 ? -5.539 15.602 15.203 1 98.31 150 ILE B C 1
ATOM 3215 O O . ILE B 1 150 ? -4.758 16.016 14.336 1 98.31 150 ILE B O 1
ATOM 3219 N N . PRO B 1 151 ? -5.68 14.32 15.484 1 98.56 151 PRO B N 1
ATOM 3220 C CA . PRO B 1 151 ? -4.969 13.328 14.672 1 98.56 151 PRO B CA 1
ATOM 3221 C C . PRO B 1 151 ? -5.574 13.156 13.281 1 98.56 151 PRO B C 1
ATOM 3223 O O . PRO B 1 151 ? -6.797 13.078 13.148 1 98.56 151 PRO B O 1
ATOM 3226 N N . VAL B 1 152 ? -4.75 13.148 12.281 1 98.81 152 VAL B N 1
ATOM 3227 C CA . VAL B 1 152 ? -5.156 12.898 10.906 1 98.81 152 VAL B CA 1
ATOM 3228 C C . VAL B 1 152 ? -4.324 11.758 10.32 1 98.81 152 VAL B C 1
ATOM 3230 O O . VAL B 1 152 ? -3.105 11.719 10.492 1 98.81 152 VAL B O 1
ATOM 3233 N N . ILE B 1 153 ? -5.008 10.836 9.68 1 98.88 153 ILE B N 1
ATOM 3234 C CA . ILE B 1 153 ? -4.332 9.664 9.125 1 98.88 153 ILE B CA 1
ATOM 3235 C C . ILE B 1 153 ? -4.48 9.664 7.602 1 98.88 153 ILE B C 1
ATOM 3237 O O . ILE B 1 153 ? -5.559 9.945 7.078 1 98.88 153 ILE B O 1
ATOM 3241 N N . ALA B 1 154 ? -3.426 9.453 6.91 1 98.75 154 ALA B N 1
ATOM 3242 C CA . ALA B 1 154 ? -3.447 9.039 5.508 1 98.75 154 ALA B CA 1
ATOM 3243 C C . ALA B 1 154 ? -2.986 7.594 5.352 1 98.75 154 ALA B C 1
ATOM 3245 O O . ALA B 1 154 ? -1.872 7.242 5.75 1 98.75 154 ALA B O 1
ATOM 3246 N N . TYR B 1 155 ? -3.826 6.75 4.871 1 98.81 155 TYR B N 1
ATOM 3247 C CA . TYR B 1 155 ? -3.562 5.328 4.688 1 98.81 155 TYR B CA 1
ATOM 3248 C C . TYR B 1 155 ? -3.631 4.945 3.213 1 98.81 155 TYR B C 1
ATOM 3250 O O . TYR B 1 155 ? -4.719 4.859 2.635 1 98.81 155 TYR B O 1
ATOM 3258 N N . TYR B 1 156 ? -2.494 4.715 2.594 1 98.69 156 TYR B N 1
ATOM 3259 C CA . TYR B 1 156 ? -2.359 4.336 1.19 1 98.69 156 TYR B CA 1
ATOM 3260 C C . TYR B 1 156 ? -2.352 2.82 1.034 1 98.69 156 TYR B C 1
ATOM 3262 O O . TYR B 1 156 ? -1.571 2.127 1.69 1 98.69 156 TYR B O 1
ATOM 3270 N N . THR B 1 157 ? -3.195 2.299 0.126 1 98.19 157 THR B N 1
ATOM 3271 C CA . THR B 1 157 ? -3.252 0.844 0.04 1 98.19 157 THR B CA 1
ATOM 3272 C C . THR B 1 157 ? -3.836 0.404 -1.3 1 98.19 157 THR B C 1
ATOM 3274 O O . THR B 1 157 ? -4.418 1.212 -2.023 1 98.19 157 THR B O 1
ATOM 3277 N N . PHE B 1 158 ? -3.543 -0.837 -1.615 1 97.5 158 PHE B N 1
ATOM 3278 C CA . PHE B 1 158 ? -4.23 -1.524 -2.701 1 97.5 158 PHE B CA 1
ATOM 3279 C C . PHE B 1 158 ? -5.367 -2.389 -2.162 1 97.5 158 PHE B C 1
ATOM 3281 O O . PHE B 1 158 ? -5.238 -2.996 -1.097 1 97.5 158 PHE B O 1
ATOM 3288 N N . ARG B 1 159 ? -6.441 -2.438 -2.859 1 94.81 159 ARG B N 1
ATOM 3289 C CA . ARG B 1 159 ? -7.539 -3.357 -2.58 1 94.81 159 ARG B CA 1
ATOM 3290 C C . ARG B 1 159 ? -7.949 -4.117 -3.836 1 94.81 159 ARG B C 1
ATOM 3292 O O . ARG B 1 159 ? -7.18 -4.926 -4.359 1 94.81 159 ARG B O 1
ATOM 3299 N N . HIS B 1 160 ? -9.023 -3.791 -4.473 1 92.38 160 HIS B N 1
ATOM 3300 C CA . HIS B 1 160 ? -9.594 -4.664 -5.492 1 92.38 160 HIS B CA 1
ATOM 3301 C C . HIS B 1 160 ? -9.453 -4.047 -6.883 1 92.38 160 HIS B C 1
ATOM 3303 O O . HIS B 1 160 ? -10.031 -4.555 -7.848 1 92.38 160 HIS B O 1
ATOM 3309 N N . ASP B 1 161 ? -8.742 -2.92 -7.016 1 93.12 161 ASP B N 1
ATOM 3310 C CA . ASP B 1 161 ? -8.688 -2.217 -8.289 1 93.12 161 ASP B CA 1
ATOM 3311 C C . ASP B 1 161 ? -7.242 -2.02 -8.75 1 93.12 161 ASP B C 1
ATOM 3313 O O . ASP B 1 161 ? -6.305 -2.27 -7.988 1 93.12 161 ASP B O 1
ATOM 3317 N N . GLN B 1 162 ? -7.117 -1.635 -10 1 94.5 162 GLN B N 1
ATOM 3318 C CA . GLN B 1 162 ? -5.828 -1.417 -10.648 1 94.5 162 GLN B CA 1
ATOM 3319 C C . GLN B 1 162 ? -5.035 -0.322 -9.945 1 94.5 162 GLN B C 1
ATOM 3321 O O . GLN B 1 162 ? -3.824 -0.447 -9.758 1 94.5 162 GLN B O 1
ATOM 3326 N N . ARG B 1 163 ? -5.715 0.677 -9.555 1 97.06 163 ARG B N 1
ATOM 3327 C CA . ARG B 1 163 ? -5.059 1.792 -8.883 1 97.06 163 ARG B CA 1
ATOM 3328 C C . ARG B 1 163 ? -5.254 1.708 -7.371 1 97.06 163 ARG B C 1
ATOM 3330 O O . ARG B 1 163 ? -6.227 1.12 -6.898 1 97.06 163 ARG B O 1
ATOM 3337 N N . PRO B 1 164 ? -4.281 2.266 -6.609 1 97.94 164 PRO B N 1
ATOM 3338 C CA . PRO B 1 164 ? -4.438 2.26 -5.152 1 97.94 164 PRO B CA 1
ATOM 3339 C C . PRO B 1 164 ? -5.547 3.195 -4.676 1 97.94 164 PRO B C 1
ATOM 3341 O O . PRO B 1 164 ? -6.094 3.965 -5.469 1 97.94 164 PRO B O 1
ATOM 3344 N N . GLU B 1 165 ? -5.898 3.055 -3.475 1 98.38 165 GLU B N 1
ATOM 3345 C CA . GLU B 1 165 ? -6.852 3.92 -2.789 1 98.38 165 GLU B CA 1
ATOM 3346 C C . GLU B 1 165 ? -6.203 4.633 -1.609 1 98.38 165 GLU B C 1
ATOM 3348 O O . GLU B 1 165 ? -5.23 4.137 -1.034 1 98.38 165 GLU B O 1
ATOM 3353 N N . LEU B 1 166 ? -6.707 5.781 -1.333 1 98.81 166 LEU B N 1
ATOM 3354 C CA . LEU B 1 166 ? -6.266 6.574 -0.191 1 98.81 166 LEU B CA 1
ATOM 3355 C C . LEU B 1 166 ? -7.414 6.793 0.793 1 98.81 166 LEU B C 1
ATOM 3357 O O . LEU B 1 166 ? -8.477 7.281 0.412 1 98.81 166 LEU B O 1
ATOM 3361 N N . PHE B 1 167 ? -7.207 6.348 2.039 1 98.88 167 PHE B N 1
ATOM 3362 C CA . PHE B 1 167 ? -8.148 6.594 3.123 1 98.88 167 PHE B CA 1
ATOM 3363 C C . PHE B 1 167 ? -7.621 7.664 4.07 1 98.88 167 PHE B C 1
ATOM 3365 O O . PHE B 1 167 ? -6.512 7.543 4.594 1 98.88 167 PHE B O 1
ATOM 3372 N N . ILE B 1 168 ? -8.383 8.68 4.258 1 98.88 168 ILE B N 1
ATOM 3373 C CA . ILE B 1 168 ? -8.039 9.75 5.18 1 98.88 168 ILE B CA 1
ATOM 3374 C C . ILE B 1 168 ? -9.016 9.766 6.352 1 98.88 168 ILE B C 1
ATOM 3376 O O . ILE B 1 168 ? -10.234 9.703 6.152 1 98.88 168 ILE B O 1
ATOM 3380 N N . SER B 1 169 ? -8.5 9.789 7.543 1 98.81 169 SER B N 1
ATOM 3381 C CA . SER B 1 169 ? -9.336 9.859 8.742 1 98.81 169 SER B CA 1
ATOM 3382 C C . SER B 1 169 ? -8.977 11.078 9.594 1 98.81 169 SER B C 1
ATOM 3384 O O . SER B 1 169 ? -7.816 11.258 9.969 1 98.81 169 SER B O 1
ATOM 3386 N N . ILE B 1 170 ? -9.906 11.914 9.797 1 98.56 170 ILE B N 1
ATOM 3387 C CA . ILE B 1 170 ? -9.797 13.047 10.711 1 98.56 170 ILE B CA 1
ATOM 3388 C C . ILE B 1 170 ? -10.461 12.703 12.039 1 98.56 170 ILE B C 1
ATOM 3390 O O . ILE B 1 170 ? -11.688 12.578 12.117 1 98.56 170 ILE B O 1
ATOM 3394 N N . GLY B 1 171 ? -9.633 12.602 13.047 1 97.62 171 GLY B N 1
ATOM 3395 C CA . GLY B 1 171 ? -10.125 12.109 14.32 1 97.62 171 GLY B CA 1
ATOM 3396 C C . GLY B 1 171 ? -10.664 13.211 15.227 1 97.62 171 GLY B C 1
ATOM 3397 O O . GLY B 1 171 ? -10.625 14.383 14.859 1 97.62 171 GLY B O 1
ATOM 3398 N N . HIS B 1 172 ? -11.195 12.781 16.453 1 96.25 172 HIS B N 1
ATOM 3399 C CA . HIS B 1 172 ? -11.555 13.719 17.516 1 96.25 172 HIS B CA 1
ATOM 3400 C C . HIS B 1 172 ? -10.312 14.359 18.125 1 96.25 172 HIS B C 1
ATOM 3402 O O . HIS B 1 172 ? -9.266 13.719 18.219 1 96.25 172 HIS B O 1
ATOM 3408 N N . PRO B 1 173 ? -10.484 15.641 18.5 1 97.12 173 PRO B N 1
ATOM 3409 C CA . PRO B 1 173 ? -9.359 16.234 19.219 1 97.12 173 PRO B CA 1
ATOM 3410 C C . PRO B 1 173 ? -8.977 15.445 20.469 1 97.12 173 PRO B C 1
ATOM 3412 O O . PRO B 1 173 ? -9.859 14.914 21.156 1 97.12 173 PRO B O 1
ATOM 3415 N N . VAL B 1 174 ? -7.637 15.383 20.688 1 97.06 174 VAL B N 1
ATOM 3416 C CA . VAL B 1 174 ? -7.176 14.859 21.969 1 97.06 174 VAL B CA 1
ATOM 3417 C C . VAL B 1 174 ? -7.641 15.781 23.094 1 97.06 174 VAL B C 1
ATOM 3419 O O . VAL B 1 174 ? -7.574 17 22.969 1 97.06 174 VAL B O 1
ATOM 3422 N N . ARG B 1 175 ? -8.07 15.25 24.234 1 93 175 ARG B N 1
ATOM 3423 C CA . ARG B 1 175 ? -8.641 16.016 25.328 1 93 175 ARG B CA 1
ATOM 3424 C C . ARG B 1 175 ? -7.582 16.891 26 1 93 175 ARG B C 1
ATOM 3426 O O . ARG B 1 175 ? -6.645 16.375 26.609 1 93 175 ARG B O 1
ATOM 3433 N N . ASN B 1 176 ? -7.855 18.109 25.938 1 93.06 176 ASN B N 1
ATOM 3434 C CA . ASN B 1 176 ? -6.906 19.047 26.531 1 93.06 176 ASN B CA 1
ATOM 3435 C C . ASN B 1 176 ? -6.781 18.844 28.031 1 93.06 176 ASN B C 1
ATOM 3437 O O . ASN B 1 176 ? -5.699 19.016 28.594 1 93.06 176 ASN B O 1
ATOM 3441 N N . GLU B 1 177 ? -7.867 18.453 28.625 1 93.5 177 GLU B N 1
ATOM 3442 C CA . GLU B 1 177 ? -7.879 18.25 30.062 1 93.5 177 GLU B CA 1
ATOM 3443 C C . GLU B 1 177 ? -6.875 17.172 30.484 1 93.5 177 GLU B C 1
ATOM 3445 O O . GLU B 1 177 ? -6.336 17.219 31.594 1 93.5 177 GLU B O 1
ATOM 3450 N N . VAL B 1 178 ? -6.648 16.281 29.609 1 93.19 178 VAL B N 1
ATOM 3451 C CA . VAL B 1 178 ? -5.715 15.203 29.891 1 93.19 178 VAL B CA 1
ATOM 3452 C C . VAL B 1 178 ? -4.293 15.648 29.547 1 93.19 178 VAL B C 1
ATOM 3454 O O . VAL B 1 178 ? -3.387 15.523 30.375 1 93.19 178 VAL B O 1
ATOM 3457 N N . THR B 1 179 ? -4.129 16.25 28.391 1 93.88 179 THR B N 1
ATOM 3458 C CA . THR B 1 179 ? -2.797 16.609 27.922 1 93.88 179 THR B CA 1
ATOM 3459 C C . THR B 1 179 ? -2.199 17.703 28.797 1 93.88 179 THR B C 1
ATOM 3461 O O . THR B 1 179 ? -0.995 17.719 29.062 1 93.88 179 THR B O 1
ATOM 3464 N N . ASN B 1 180 ? -3.045 18.578 29.266 1 94.44 180 ASN B N 1
ATOM 3465 C CA . ASN B 1 180 ? -2.551 19.734 30.016 1 94.44 180 ASN B CA 1
ATOM 3466 C C . ASN B 1 180 ? -1.973 19.328 31.375 1 94.44 180 ASN B C 1
ATOM 3468 O O . ASN B 1 180 ? -1.169 20.062 31.953 1 94.44 180 ASN B O 1
ATOM 3472 N N . LYS B 1 181 ? -2.326 18.188 31.859 1 95.31 181 LYS B N 1
ATOM 3473 C CA . LYS B 1 181 ? -1.883 17.734 33.188 1 95.31 181 LYS B CA 1
ATOM 3474 C C . LYS B 1 181 ? -0.587 16.938 33.062 1 95.31 181 LYS B C 1
ATOM 3476 O O . LYS B 1 181 ? 0.038 16.625 34.094 1 95.31 181 LYS B O 1
ATOM 3481 N N . LEU B 1 182 ? -0.234 16.672 31.938 1 95.88 182 LEU B N 1
ATOM 3482 C CA . LEU B 1 182 ? 0.913 15.797 31.719 1 95.88 182 LEU B CA 1
ATOM 3483 C C . LEU B 1 182 ? 2.186 16.609 31.5 1 95.88 182 LEU B C 1
ATOM 3485 O O . LEU B 1 182 ? 2.127 17.75 31.031 1 95.88 182 LEU B O 1
ATOM 3489 N N . LYS B 1 183 ? 3.27 15.945 31.859 1 94.81 183 LYS B N 1
ATOM 3490 C CA . LYS B 1 183 ? 4.574 16.484 31.5 1 94.81 183 LYS B CA 1
ATOM 3491 C C . LYS B 1 183 ? 4.867 16.281 30.016 1 94.81 183 LYS B C 1
ATOM 3493 O O . LYS B 1 183 ? 4.172 15.516 29.344 1 94.81 183 LYS B O 1
ATOM 3498 N N . ARG B 1 184 ? 5.871 16.922 29.594 1 93.69 184 ARG B N 1
ATOM 3499 C CA . ARG B 1 184 ? 6.148 16.984 28.172 1 93.69 184 ARG B CA 1
ATOM 3500 C C . ARG B 1 184 ? 6.328 15.586 27.594 1 93.69 184 ARG B C 1
ATOM 3502 O O . ARG B 1 184 ? 5.703 15.242 26.578 1 93.69 184 ARG B O 1
ATOM 3509 N N . ASN B 1 185 ? 7.141 14.781 28.25 1 94.19 185 ASN B N 1
ATOM 3510 C CA . ASN B 1 185 ? 7.402 13.438 27.734 1 94.19 185 ASN B CA 1
ATOM 3511 C C . ASN B 1 185 ? 6.141 12.578 27.734 1 94.19 185 ASN B C 1
ATOM 3513 O O . ASN B 1 185 ? 5.906 11.812 26.797 1 94.19 185 ASN B O 1
ATOM 3517 N N . GLU B 1 186 ? 5.379 12.711 28.75 1 96.81 186 GLU B N 1
ATOM 3518 C CA . GLU B 1 186 ? 4.117 11.992 28.844 1 96.81 186 GLU B CA 1
ATOM 3519 C C . GLU B 1 186 ? 3.117 12.484 27.797 1 96.81 186 GLU B C 1
ATOM 3521 O O . GLU B 1 186 ? 2.338 11.695 27.266 1 96.81 186 GLU B O 1
ATOM 3526 N N . LYS B 1 187 ? 3.15 13.773 27.594 1 96.81 187 LYS B N 1
ATOM 3527 C CA . LYS B 1 187 ? 2.305 14.375 26.562 1 96.81 187 LYS B CA 1
ATOM 3528 C C . LYS B 1 187 ? 2.646 13.828 25.172 1 96.81 187 LYS B C 1
ATOM 3530 O O . LYS B 1 187 ? 1.754 13.469 24.406 1 96.81 187 LYS B O 1
ATOM 3535 N N . SER B 1 188 ? 3.926 13.75 24.938 1 97.19 188 SER B N 1
ATOM 3536 C CA . SER B 1 188 ? 4.391 13.211 23.672 1 97.19 188 SER B CA 1
ATOM 3537 C C . SER B 1 188 ? 3.938 11.766 23.484 1 97.19 188 SER B C 1
ATOM 3539 O O . SER B 1 188 ? 3.461 11.398 22.406 1 97.19 188 SER B O 1
ATOM 3541 N N . ASP B 1 189 ? 4.047 11 24.547 1 97.5 189 ASP B N 1
ATOM 3542 C CA . ASP B 1 189 ? 3.641 9.594 24.484 1 97.5 189 ASP B CA 1
ATOM 3543 C C . ASP B 1 189 ? 2.139 9.469 24.234 1 97.5 189 ASP B C 1
ATOM 3545 O O . ASP B 1 189 ? 1.702 8.617 23.469 1 97.5 189 ASP B O 1
ATOM 3549 N N . LEU B 1 190 ? 1.413 10.273 24.906 1 97.75 190 LEU B N 1
ATOM 3550 C CA . LEU B 1 190 ? -0.036 10.258 24.734 1 97.75 190 LEU B CA 1
ATOM 3551 C C . LEU B 1 190 ? -0.421 10.609 23.297 1 97.75 190 LEU B C 1
ATOM 3553 O O . LEU B 1 190 ? -1.277 9.953 22.703 1 97.75 190 LEU B O 1
ATOM 3557 N N . LEU B 1 191 ? 0.188 11.625 22.703 1 98.19 191 LEU B N 1
ATOM 3558 C CA . LEU B 1 191 ? -0.107 12.062 21.344 1 98.19 191 LEU B CA 1
ATOM 3559 C C . LEU B 1 191 ? 0.308 11 20.328 1 98.19 191 LEU B C 1
ATOM 3561 O O . LEU B 1 191 ? -0.408 10.742 19.359 1 98.19 191 LEU B O 1
ATOM 3565 N N . ARG B 1 192 ? 1.443 10.391 20.609 1 98.25 192 ARG B N 1
ATOM 3566 C CA . ARG B 1 192 ? 1.888 9.289 19.75 1 98.25 192 ARG B CA 1
ATOM 3567 C C . ARG B 1 192 ? 0.874 8.148 19.75 1 98.25 192 ARG B C 1
ATOM 3569 O O . ARG B 1 192 ? 0.522 7.625 18.703 1 98.25 192 ARG B O 1
ATOM 3576 N N . GLN B 1 193 ? 0.456 7.781 20.938 1 98 193 GLN B N 1
ATOM 3577 C CA . GLN B 1 193 ? -0.511 6.699 21.094 1 98 193 GLN B CA 1
ATOM 3578 C C . GLN B 1 193 ? -1.827 7.043 20.391 1 98 193 GLN B C 1
ATOM 3580 O O . GLN B 1 193 ? -2.436 6.188 19.75 1 98 193 GLN B O 1
ATOM 3585 N N . ALA B 1 194 ? -2.24 8.266 20.5 1 98.06 194 ALA B N 1
ATOM 3586 C CA . ALA B 1 194 ? -3.475 8.711 19.844 1 98.06 194 ALA B CA 1
ATOM 3587 C C . ALA B 1 194 ? -3.375 8.586 18.328 1 98.06 194 ALA B C 1
ATOM 3589 O O . ALA B 1 194 ? -4.301 8.094 17.688 1 98.06 194 ALA B O 1
ATOM 3590 N N . LEU B 1 195 ? -2.254 9.023 17.812 1 98.5 195 LEU B N 1
ATOM 3591 C CA . LEU B 1 195 ? -2.041 8.938 16.375 1 98.5 195 LEU B CA 1
ATOM 3592 C C . LEU B 1 195 ? -1.957 7.48 15.922 1 98.5 195 LEU B C 1
ATOM 3594 O O . LEU B 1 195 ? -2.568 7.102 14.914 1 98.5 195 LEU B O 1
ATOM 3598 N N . GLU B 1 196 ? -1.271 6.676 16.688 1 98.38 196 GLU B N 1
ATOM 3599 C CA . GLU B 1 196 ? -1.108 5.262 16.359 1 98.38 196 GLU B CA 1
ATOM 3600 C C . GLU B 1 196 ? -2.439 4.52 16.438 1 98.38 196 GLU B C 1
ATOM 3602 O O . GLU B 1 196 ? -2.74 3.684 15.578 1 98.38 196 GLU B O 1
ATOM 3607 N N . GLU B 1 197 ? -3.168 4.809 17.453 1 98.25 197 GLU B N 1
ATOM 3608 C CA . GLU B 1 197 ? -4.48 4.184 17.594 1 98.25 197 GLU B CA 1
ATOM 3609 C C . GLU B 1 197 ? -5.391 4.547 16.422 1 98.25 197 GLU B C 1
ATOM 3611 O O . GLU B 1 197 ? -6.125 3.697 15.914 1 98.25 197 GLU B O 1
ATOM 3616 N N . SER B 1 198 ? -5.379 5.781 16 1 98.31 198 SER B N 1
ATOM 3617 C CA . SER B 1 198 ? -6.148 6.219 14.844 1 98.31 198 SER B CA 1
ATOM 3618 C C . SER B 1 198 ? -5.703 5.488 13.578 1 98.31 198 SER B C 1
ATOM 3620 O O . SER B 1 198 ? -6.535 5.039 12.789 1 98.31 198 SER B O 1
ATOM 3622 N N . LEU B 1 199 ? -4.41 5.352 13.398 1 98.62 199 LEU B N 1
ATOM 3623 C CA . LEU B 1 199 ? -3.855 4.652 12.25 1 98.62 199 LEU B CA 1
ATOM 3624 C C . LEU B 1 199 ? -4.281 3.188 12.242 1 98.62 199 LEU B C 1
ATOM 3626 O O . LEU B 1 199 ? -4.68 2.656 11.203 1 98.62 199 LEU B O 1
ATOM 3630 N N . ASN B 1 200 ? -4.223 2.57 13.414 1 98.44 200 ASN B N 1
ATOM 3631 C CA . ASN B 1 200 ? -4.625 1.174 13.547 1 98.44 200 ASN B CA 1
ATOM 3632 C C . ASN B 1 200 ? -6.113 0.99 13.258 1 98.44 200 ASN B C 1
ATOM 3634 O O . ASN B 1 200 ? -6.52 -0.031 12.703 1 98.44 200 ASN B O 1
ATOM 3638 N N . GLN B 1 201 ? -6.883 1.924 13.664 1 98.38 201 GLN B N 1
ATOM 3639 C CA . GLN B 1 201 ? -8.32 1.846 13.406 1 98.38 201 GLN B CA 1
ATOM 3640 C C . GLN B 1 201 ? -8.609 1.928 11.914 1 98.38 201 GLN B C 1
ATOM 3642 O O . GLN B 1 201 ? -9.445 1.18 11.398 1 98.38 201 GLN B O 1
ATOM 3647 N N . VAL B 1 202 ? -7.961 2.83 11.203 1 98.62 202 VAL B N 1
ATOM 3648 C CA . VAL B 1 202 ? -8.148 2.939 9.758 1 98.62 202 VAL B CA 1
ATOM 3649 C C . VAL B 1 202 ? -7.727 1.637 9.078 1 98.62 202 VAL B C 1
ATOM 3651 O O . VAL B 1 202 ? -8.438 1.117 8.219 1 98.62 202 VAL B O 1
ATOM 3654 N N . LYS B 1 203 ? -6.574 1.159 9.484 1 98.5 203 LYS B N 1
ATOM 3655 C CA . LYS B 1 203 ? -6.09 -0.115 8.961 1 98.5 203 LYS B CA 1
ATOM 3656 C C . LYS B 1 203 ? -7.117 -1.223 9.172 1 98.5 203 LYS B C 1
ATOM 3658 O O . LYS B 1 203 ? -7.414 -1.984 8.25 1 98.5 203 LYS B O 1
ATOM 3663 N N . ALA B 1 204 ? -7.641 -1.302 10.367 1 98.5 204 ALA B N 1
ATOM 3664 C CA . ALA B 1 204 ? -8.633 -2.326 10.695 1 98.5 204 ALA B CA 1
ATOM 3665 C C . ALA B 1 204 ? -9.875 -2.178 9.828 1 98.5 204 ALA B C 1
ATOM 3667 O O . ALA B 1 204 ? -10.43 -3.17 9.352 1 98.5 204 ALA B O 1
ATOM 3668 N N . ASP B 1 205 ? -10.352 -0.977 9.648 1 98.56 205 ASP B N 1
ATOM 3669 C CA . ASP B 1 205 ? -11.516 -0.712 8.812 1 98.56 205 ASP B CA 1
ATOM 3670 C C . ASP B 1 205 ? -11.289 -1.199 7.383 1 98.56 205 ASP B C 1
ATOM 3672 O O . ASP B 1 205 ? -12.156 -1.845 6.793 1 98.56 205 ASP B O 1
ATOM 3676 N N . VAL B 1 206 ? -10.102 -0.895 6.867 1 98.31 206 VAL B N 1
ATOM 3677 C CA . VAL B 1 206 ? -9.773 -1.223 5.48 1 98.31 206 VAL B CA 1
ATOM 3678 C C . VAL B 1 206 ? -9.656 -2.736 5.324 1 98.31 206 VAL B C 1
ATOM 3680 O O . VAL B 1 206 ? -10.219 -3.314 4.387 1 98.31 206 VAL B O 1
ATOM 3683 N N . ILE B 1 207 ? -8.977 -3.396 6.27 1 97.88 207 ILE B N 1
ATOM 3684 C CA . ILE B 1 207 ? -8.758 -4.84 6.227 1 97.88 207 ILE B CA 1
ATOM 3685 C C . ILE B 1 207 ? -10.102 -5.562 6.273 1 97.88 207 ILE B C 1
ATOM 3687 O O . ILE B 1 207 ? -10.312 -6.543 5.551 1 97.88 207 ILE B O 1
ATOM 3691 N N . SER B 1 208 ? -10.992 -5.062 7.074 1 97.25 208 SER B N 1
ATOM 3692 C CA . SER B 1 208 ? -12.273 -5.723 7.277 1 97.25 208 SER B CA 1
ATOM 3693 C C . SER B 1 208 ? -13.305 -5.254 6.254 1 97.25 208 SER B C 1
ATOM 3695 O O . SER B 1 208 ? -14.461 -5.691 6.281 1 97.25 208 SER B O 1
ATOM 3697 N N . GLU B 1 209 ? -12.914 -4.332 5.438 1 96.88 209 GLU B N 1
ATOM 3698 C CA . GLU B 1 209 ? -13.789 -3.758 4.418 1 96.88 209 GLU B CA 1
ATOM 3699 C C . GLU B 1 209 ? -14.969 -3.029 5.051 1 96.88 209 GLU B C 1
ATOM 3701 O O . GLU B 1 209 ? -16.078 -3.041 4.508 1 96.88 209 GLU B O 1
ATOM 3706 N N . ASN B 1 210 ? -14.781 -2.572 6.277 1 97.5 210 ASN B N 1
ATOM 3707 C CA . ASN B 1 210 ? -15.75 -1.721 6.953 1 97.5 210 ASN B CA 1
ATOM 3708 C C . ASN B 1 210 ? -15.508 -0.244 6.652 1 97.5 210 ASN B C 1
ATOM 3710 O O . ASN B 1 210 ? -15.023 0.497 7.508 1 97.5 210 ASN B O 1
ATOM 3714 N N . ILE B 1 211 ? -15.914 0.156 5.414 1 97.56 211 ILE B N 1
ATOM 3715 C CA . ILE B 1 211 ? -15.516 1.488 4.973 1 97.56 211 ILE B CA 1
ATOM 3716 C C . ILE B 1 211 ? -16.766 2.35 4.746 1 97.56 211 ILE B C 1
ATOM 3718 O O . ILE B 1 211 ? -16.688 3.398 4.102 1 97.56 211 ILE B O 1
ATOM 3722 N N . ASP B 1 212 ? -17.875 1.94 5.289 1 96.94 212 ASP B N 1
ATOM 3723 C CA . ASP B 1 212 ? -19.141 2.652 5.09 1 96.94 212 ASP B CA 1
ATOM 3724 C C . ASP B 1 212 ? -19.094 4.039 5.727 1 96.94 212 ASP B C 1
ATOM 3726 O O . ASP B 1 212 ? -19.828 4.941 5.32 1 96.94 212 ASP B O 1
ATOM 3730 N N . HIS B 1 213 ? -18.234 4.184 6.699 1 96.38 213 HIS B N 1
ATOM 3731 C CA . HIS B 1 213 ? -18.141 5.449 7.418 1 96.38 213 HIS B CA 1
ATOM 3732 C C . HIS B 1 213 ? -17.25 6.438 6.688 1 96.38 213 HIS B C 1
ATOM 3734 O O . HIS B 1 213 ? -17.094 7.582 7.121 1 96.38 213 HIS B O 1
ATOM 3740 N N . TYR B 1 214 ? -16.672 5.992 5.586 1 98.19 214 TYR B N 1
ATOM 3741 C CA . TYR B 1 214 ? -15.852 6.863 4.758 1 98.19 214 TYR B CA 1
ATOM 3742 C C . TYR B 1 214 ? -16.641 7.395 3.57 1 98.19 214 TYR B C 1
ATOM 3744 O O . TYR B 1 214 ? -17.391 6.648 2.924 1 98.19 214 TYR B O 1
ATOM 3752 N N . LYS B 1 215 ? -16.531 8.625 3.293 1 98 215 LYS B N 1
ATOM 3753 C CA . LYS B 1 215 ? -17.172 9.242 2.133 1 98 215 LYS B CA 1
ATOM 3754 C C . LYS B 1 215 ? -16.188 9.414 0.985 1 98 215 LYS B C 1
ATOM 3756 O O . LYS B 1 215 ? -15.031 9.781 1.205 1 98 215 LYS B O 1
ATOM 3761 N N . LYS B 1 216 ? -16.672 9.172 -0.186 1 97.38 216 LYS B N 1
ATOM 3762 C CA . LYS B 1 216 ? -15.844 9.406 -1.362 1 97.38 216 LYS B CA 1
ATOM 3763 C C . LYS B 1 216 ? -15.531 10.891 -1.525 1 97.38 216 LYS B C 1
ATOM 3765 O O . LYS B 1 216 ? -16.438 11.719 -1.629 1 97.38 216 LYS B O 1
ATOM 3770 N N . PHE B 1 217 ? -14.297 11.258 -1.499 1 97.88 217 PHE B N 1
ATOM 3771 C CA . PHE B 1 217 ? -13.828 12.633 -1.59 1 97.88 217 PHE B CA 1
ATOM 3772 C C . PHE B 1 217 ? -13.328 12.945 -2.996 1 97.88 217 PHE B C 1
ATOM 3774 O O . PHE B 1 217 ? -13.562 14.039 -3.514 1 97.88 217 PHE B O 1
ATOM 3781 N N . VAL B 1 218 ? -12.594 12.008 -3.643 1 97.19 218 VAL B N 1
ATOM 3782 C CA . VAL B 1 218 ? -12.141 12.07 -5.027 1 97.19 218 VAL B CA 1
ATOM 3783 C C . VAL B 1 218 ? -12.359 10.727 -5.707 1 97.19 218 VAL B C 1
ATOM 3785 O O . VAL B 1 218 ? -12.062 9.68 -5.133 1 97.19 218 VAL B O 1
ATOM 3788 N N . SER B 1 219 ? -12.945 10.695 -6.895 1 95.56 219 SER B N 1
ATOM 3789 C CA . SER B 1 219 ? -13.078 9.5 -7.719 1 95.56 219 SER B CA 1
ATOM 3790 C C . SER B 1 219 ? -12.07 9.508 -8.867 1 95.56 219 SER B C 1
ATOM 3792 O O . SER B 1 219 ? -12.031 10.461 -9.648 1 95.56 219 SER B O 1
ATOM 3794 N N . GLY B 1 220 ? -11.32 8.492 -8.883 1 92.94 220 GLY B N 1
ATOM 3795 C CA . GLY B 1 220 ? -10.336 8.391 -9.945 1 92.94 220 GLY B CA 1
ATOM 3796 C C . GLY B 1 220 ? -10.953 8.273 -11.328 1 92.94 220 GLY B C 1
ATOM 3797 O O . GLY B 1 220 ? -12.156 8.055 -11.461 1 92.94 220 GLY B O 1
ATOM 3798 N N . PHE B 1 221 ? -10.086 8.461 -12.352 1 88.62 221 PHE B N 1
ATOM 3799 C CA . PHE B 1 221 ? -10.508 8.203 -13.719 1 88.62 221 PHE B CA 1
ATOM 3800 C C . PHE B 1 221 ? -10.828 6.727 -13.914 1 88.62 221 PHE B C 1
ATOM 3802 O O . PHE B 1 221 ? -10.414 5.883 -13.117 1 88.62 221 PHE B O 1
ATOM 3809 N N . LYS B 1 222 ? -11.57 6.395 -14.93 1 81.88 222 LYS B N 1
ATOM 3810 C CA . LYS B 1 222 ? -11.875 5 -15.234 1 81.88 222 LYS B CA 1
ATOM 3811 C C . LYS B 1 222 ? -10.602 4.215 -15.531 1 81.88 222 LYS B C 1
ATOM 3813 O O . LYS B 1 222 ? -9.688 4.727 -16.188 1 81.88 222 LYS B O 1
ATOM 3818 N N . THR B 1 223 ? -10.531 3.006 -15.055 1 79.25 223 THR B N 1
ATOM 3819 C CA . THR B 1 223 ? -9.359 2.154 -15.242 1 79.25 223 THR B CA 1
ATOM 3820 C C . THR B 1 223 ? -9.484 1.331 -16.516 1 79.25 223 THR B C 1
ATOM 3822 O O . THR B 1 223 ? -10.555 1.279 -17.125 1 79.25 223 THR B O 1
ATOM 3825 N N . SER B 1 224 ? -8.273 0.812 -16.938 1 68.31 224 SER B N 1
ATOM 3826 C CA . SER B 1 224 ? -8.266 -0.025 -18.141 1 68.31 224 SER B CA 1
ATOM 3827 C C . SER B 1 224 ? -9.266 -1.168 -18.016 1 68.31 224 SER B C 1
ATOM 3829 O O . SER B 1 224 ? -9.953 -1.501 -18.984 1 68.31 224 SER B O 1
ATOM 3831 N N . SER B 1 225 ? -9.297 -1.728 -16.828 1 63.72 225 SER B N 1
ATOM 3832 C CA . SER B 1 225 ? -10.242 -2.826 -16.625 1 63.72 225 SER B CA 1
ATOM 3833 C C . SER B 1 225 ? -11.68 -2.363 -16.812 1 63.72 225 SER B C 1
ATOM 3835 O O . SER B 1 225 ? -12.477 -3.061 -17.453 1 63.72 225 SER B O 1
ATOM 3837 N N . GLU B 1 226 ? -11.883 -1.306 -16.297 1 68.88 226 GLU B N 1
ATOM 3838 C CA . GLU B 1 226 ? -13.227 -0.761 -16.406 1 68.88 226 GLU B CA 1
ATOM 3839 C C . GLU B 1 226 ? -13.547 -0.372 -17.844 1 68.88 226 GLU B C 1
ATOM 3841 O O . GLU B 1 226 ? -14.672 -0.538 -18.312 1 68.88 226 GLU B O 1
ATOM 3846 N N . TRP B 1 227 ? -12.375 -0.032 -18.406 1 52.91 227 TRP B N 1
ATOM 3847 C CA . TRP B 1 227 ? -12.57 0.332 -19.812 1 52.91 227 TRP B CA 1
ATOM 3848 C C . TRP B 1 227 ? -12.883 -0.897 -20.656 1 52.91 227 TRP B C 1
ATOM 3850 O O . TRP B 1 227 ? -13.781 -0.862 -21.5 1 52.91 227 TRP B O 1
ATOM 3860 N N . LEU B 1 228 ? -12.141 -1.917 -20.328 1 55.94 228 LEU B N 1
ATOM 3861 C CA . LEU B 1 228 ? -12.375 -3.154 -21.062 1 55.94 228 LEU B CA 1
ATOM 3862 C C . LEU B 1 228 ? -13.766 -3.701 -20.781 1 55.94 228 LEU B C 1
ATOM 3864 O O . LEU B 1 228 ? -14.438 -4.211 -21.688 1 55.94 228 LEU B O 1
ATOM 3868 N N . GLU B 1 229 ? -14.242 -3.557 -19.578 1 59.81 229 GLU B N 1
ATOM 3869 C CA . GLU B 1 229 ? -15.586 -3.998 -19.219 1 59.81 229 GLU B CA 1
ATOM 3870 C C . GLU B 1 229 ? -16.641 -3.158 -19.922 1 59.81 229 GLU B C 1
ATOM 3872 O O . GLU B 1 229 ? -17.656 -3.688 -20.391 1 59.81 229 GLU B O 1
ATOM 3877 N N . VAL B 1 230 ? -16.375 -1.882 -20 1 50.5 230 VAL B N 1
ATOM 3878 C CA . VAL B 1 230 ? -17.297 -0.977 -20.672 1 50.5 230 VAL B CA 1
ATOM 3879 C C . VAL B 1 230 ? -17.359 -1.321 -22.156 1 50.5 230 VAL B C 1
ATOM 3881 O O . VAL B 1 230 ? -18.438 -1.334 -22.766 1 50.5 230 VAL B O 1
ATOM 3884 N N . LEU B 1 231 ? -16.25 -1.602 -22.609 1 41.97 231 LEU B N 1
ATOM 3885 C CA . LEU B 1 231 ? -16.203 -1.959 -24.016 1 41.97 231 LEU B CA 1
ATOM 3886 C C . LEU B 1 231 ? -16.891 -3.293 -24.281 1 41.97 231 LEU B C 1
ATOM 3888 O O . LEU B 1 231 ? -17.484 -3.5 -25.344 1 41.97 231 LEU B O 1
ATOM 3892 N N . LYS B 1 232 ? -16.797 -4.277 -23.406 1 49.19 232 LYS B N 1
ATOM 3893 C CA . LYS B 1 232 ? -17.484 -5.555 -23.531 1 49.19 232 LYS B CA 1
ATOM 3894 C C . LYS B 1 232 ? -19 -5.379 -23.453 1 49.19 232 LYS B C 1
ATOM 3896 O O . LYS B 1 232 ? -19.75 -6.129 -24.078 1 49.19 232 LYS B O 1
ATOM 3901 N N . ARG B 1 233 ? -19.562 -4.488 -22.562 1 46.41 233 ARG B N 1
ATOM 3902 C CA . ARG B 1 233 ? -21 -4.277 -22.406 1 46.41 233 ARG B CA 1
ATOM 3903 C C . ARG B 1 233 ? -21.578 -3.541 -23.609 1 46.41 233 ARG B C 1
ATOM 3905 O O . ARG B 1 233 ? -22.797 -3.438 -23.75 1 46.41 233 ARG B O 1
ATOM 3912 N N . LYS B 1 234 ? -20.672 -3.08 -24.391 1 41 234 LYS B N 1
ATOM 3913 C CA . LYS B 1 234 ? -21.25 -2.514 -25.609 1 41 234 LYS B CA 1
ATOM 3914 C C . LYS B 1 234 ? -21.25 -3.531 -26.75 1 41 234 LYS B C 1
ATOM 3916 O O . LYS B 1 234 ? -22.219 -3.635 -27.5 1 41 234 LYS B O 1
#

InterPro domains:
  IPR002123 Phospholipid/glycerol acyltransferase [PF01553] (27-153)
  IPR002123 Phospholipid/glycerol acyltransferase [SM00563] (40-157)

Solvent-accessible surface area (backbone atoms only — not comparable to full-atom values): 24745 Å² total; per-residue (Å²): 128,63,72,68,39,72,66,58,51,52,53,50,50,52,51,46,50,51,50,48,23,71,61,21,44,33,31,31,38,27,76,64,56,77,88,69,84,54,16,35,39,36,39,31,69,40,28,44,52,54,46,70,58,48,53,51,47,43,32,67,75,67,67,65,60,70,49,34,32,57,36,48,42,66,56,36,69,73,38,60,67,41,34,35,65,32,37,42,58,32,38,89,89,34,71,68,41,39,51,50,37,49,50,50,50,45,53,41,38,74,69,46,22,34,37,38,40,43,42,46,78,52,75,41,42,79,82,51,74,76,73,61,66,48,58,62,63,27,55,45,45,69,76,35,63,77,38,38,38,27,36,34,33,73,48,75,44,56,44,83,43,89,40,35,33,36,42,33,39,34,39,58,57,56,59,44,80,58,48,69,73,43,53,59,70,56,27,32,51,50,52,46,50,52,42,49,52,52,45,51,49,52,49,50,26,59,57,67,65,58,52,82,76,38,41,84,73,44,70,24,61,86,46,70,66,54,46,53,50,53,57,67,78,98,129,62,69,67,39,70,65,58,49,51,54,50,48,53,51,46,51,50,50,49,22,72,60,23,44,35,31,30,38,28,76,63,56,78,87,70,84,54,16,34,38,36,39,32,68,41,32,43,54,53,46,69,59,47,54,52,48,44,33,68,76,68,64,64,61,68,49,34,33,58,37,47,41,66,56,38,68,74,38,59,68,41,34,35,63,32,38,43,56,31,39,90,90,33,69,67,41,38,51,52,37,49,50,51,51,44,53,40,36,75,69,46,22,33,38,37,39,43,42,47,78,52,76,40,41,78,82,51,75,77,75,62,66,50,59,63,60,28,54,44,42,69,77,36,62,78,39,38,38,26,37,34,35,72,48,76,43,58,44,82,43,89,40,35,32,37,42,31,38,35,39,59,57,58,60,44,81,59,47,70,74,42,52,59,70,56,27,31,51,50,52,46,49,53,42,50,52,53,45,49,48,52,50,50,26,59,55,68,67,57,52,83,77,38,42,83,74,45,70,24,60,86,45,71,68,54,45,52,49,53,58,67,76,100

Organism: NCBI:txid1508404

Sequence (468 aa):
MNKKSSRTELILGNYLTWQLKKHFYRVYVKNEYQSSERAKLYIMNHSSWWDGLIVFYLNRYLFQEDAYAMMSKDGIEKFSFFSKIGAFPVDPSSPKSLIRSLQFADQKLKEKKSVWIFPQGKEEHLEKRPLSFMNGPAYLAEKNQDAEIIPVIAYYTFRHDQRPELFISIGHPVRNEVTNKLKRNEKSDLLRQALEESLNQVKADVISENIDHYKKFVSGFKTSSEWLEVLKRKMNKKSSRTELILGNYLTWQLKKHFYRVYVKNEYQSSERAKLYIMNHSSWWDGLIVFYLNRYLFQEDAYAMMSKDGIEKFSFFSKIGAFPVDPSSPKSLIRSLQFADQKLKEKKSVWIFPQGKEEHLEKRPLSFMNGPAYLAEKNQDAEIIPVIAYYTFRHDQRPELFISIGHPVRNEVTNKLKRNEKSDLLRQALEESLNQVKADVISENIDHYKKFVSGFKTSSEWLEVLKRK

Radius of gyration: 24.87 Å; Cα contacts (8 Å, |Δi|>4): 875; chains: 2; bounding box: 41×72×64 Å

Secondary structure (DSSP, 8-state):
-PPP-HHHHHHHHHHHHHHHHHH-SEEEEEE-----SS-EEEEE---STTHHHHHHHHIIIII---EEEEEEHHHHHH-GGGGGGTEEEE-TT-HHHHHHHHHHHHHHHHTT-EEEE-TTSS---TT-SSPP--SHHHHHHHH-TTSEEEEEEEEEE--SSSS-EEEEEE-PPBPHHHHTTS-HHHHHHHHHHHHHHHHHHHHHHHHTT--TTPEEEEEPPPPHHHHHHHHHH-/-PPP-HHHHHHHHHHHHHHHHHH-SEEEEEE-----SS-EEEEE---STTHHHHHHHHIIIII---EEEEEEHHHHHH-GGGGGGTEEEE-TT-HHHHHHHHHHHHHHHHTT-EEEE-TTSS---TT-SSPP--SHHHHHHHH-TTSEEEEEEEEEE--SSSS-EEEEEE-PPBPHHHHTTS-HHHHHHHHHHHHHHHHHHHHHHHHTT--TTPEEEEEPPPPHHHHHHHHHH-

pLDDT: mean 92.16, std 10.62, range [41.0, 98.88]

Nearest PDB structures (foldseek):
  2iyl-assembly1_D  TM=5.305E-01  e=1.012E-01  Thermus aquaticus
  3hh1-assembly1_B  TM=6.051E-01  e=4.006E-01  Chlorobaculum tepidum
  1m7g-assembly1_B  TM=5.327E-01  e=1.012E-01  Penicillium chrysogenum
  1m7g-assembly2_D  TM=4.914E-01  e=1.473E-01  Penicillium chrysogenum
  3idd-assembly1_B  TM=3.264E-01  e=6.607E-01  Thermoplasma acidophilum

Foldseek 3Di:
DDEADPVLLVVLLVVVLQVCQAFAQFEWEQEPEDDDLAEAEEEEAAADPCVLVVVSNCCVPPVVFQEAEEDAPVNCVVPVSSVNRHYDHADPVDPVRLVVVLVVVLVCNVVSGYYYYHQLNDHDHLPDPPRRGHLSVLVSCQSRLRYFYWYKYWDWACDDDPHIYIYIYIGYTDDSVVLNPDDSVVNRVVSSVVNVVVSVVVVVCVVVVVCVSIDTPHHHDDDPVSVVVVVVVD/DDEADPVLLVVLLVVVLQVCQAFAQFEWEQEPEDDDLAEAEEEEAAADPCVLVVVSNCCVPPVVFQEAEEDAPVVCVVPVSSVNRHYDHADPVDPVRLVVVLVVVLVCNVVSGYYYYHQQNDHDHLPDPDRRGHLSVLVSCQSRLRYFYWYKYWDWACDDDPHIYIYIYIGYTDDSVVSNPDDSVVNRVVSSVVNVVVSVVVVVCVVVVVCVSIDTPHHHDQDPVSVVVVVVVD